Protein AF-A0A969H555-F1 (afdb_monomer_lite)

Radius of gyration: 26.99 Å; chains: 1; bounding box: 97×77×54 Å

Secondary structure (DSSP, 8-state):
-HHHHHHHHHTT-HHHHHHHH-EEEEEEETTTEEEEEEEEEEEEEEEEETTEEEEEETTT--BS--PPPTT-EEE-SS-GGGSS-EEHHHHHHHHHHHHHHH-HHHHHHHS-EEEEE--TTS--EEEEEEEEEEEEEEEGGG-------------------------------------------TT-EEEE--HHHHHHHHHHHHHHHHHHHHTT-HHHHHHHSS-----HHHHHHHHHHHHHHHHHHHHT-GGG-HHHHTS-EEHHHHHHHHHHHHHTT-HHHHHHHH-EEEEEE-TTS-EEEEEEEEEEEEEEE-SS-EEEEETTTSSPPP--B-SPPTT-EEE-SS-GGGSS-EEHHHHHHHHHHHHHHH-HHHHHHHT-EEEEEE-TT--EEEEEEEEEEEEEEEE-S----TT----

Structure (mmCIF, N/CA/C/O backbone):
data_AF-A0A969H555-F1
#
_entry.id   AF-A0A969H555-F1
#
loop_
_atom_site.group_PDB
_atom_site.id
_atom_site.type_symbol
_atom_site.label_atom_id
_atom_site.label_alt_id
_atom_site.label_comp_id
_atom_site.label_asym_id
_atom_site.label_entity_id
_atom_site.label_seq_id
_atom_site.pdbx_PDB_ins_code
_atom_site.Cartn_x
_atom_site.Cartn_y
_atom_site.Cartn_z
_atom_site.occupancy
_atom_site.B_iso_or_equiv
_atom_site.auth_seq_id
_atom_site.auth_comp_id
_atom_site.auth_asym_id
_atom_site.auth_atom_id
_atom_site.pdbx_PDB_model_num
ATOM 1 N N . MET A 1 1 ? -8.426 -12.022 8.286 1.00 85.62 1 MET A N 1
ATOM 2 C CA . MET A 1 1 ? -9.138 -10.787 8.695 1.00 85.62 1 MET A CA 1
ATOM 3 C C . MET A 1 1 ? -8.170 -9.653 8.999 1.00 85.62 1 MET A C 1
ATOM 5 O O . MET A 1 1 ? -8.268 -8.643 8.324 1.00 85.62 1 MET A O 1
ATOM 9 N N . ALA A 1 2 ? -7.239 -9.813 9.949 1.00 91.12 2 ALA A N 1
ATOM 10 C CA . ALA A 1 2 ? -6.278 -8.765 10.318 1.00 91.12 2 ALA A CA 1
ATOM 11 C C . ALA A 1 2 ? -5.525 -8.138 9.118 1.00 91.12 2 ALA A C 1
ATOM 13 O O . ALA A 1 2 ? -5.621 -6.923 8.965 1.00 91.12 2 ALA A O 1
ATOM 14 N N . PRO A 1 3 ? -4.920 -8.917 8.191 1.00 89.69 3 PRO A N 1
ATOM 15 C CA . PRO A 1 3 ? -4.263 -8.336 7.014 1.00 89.69 3 PRO A CA 1
ATOM 16 C C . PRO A 1 3 ? -5.206 -7.535 6.105 1.00 89.69 3 PRO A C 1
ATOM 18 O O . PRO A 1 3 ? -4.836 -6.488 5.591 1.00 89.69 3 PRO A O 1
ATOM 21 N N . TRP A 1 4 ? -6.447 -8.001 5.939 1.00 92.81 4 TRP A N 1
ATOM 22 C CA . TRP A 1 4 ? -7.458 -7.307 5.137 1.00 92.81 4 TRP A CA 1
ATOM 23 C C . TRP A 1 4 ? -7.914 -5.996 5.790 1.00 92.81 4 TRP A C 1
ATOM 25 O O . TRP A 1 4 ? -8.131 -5.014 5.088 1.00 92.81 4 TRP A O 1
ATOM 35 N N . LEU A 1 5 ? -8.035 -5.955 7.123 1.00 95.12 5 LEU A N 1
ATOM 36 C CA . LEU A 1 5 ? -8.352 -4.723 7.852 1.00 95.12 5 LEU A CA 1
ATOM 37 C C . LEU A 1 5 ? -7.223 -3.704 7.729 1.00 95.12 5 LEU A C 1
ATOM 39 O O . LEU A 1 5 ? -7.489 -2.557 7.386 1.00 95.12 5 LEU A O 1
ATOM 43 N N . LEU A 1 6 ? -5.979 -4.133 7.958 1.00 95.06 6 LEU A N 1
ATOM 44 C CA . LEU A 1 6 ? -4.809 -3.270 7.824 1.00 95.06 6 LEU A CA 1
ATOM 45 C C . LEU A 1 6 ? -4.691 -2.717 6.399 1.00 95.06 6 LEU A C 1
ATOM 47 O O . LEU A 1 6 ? -4.522 -1.516 6.227 1.00 95.06 6 LEU A O 1
ATOM 51 N N . TRP A 1 7 ? -4.878 -3.566 5.384 1.00 94.12 7 TRP A N 1
ATOM 52 C CA . TRP A 1 7 ? -4.947 -3.133 3.988 1.00 94.12 7 TRP A CA 1
ATOM 53 C C . TRP A 1 7 ? -6.091 -2.144 3.736 1.00 94.12 7 TRP A C 1
ATOM 55 O O . TRP A 1 7 ? -5.894 -1.132 3.071 1.00 94.12 7 TRP A O 1
ATOM 65 N N . GLY A 1 8 ? -7.281 -2.411 4.280 1.00 92.62 8 GLY A N 1
ATOM 66 C CA . GLY A 1 8 ? -8.441 -1.532 4.150 1.00 92.62 8 GLY A CA 1
ATOM 67 C C . GLY A 1 8 ? -8.207 -0.134 4.731 1.00 92.62 8 GLY A C 1
ATOM 68 O O . GLY A 1 8 ? -8.726 0.843 4.192 1.00 92.62 8 GLY A O 1
ATOM 69 N N . ILE A 1 9 ? -7.400 -0.037 5.790 1.00 95.19 9 ILE A N 1
ATOM 70 C CA . ILE A 1 9 ? -6.935 1.231 6.360 1.00 95.19 9 ILE A CA 1
ATOM 71 C C . ILE A 1 9 ? -5.857 1.839 5.457 1.00 95.19 9 ILE A C 1
ATOM 73 O O . ILE A 1 9 ? -6.023 2.957 4.997 1.00 95.19 9 ILE A O 1
ATOM 77 N N . ALA A 1 10 ? -4.795 1.100 5.129 1.00 93.00 10 ALA A N 1
ATOM 78 C CA . ALA A 1 10 ? -3.672 1.602 4.332 1.00 93.00 10 ALA A CA 1
ATOM 79 C C . ALA A 1 10 ? -4.091 2.134 2.952 1.00 93.00 10 ALA A C 1
ATOM 81 O O . ALA A 1 10 ? -3.546 3.121 2.466 1.00 93.00 10 ALA A O 1
ATOM 82 N N . ARG A 1 11 ? -5.090 1.512 2.314 1.00 90.62 11 ARG A N 1
ATOM 83 C CA . ARG A 1 11 ? -5.568 1.929 0.990 1.00 90.62 11 ARG A CA 1
ATOM 84 C C . ARG A 1 11 ? -6.367 3.235 0.991 1.00 90.62 11 ARG A C 1
ATOM 86 O O . ARG A 1 11 ? -6.692 3.710 -0.095 1.00 90.62 11 ARG A O 1
ATOM 93 N N . SER A 1 12 ? -6.739 3.778 2.156 1.00 89.31 12 SER A N 1
ATOM 94 C CA . SER A 1 12 ? -7.581 4.980 2.231 1.00 89.31 12 SER A CA 1
ATOM 95 C C . SER A 1 12 ? -6.885 6.204 1.645 1.00 89.31 12 SER A C 1
ATOM 97 O O . SER A 1 12 ? -7.524 7.028 0.993 1.00 89.31 12 SER A O 1
ATOM 99 N N . SER A 1 13 ? -5.575 6.330 1.873 1.00 87.94 13 SER A N 1
ATOM 100 C CA . SER A 1 13 ? -4.710 7.291 1.192 1.00 87.94 13 SER A CA 1
ATOM 101 C C . SER A 1 13 ? -3.236 6.956 1.387 1.00 87.94 13 SER A C 1
ATOM 103 O O . SER A 1 13 ? -2.880 6.138 2.235 1.00 87.94 13 SER A O 1
ATOM 105 N N . HIS A 1 14 ? -2.380 7.602 0.598 1.00 85.94 14 HIS A N 1
ATOM 106 C CA . HIS A 1 14 ? -0.931 7.457 0.711 1.00 85.94 14 HIS A CA 1
ATOM 107 C C . HIS A 1 14 ? -0.436 7.906 2.089 1.00 85.94 14 HIS A C 1
ATOM 109 O O . HIS A 1 14 ? 0.385 7.246 2.714 1.00 85.94 14 HIS A O 1
ATOM 115 N N . GLU A 1 15 ? -1.010 8.986 2.602 1.00 89.44 15 GLU A N 1
ATOM 116 C CA . GLU A 1 15 ? -0.658 9.566 3.887 1.00 89.44 15 GLU A CA 1
ATOM 117 C C . GLU A 1 15 ? -0.969 8.609 5.054 1.00 89.44 15 GLU A C 1
ATOM 119 O O . GLU A 1 15 ? -0.149 8.424 5.951 1.00 89.44 15 GLU A O 1
ATOM 124 N N . VAL A 1 16 ? -2.113 7.915 5.012 1.00 93.44 16 VAL A N 1
ATOM 125 C CA . VAL A 1 16 ? -2.446 6.887 6.013 1.00 93.44 16 VAL A CA 1
ATOM 126 C C . VAL A 1 16 ? -1.475 5.709 5.947 1.00 93.44 16 VAL A C 1
ATOM 128 O O . VAL A 1 16 ? -1.046 5.228 6.994 1.00 93.44 16 VAL A O 1
ATOM 131 N N . MET A 1 17 ? -1.090 5.264 4.747 1.00 92.94 17 MET A N 1
ATOM 132 C CA . MET A 1 17 ? -0.077 4.217 4.579 1.00 92.94 17 MET A CA 1
ATOM 133 C C . MET A 1 17 ? 1.270 4.635 5.188 1.00 92.94 17 MET A C 1
ATOM 135 O O . MET A 1 17 ? 1.820 3.888 5.992 1.00 92.94 17 MET A O 1
ATOM 139 N N . GLN A 1 18 ? 1.756 5.844 4.886 1.00 90.44 18 GLN A N 1
ATOM 140 C CA . GLN A 1 18 ? 2.997 6.371 5.466 1.00 90.44 18 GLN A CA 1
ATOM 141 C C . GLN A 1 18 ? 2.930 6.435 6.994 1.00 90.44 18 GLN A C 1
ATOM 143 O O . GLN A 1 18 ? 3.881 6.063 7.677 1.00 90.44 18 GLN A O 1
ATOM 148 N N . LEU A 1 19 ? 1.794 6.855 7.558 1.00 95.81 19 LEU A N 1
ATOM 149 C CA . LEU A 1 19 ? 1.614 6.836 9.005 1.00 95.81 19 LEU A CA 1
ATOM 150 C C . LEU A 1 19 ? 1.637 5.415 9.579 1.00 95.81 19 LEU A C 1
ATOM 152 O O . LEU A 1 19 ? 2.173 5.240 10.666 1.00 95.81 19 LEU A O 1
ATOM 156 N N . LEU A 1 20 ? 1.070 4.411 8.902 1.00 95.12 20 LEU A N 1
ATOM 157 C CA . LEU A 1 20 ? 1.130 3.013 9.355 1.00 95.12 20 LEU A CA 1
ATOM 158 C C . LEU A 1 20 ? 2.561 2.451 9.330 1.00 95.12 20 LEU A C 1
ATOM 160 O O . LEU A 1 20 ? 2.890 1.621 10.176 1.00 95.12 20 LEU A O 1
ATOM 164 N N . GLU A 1 21 ? 3.398 2.889 8.386 1.00 92.00 21 GLU A N 1
ATOM 165 C CA . GLU A 1 21 ? 4.828 2.537 8.318 1.00 92.00 21 GLU A CA 1
ATOM 166 C C . GLU A 1 21 ? 5.653 3.287 9.375 1.00 92.00 21 GLU A C 1
ATOM 168 O O . GLU A 1 21 ? 6.595 2.739 9.949 1.00 92.00 21 GLU A O 1
ATOM 173 N N . GLY A 1 22 ? 5.239 4.513 9.689 1.00 95.44 22 GLY A N 1
ATOM 174 C CA . GLY A 1 22 ? 5.900 5.411 10.619 1.00 95.44 22 GLY A CA 1
ATOM 175 C C . GLY A 1 22 ? 6.665 6.513 9.890 1.00 95.44 22 GLY A C 1
ATOM 176 O O . GLY A 1 22 ? 7.397 6.261 8.938 1.00 95.44 22 GLY A O 1
ATOM 177 N N . ILE A 1 23 ? 6.518 7.750 10.362 1.00 94.75 23 ILE A N 1
ATOM 178 C CA . ILE A 1 23 ? 7.165 8.931 9.780 1.00 94.75 23 ILE A CA 1
ATOM 179 C C . ILE A 1 23 ? 8.071 9.634 10.798 1.00 94.75 23 ILE A C 1
ATOM 181 O O . ILE A 1 23 ? 7.738 9.680 11.990 1.00 94.75 23 ILE A O 1
ATOM 185 N N . PRO A 1 24 ? 9.179 10.253 10.357 1.00 95.81 24 PRO A N 1
ATOM 186 C CA . PRO A 1 24 ? 9.931 11.187 11.182 1.00 95.81 24 PRO A CA 1
ATOM 187 C C . PRO A 1 24 ? 9.061 12.379 11.583 1.00 95.81 24 PRO A C 1
ATOM 189 O O . PRO A 1 24 ? 8.464 13.062 10.745 1.00 95.81 24 PRO A O 1
ATOM 192 N N . ALA A 1 25 ? 8.979 12.638 12.884 1.00 97.50 25 ALA A N 1
ATOM 193 C CA . ALA A 1 25 ? 8.160 13.709 13.426 1.00 97.50 25 ALA A CA 1
ATOM 194 C C . ALA A 1 25 ? 8.658 14.169 14.801 1.00 97.50 25 ALA A C 1
ATOM 196 O O . ALA A 1 25 ? 9.507 13.556 15.453 1.00 97.50 25 ALA A O 1
ATOM 197 N N . LYS A 1 26 ? 8.094 15.283 15.254 1.00 97.75 26 LYS A N 1
ATOM 198 C CA . LYS A 1 26 ? 8.236 15.822 16.596 1.00 97.75 26 LYS A CA 1
ATOM 199 C C . LYS A 1 26 ? 6.917 15.638 17.335 1.00 97.75 26 LYS A C 1
ATOM 201 O O . LYS A 1 26 ? 5.850 15.888 16.775 1.00 97.75 26 LYS A O 1
ATOM 206 N N . ALA A 1 27 ? 6.994 15.237 18.597 1.00 97.81 27 ALA A N 1
ATOM 207 C CA . ALA A 1 27 ? 5.851 15.133 19.493 1.00 97.81 27 ALA A CA 1
ATOM 208 C C . ALA A 1 27 ? 6.029 16.088 20.680 1.00 97.81 27 ALA A C 1
ATOM 210 O O . ALA A 1 27 ? 7.057 16.047 21.359 1.00 97.81 27 ALA A O 1
ATOM 211 N N . PHE A 1 28 ? 5.037 16.942 20.936 1.00 97.88 28 PHE A N 1
ATOM 212 C CA . PHE A 1 28 ? 4.984 17.808 22.113 1.00 97.88 28 PHE A CA 1
ATOM 213 C C . PHE A 1 28 ? 4.050 17.220 23.158 1.00 97.88 28 PHE A C 1
ATOM 215 O O . PHE A 1 28 ? 2.861 17.040 22.891 1.00 97.88 28 PHE A O 1
ATOM 222 N N . LYS A 1 29 ? 4.571 16.996 24.364 1.00 96.19 29 LYS A N 1
ATOM 223 C CA . LYS A 1 29 ? 3.766 16.649 25.541 1.00 96.19 29 LYS A CA 1
ATOM 224 C C . LYS A 1 29 ? 3.912 17.719 26.610 1.00 96.19 29 LYS A C 1
ATOM 226 O O . LYS A 1 29 ? 5.020 18.203 26.873 1.00 96.19 29 LYS A O 1
ATOM 231 N N . LEU A 1 30 ? 2.803 18.060 27.264 1.00 93.50 30 LEU A N 1
ATOM 232 C CA . LEU A 1 30 ? 2.809 19.030 28.352 1.00 93.50 30 LEU A CA 1
ATOM 233 C C . LEU A 1 30 ? 3.759 18.559 29.468 1.00 93.50 30 LEU A C 1
ATOM 235 O O . LEU A 1 30 ? 3.672 17.432 29.946 1.00 93.50 30 LEU A O 1
ATOM 239 N N . GLY A 1 31 ? 4.709 19.414 29.849 1.00 94.81 31 GLY A N 1
ATOM 240 C CA . GLY A 1 31 ? 5.734 19.106 30.852 1.00 94.81 31 GLY A CA 1
ATOM 241 C C . GLY A 1 31 ? 6.972 18.357 30.338 1.00 94.81 31 GLY A C 1
ATOM 242 O O . GLY A 1 31 ? 7.974 18.337 31.045 1.00 94.81 31 GLY A O 1
ATOM 243 N N . GLN A 1 32 ? 6.951 17.794 29.123 1.00 94.56 32 GLN A N 1
ATOM 244 C CA . GLN A 1 32 ? 8.119 17.131 28.509 1.00 94.56 32 GLN A CA 1
ATOM 245 C C . GLN A 1 32 ? 8.721 17.926 27.341 1.00 94.56 32 GLN A C 1
ATOM 247 O O . GLN A 1 32 ? 9.878 17.708 26.992 1.00 94.56 32 GLN A O 1
ATOM 252 N N . GLY A 1 33 ? 7.966 18.862 26.759 1.00 96.56 33 GLY A N 1
ATOM 253 C CA . GLY A 1 33 ? 8.414 19.645 25.608 1.00 96.56 33 GLY A CA 1
ATOM 254 C C . GLY A 1 33 ? 8.340 18.862 24.295 1.00 96.56 33 GLY A C 1
ATOM 255 O O . GLY A 1 33 ? 7.682 17.823 24.216 1.00 96.56 33 GLY A O 1
ATOM 256 N N . TRP A 1 34 ? 8.984 19.397 23.254 1.00 97.69 34 TRP A N 1
ATOM 257 C CA . TRP A 1 34 ? 9.106 18.743 21.950 1.00 97.69 34 TRP A CA 1
ATOM 258 C C . TRP A 1 34 ? 10.207 17.684 21.982 1.00 97.69 34 TRP A C 1
ATOM 260 O O . TRP A 1 34 ? 11.318 17.959 22.434 1.00 97.69 34 TRP A O 1
ATOM 270 N N . ARG A 1 35 ? 9.919 16.500 21.444 1.00 97.44 35 ARG A N 1
ATOM 271 C CA . ARG A 1 35 ? 10.902 15.434 21.213 1.00 97.44 35 ARG A CA 1
ATOM 272 C C . ARG A 1 35 ? 10.843 14.974 19.768 1.00 97.44 35 ARG A C 1
ATOM 274 O O . ARG A 1 35 ? 9.749 14.856 19.227 1.00 97.44 35 ARG A O 1
ATOM 281 N N . THR A 1 36 ? 11.995 14.681 19.177 1.00 96.56 36 THR A N 1
ATOM 282 C CA . THR A 1 36 ? 12.103 14.107 17.828 1.00 96.56 36 THR A CA 1
ATOM 283 C C . THR A 1 36 ? 12.075 12.579 17.899 1.00 96.56 36 THR A C 1
ATOM 285 O O . THR A 1 36 ? 12.589 11.986 18.851 1.00 96.56 36 THR A O 1
ATOM 288 N N . GLY A 1 37 ? 11.435 11.940 16.926 1.00 96.50 37 GLY A N 1
ATOM 289 C CA . GLY A 1 37 ? 11.289 10.490 16.867 1.00 96.50 37 GLY A CA 1
ATOM 290 C C . GLY A 1 37 ? 10.503 10.028 15.648 1.00 96.50 37 GLY A C 1
ATOM 291 O O . GLY A 1 37 ? 10.311 10.785 14.697 1.00 96.50 37 GLY A O 1
ATOM 292 N N . ILE A 1 38 ? 10.032 8.786 15.701 1.00 96.69 38 ILE A N 1
ATOM 293 C CA . ILE A 1 38 ? 9.127 8.205 14.709 1.00 96.69 38 ILE A CA 1
ATOM 294 C C . ILE A 1 38 ? 7.715 8.180 15.286 1.00 96.69 38 ILE A C 1
ATOM 296 O O . ILE A 1 38 ? 7.506 7.693 16.399 1.00 96.69 38 ILE A O 1
ATOM 300 N N . VAL A 1 39 ? 6.753 8.712 14.535 1.00 97.44 39 VAL A N 1
ATOM 301 C CA . VAL A 1 39 ? 5.319 8.615 14.834 1.00 97.44 39 VAL A CA 1
ATOM 302 C C . VAL A 1 39 ? 4.701 7.587 13.907 1.00 97.44 39 VAL A C 1
ATOM 304 O O . VAL A 1 39 ? 4.858 7.701 12.695 1.00 97.44 39 VAL A O 1
ATOM 307 N N . ARG A 1 40 ? 3.951 6.636 14.467 1.00 97.06 40 ARG A N 1
ATOM 308 C CA . ARG A 1 40 ? 3.222 5.619 13.702 1.00 97.06 40 ARG A CA 1
ATOM 309 C C . ARG A 1 40 ? 1.743 5.616 14.080 1.00 97.06 40 ARG A C 1
ATOM 311 O O . ARG A 1 40 ? 1.402 5.726 15.257 1.00 97.06 40 ARG A O 1
ATOM 318 N N . LEU A 1 41 ? 0.862 5.502 13.091 1.00 97.94 41 LEU A N 1
ATOM 319 C CA . LEU A 1 41 ? -0.551 5.194 13.287 1.00 97.94 41 LEU A CA 1
ATOM 320 C C . LEU A 1 41 ? -0.670 3.711 13.639 1.00 97.94 41 LEU A C 1
ATOM 322 O O . LEU A 1 41 ? -0.272 2.835 12.878 1.00 97.94 41 LEU A O 1
ATOM 326 N N . VAL A 1 42 ? -1.235 3.431 14.802 1.00 98.00 42 VAL A N 1
ATOM 327 C CA . VAL A 1 42 ? -1.484 2.083 15.298 1.00 98.00 42 VAL A CA 1
ATOM 328 C C . VAL A 1 42 ? -2.941 1.743 15.037 1.00 98.00 42 VAL A C 1
ATOM 330 O O . VAL A 1 42 ? -3.845 2.416 15.535 1.00 98.00 42 VAL A O 1
ATOM 333 N N . ALA A 1 43 ? -3.167 0.684 14.263 1.00 97.75 43 ALA A N 1
ATOM 334 C CA . ALA A 1 43 ? -4.485 0.104 14.057 1.00 97.75 43 ALA A CA 1
ATOM 335 C C . ALA A 1 43 ? -4.666 -1.074 15.016 1.00 97.75 43 ALA A C 1
ATOM 337 O O . ALA A 1 43 ? -4.088 -2.141 14.826 1.00 97.75 43 ALA A O 1
ATOM 338 N N . THR A 1 44 ? -5.466 -0.884 16.056 1.00 97.69 44 THR A N 1
ATOM 339 C CA . THR A 1 44 ? -5.663 -1.855 17.128 1.00 97.69 44 THR A CA 1
ATOM 340 C C . THR A 1 44 ? -7.002 -2.563 16.980 1.00 97.69 44 THR A C 1
ATOM 342 O O . THR A 1 44 ? -8.049 -1.922 16.958 1.00 97.69 44 THR A O 1
ATOM 345 N N . LEU A 1 45 ? -6.996 -3.894 16.938 1.00 97.44 45 LEU A N 1
ATOM 346 C CA . LEU A 1 45 ? -8.214 -4.691 17.039 1.00 97.44 45 LEU A CA 1
ATOM 347 C C . LEU A 1 45 ? -8.448 -5.087 18.498 1.00 97.44 45 LEU A C 1
ATOM 349 O O . LEU A 1 45 ? -7.783 -5.974 19.036 1.00 97.44 45 LEU A O 1
ATOM 353 N N . GLU A 1 46 ? -9.409 -4.432 19.137 1.00 97.19 46 GLU A N 1
ATOM 354 C CA . GLU A 1 46 ? -9.898 -4.815 20.453 1.00 97.19 46 GLU A CA 1
ATOM 355 C C . GLU A 1 46 ? -10.896 -5.960 20.333 1.00 97.19 46 GLU A C 1
ATOM 357 O O . GLU A 1 46 ? -11.816 -5.911 19.524 1.00 97.19 46 GLU A O 1
ATOM 362 N N . THR A 1 47 ? -10.746 -6.979 21.170 1.00 96.19 47 THR A N 1
ATOM 363 C CA . THR A 1 47 ? -11.698 -8.084 21.306 1.00 96.19 47 THR A CA 1
ATOM 364 C C . THR A 1 47 ? -12.192 -8.138 22.743 1.00 96.19 47 THR A C 1
ATOM 366 O O . THR A 1 47 ? -11.389 -8.217 23.674 1.00 96.19 47 THR A O 1
ATOM 369 N N . LYS A 1 48 ? -13.514 -8.121 22.926 1.00 96.88 48 LYS A N 1
ATOM 370 C CA . LYS A 1 48 ? -14.184 -8.185 24.228 1.00 96.88 48 LYS A CA 1
ATOM 371 C C . LYS A 1 48 ? -15.130 -9.380 24.245 1.00 96.88 48 LYS A C 1
ATOM 373 O O . LYS A 1 48 ? -16.153 -9.375 23.569 1.00 96.88 48 LYS A O 1
ATOM 378 N N . ILE A 1 49 ? -14.797 -10.391 25.042 1.00 96.12 49 ILE A N 1
ATOM 379 C CA . ILE A 1 49 ? -15.664 -11.540 25.346 1.00 96.12 49 ILE A CA 1
ATOM 380 C C . ILE A 1 49 ? -15.801 -11.688 26.872 1.00 96.12 49 ILE A C 1
ATOM 382 O O . ILE A 1 49 ? -14.990 -11.132 27.619 1.00 96.12 49 ILE A O 1
ATOM 386 N N . PRO A 1 50 ? -16.798 -12.426 27.391 1.00 96.38 50 PRO A N 1
ATOM 387 C CA . PRO A 1 50 ? -16.962 -12.607 28.832 1.00 96.38 50 PRO A CA 1
ATOM 388 C C . PRO A 1 50 ? -15.680 -13.099 29.536 1.00 96.38 50 PRO A C 1
ATOM 390 O O . PRO A 1 50 ? -15.205 -14.221 29.341 1.00 96.38 50 PRO A O 1
ATOM 393 N N . GLY A 1 51 ? -15.107 -12.242 30.386 1.00 93.81 51 GLY A N 1
ATOM 394 C CA . GLY A 1 51 ? -13.900 -12.541 31.161 1.00 93.81 51 GLY A CA 1
ATOM 395 C C . GLY A 1 51 ? -12.585 -12.523 30.370 1.00 93.81 51 GLY A C 1
ATOM 396 O O . GLY A 1 51 ? -11.605 -13.085 30.857 1.00 93.81 51 GLY A O 1
ATOM 397 N N . LEU A 1 52 ? -12.552 -11.934 29.168 1.00 93.75 52 LEU A N 1
ATOM 398 C CA . LEU A 1 52 ? -11.321 -11.661 28.421 1.00 93.75 52 LEU A CA 1
ATOM 399 C C . LEU A 1 52 ? -11.475 -10.372 27.598 1.00 93.75 52 LEU A C 1
ATOM 401 O O . LEU A 1 52 ? -12.386 -10.245 26.783 1.00 93.75 52 LEU A O 1
ATOM 405 N N . SER A 1 53 ? -10.538 -9.443 27.783 1.00 94.75 53 SER A N 1
ATOM 406 C CA . SER A 1 53 ? -10.354 -8.287 26.907 1.00 94.75 53 SER A CA 1
ATOM 407 C C . SER A 1 53 ? -8.935 -8.340 26.367 1.00 94.75 53 SER A C 1
ATOM 409 O O . SER A 1 53 ? -7.988 -8.417 27.148 1.00 94.75 53 SER A O 1
ATOM 411 N N . ALA A 1 54 ? -8.794 -8.331 25.049 1.00 94.56 54 ALA A N 1
ATOM 412 C CA . ALA A 1 54 ? -7.505 -8.347 24.373 1.00 94.56 54 ALA A CA 1
ATOM 413 C C . ALA A 1 54 ? -7.448 -7.221 23.343 1.00 94.56 54 ALA A C 1
ATOM 415 O O . ALA A 1 54 ? -8.470 -6.808 22.800 1.00 94.56 54 ALA A O 1
ATOM 416 N N . SER A 1 55 ? -6.245 -6.731 23.090 1.00 95.75 55 SER A N 1
ATOM 417 C CA . SER A 1 55 ? -5.960 -5.672 22.134 1.00 95.75 55 SER A CA 1
ATOM 418 C C . SER A 1 55 ? -4.730 -6.092 21.341 1.00 95.75 55 SER A C 1
ATOM 420 O O . SER A 1 55 ? -3.744 -6.533 21.936 1.00 95.75 55 SER A O 1
ATOM 422 N N . LEU A 1 56 ? -4.826 -6.026 20.015 1.00 96.50 56 LEU A N 1
ATOM 423 C CA . LEU A 1 56 ? -3.791 -6.467 19.085 1.00 96.50 56 LEU A CA 1
ATOM 424 C C . LEU A 1 56 ? -3.498 -5.350 18.084 1.00 96.50 56 LEU A C 1
ATOM 426 O O . LEU A 1 56 ? -4.398 -4.953 17.344 1.00 96.50 56 LEU A O 1
ATOM 430 N N . ASP A 1 57 ? -2.256 -4.876 18.025 1.00 97.25 57 ASP A N 1
ATOM 431 C CA . ASP A 1 57 ? -1.788 -4.059 16.904 1.00 97.25 57 ASP A CA 1
ATOM 432 C C . ASP A 1 57 ? -1.766 -4.920 15.634 1.00 97.25 57 ASP A C 1
ATOM 434 O O . ASP A 1 57 ? -1.081 -5.941 15.567 1.00 97.25 57 ASP A O 1
ATOM 438 N N . LEU A 1 58 ? -2.530 -4.515 14.623 1.00 96.00 58 LEU A N 1
ATOM 439 C CA . LEU A 1 58 ? -2.667 -5.244 13.368 1.00 96.00 58 LEU A CA 1
ATOM 440 C C . LEU A 1 58 ? -1.374 -5.291 12.547 1.00 96.00 58 LEU A C 1
ATOM 442 O O . LEU A 1 58 ? -1.219 -6.223 11.760 1.00 96.00 58 LEU A O 1
ATOM 446 N N . ALA A 1 59 ? -0.473 -4.318 12.708 1.00 92.88 59 ALA A N 1
ATOM 447 C CA . ALA A 1 59 ? 0.771 -4.248 11.944 1.00 92.88 59 ALA A CA 1
ATOM 448 C C . ALA A 1 59 ? 1.903 -5.054 12.597 1.00 92.88 59 ALA A C 1
ATOM 450 O O . ALA A 1 59 ? 2.597 -5.802 11.915 1.00 92.88 59 ALA A O 1
ATOM 451 N N . THR A 1 60 ? 2.075 -4.942 13.917 1.00 93.38 60 THR A N 1
ATOM 452 C CA . THR A 1 60 ? 3.177 -5.617 14.636 1.00 93.38 60 THR A CA 1
ATOM 453 C C . THR A 1 60 ? 2.768 -6.926 15.306 1.00 93.38 60 THR A C 1
ATOM 455 O O . THR A 1 60 ? 3.627 -7.662 15.790 1.00 93.38 60 THR A O 1
ATOM 458 N N . LEU A 1 61 ? 1.464 -7.215 15.375 1.00 93.12 61 LEU A N 1
ATOM 459 C CA . LEU A 1 61 ? 0.881 -8.321 16.143 1.00 93.12 61 LEU A CA 1
ATOM 460 C C . LEU A 1 61 ? 1.231 -8.280 17.641 1.00 93.12 61 LEU A C 1
ATOM 462 O O . LEU A 1 61 ? 1.108 -9.285 18.344 1.00 93.12 61 LEU A O 1
ATOM 466 N N . GLN A 1 62 ? 1.650 -7.118 18.147 1.00 92.94 62 GLN A N 1
ATOM 467 C CA . GLN A 1 62 ? 1.931 -6.914 19.561 1.00 92.94 62 GLN A CA 1
ATOM 468 C C . GLN A 1 62 ? 0.654 -6.599 20.338 1.00 92.94 62 GLN A C 1
ATOM 470 O O . GLN A 1 62 ? -0.294 -5.999 19.828 1.00 92.94 62 GLN A O 1
ATOM 475 N N . VAL A 1 63 ? 0.650 -6.992 21.609 1.00 92.25 63 VAL A N 1
ATOM 476 C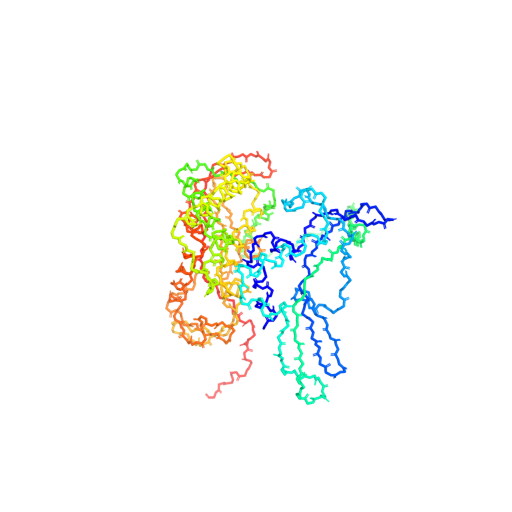 CA . VAL A 1 63 ? -0.428 -6.697 22.555 1.00 92.25 63 VAL A CA 1
ATOM 477 C C . VAL A 1 63 ? -0.052 -5.514 23.447 1.00 92.25 63 VAL A C 1
ATOM 479 O O . VAL A 1 63 ? 1.117 -5.343 23.785 1.00 92.25 63 VAL A O 1
ATOM 482 N N . ASN A 1 64 ? -1.050 -4.745 23.890 1.00 81.12 64 ASN A N 1
ATOM 483 C CA . ASN A 1 64 ? -0.911 -3.662 24.879 1.00 81.12 64 ASN A CA 1
ATOM 484 C C . ASN A 1 64 ? 0.066 -2.535 24.488 1.00 81.12 64 ASN A C 1
ATOM 486 O O . ASN A 1 64 ? 1.001 -2.225 25.228 1.00 81.12 64 ASN A O 1
ATOM 490 N N . GLN A 1 65 ? -0.166 -1.883 23.349 1.00 86.44 65 GLN A N 1
ATOM 491 C CA . GLN A 1 65 ? 0.637 -0.722 22.963 1.00 86.44 65 GLN A CA 1
ATOM 492 C C . GLN A 1 65 ? 0.250 0.546 23.734 1.00 86.44 65 GLN A C 1
ATOM 494 O O . GLN A 1 65 ? -0.922 0.811 24.008 1.00 86.44 65 GLN A O 1
ATOM 499 N N . SER A 1 66 ? 1.262 1.336 24.099 1.00 91.88 66 SER A N 1
ATOM 500 C CA . SER A 1 66 ? 1.077 2.626 24.766 1.00 91.88 66 SER A CA 1
ATOM 501 C C . SER A 1 66 ? 0.845 3.717 23.727 1.00 91.88 66 SER A C 1
ATOM 503 O O . SER A 1 66 ? 1.792 4.236 23.138 1.00 91.88 66 SER A O 1
ATOM 505 N N . LEU A 1 67 ? -0.420 4.065 23.512 1.00 97.06 67 LEU A N 1
ATOM 506 C CA . LEU A 1 67 ? -0.802 5.126 22.588 1.00 97.06 67 LEU A CA 1
ATOM 507 C C . LEU A 1 67 ? -0.537 6.512 23.193 1.00 97.06 67 LEU A C 1
ATOM 509 O O . LEU A 1 67 ? -0.603 6.725 24.407 1.00 97.06 67 LEU A O 1
ATOM 513 N N . LEU A 1 68 ? -0.236 7.473 22.327 1.00 96.88 68 LEU A N 1
ATOM 514 C CA . LEU A 1 68 ? -0.166 8.887 22.649 1.00 96.88 68 LEU A CA 1
ATOM 515 C C . LEU A 1 68 ? -1.529 9.387 23.127 1.00 96.88 68 LEU A C 1
ATOM 517 O O . LEU A 1 68 ? -2.578 9.018 22.601 1.00 96.88 68 LEU A O 1
ATOM 521 N N . SER A 1 69 ? -1.496 10.270 24.118 1.00 96.94 69 SER A N 1
ATOM 522 C CA . SER A 1 69 ? -2.683 10.939 24.627 1.00 96.94 69 SER A CA 1
ATOM 523 C C . SER A 1 69 ? -3.182 12.004 23.645 1.00 96.94 69 SER A C 1
ATOM 525 O O . SER A 1 69 ? -2.415 12.571 22.863 1.00 96.94 69 SER A O 1
ATOM 527 N N . SER A 1 70 ? -4.479 12.310 23.698 1.00 96.81 70 SER A N 1
ATOM 528 C CA . SER A 1 70 ? -5.131 13.269 22.794 1.00 96.81 70 SER A CA 1
ATOM 529 C C . SER A 1 70 ? -4.601 14.706 22.918 1.00 96.81 70 SER A C 1
ATOM 531 O O . SER A 1 70 ? -4.761 15.501 21.994 1.00 96.81 70 SER A O 1
ATOM 533 N N . ASP A 1 71 ? -3.961 15.034 24.042 1.00 97.25 71 ASP A N 1
ATOM 534 C CA . ASP A 1 71 ? -3.258 16.289 24.332 1.00 97.25 71 ASP A CA 1
ATOM 535 C C . ASP A 1 71 ? -1.771 16.258 23.921 1.00 97.25 71 ASP A C 1
ATOM 537 O O . ASP A 1 71 ? -0.955 17.029 24.421 1.00 97.25 71 ASP A O 1
ATOM 541 N N . THR A 1 72 ? -1.384 15.366 23.012 1.00 97.94 72 THR A N 1
ATOM 542 C CA . THR A 1 72 ? -0.083 15.441 22.340 1.00 97.94 72 THR A CA 1
ATOM 543 C C . THR A 1 72 ? -0.239 16.221 21.031 1.00 97.94 72 THR A C 1
ATOM 545 O O . THR A 1 72 ? -1.202 16.003 20.289 1.00 97.94 72 THR A O 1
ATOM 548 N N . MET A 1 73 ? 0.702 17.124 20.729 1.00 98.19 73 MET A N 1
ATOM 549 C CA . MET A 1 73 ? 0.808 17.729 19.392 1.00 98.19 73 MET A CA 1
ATOM 550 C C . MET A 1 73 ? 1.852 17.001 18.560 1.00 98.19 73 MET A C 1
ATOM 552 O O . MET A 1 73 ? 2.898 16.615 19.079 1.00 98.19 73 MET A O 1
ATOM 556 N N . LEU A 1 74 ? 1.585 16.871 17.267 1.00 97.94 74 LEU A N 1
ATOM 557 C CA . LEU A 1 74 ? 2.492 16.299 16.282 1.00 97.94 74 LEU A CA 1
ATOM 558 C C . LEU A 1 74 ? 2.924 17.378 15.289 1.00 97.94 74 LEU A C 1
ATOM 560 O O . LEU A 1 74 ? 2.123 18.238 14.924 1.00 97.94 74 LEU A O 1
ATOM 564 N N . GLN A 1 75 ? 4.177 17.318 14.848 1.00 97.56 75 GLN A N 1
ATOM 565 C CA . GLN A 1 75 ? 4.687 18.125 13.744 1.00 97.56 75 GLN A CA 1
ATOM 566 C C . GLN A 1 75 ? 5.680 17.306 12.916 1.00 97.56 75 GLN A C 1
ATOM 568 O O . GLN A 1 75 ? 6.598 16.721 13.484 1.00 97.56 75 GLN A O 1
ATOM 573 N N . SER A 1 76 ? 5.553 17.286 11.594 1.00 96.19 76 SER A N 1
ATOM 574 C CA . SER A 1 76 ? 6.514 16.640 10.695 1.00 96.19 76 SER A CA 1
ATOM 575 C C . SER A 1 76 ? 6.845 17.547 9.521 1.00 96.19 76 SER A C 1
ATOM 577 O O . SER A 1 76 ? 5.955 18.031 8.832 1.00 96.19 76 SER A O 1
ATOM 579 N N . ASP A 1 77 ? 8.135 17.729 9.252 1.00 90.12 77 ASP A N 1
ATOM 580 C CA . ASP A 1 77 ? 8.595 18.518 8.106 1.00 90.12 77 ASP A CA 1
ATOM 581 C C . ASP A 1 77 ? 8.391 17.762 6.773 1.00 90.12 77 ASP A C 1
ATOM 583 O O . ASP A 1 77 ? 8.367 18.372 5.707 1.00 90.12 77 ASP A O 1
ATOM 587 N N . GLN A 1 78 ? 8.202 16.438 6.833 1.00 85.69 78 GLN A N 1
ATOM 588 C CA . GLN A 1 78 ? 8.092 15.548 5.670 1.00 85.69 78 GLN A CA 1
ATOM 589 C C . GLN A 1 78 ? 6.650 15.142 5.340 1.00 85.69 78 GLN A C 1
ATOM 591 O O . GLN A 1 78 ? 6.396 14.604 4.266 1.00 85.69 78 GLN A O 1
ATOM 596 N N . TYR A 1 79 ? 5.694 15.400 6.236 1.00 86.94 79 TYR A N 1
ATOM 597 C CA . TYR A 1 79 ? 4.321 14.924 6.093 1.00 86.94 79 TYR A CA 1
ATOM 598 C C . TYR A 1 79 ? 3.319 16.079 6.094 1.00 86.94 79 TYR A C 1
ATOM 600 O O . TYR A 1 79 ? 3.122 16.769 7.095 1.00 86.94 79 TYR A O 1
ATOM 608 N N . SER A 1 80 ? 2.662 16.274 4.949 1.00 84.38 80 SER A N 1
ATOM 609 C CA . SER A 1 80 ? 1.820 17.440 4.650 1.00 84.38 80 SER A CA 1
ATOM 610 C C . SER A 1 80 ? 0.706 17.676 5.674 1.00 84.38 80 SER A C 1
ATOM 612 O O . SER A 1 80 ? 0.486 18.818 6.077 1.00 84.38 80 SER A O 1
ATOM 614 N N . ALA A 1 81 ? 0.045 16.618 6.158 1.00 83.50 81 ALA A N 1
ATOM 615 C CA . ALA A 1 81 ? -1.102 16.767 7.057 1.00 83.50 81 ALA A CA 1
ATOM 616 C C . ALA A 1 81 ? -0.723 17.231 8.481 1.00 83.50 81 ALA A C 1
ATOM 618 O O . ALA A 1 81 ? -1.598 17.628 9.250 1.00 83.50 81 ALA A O 1
ATOM 619 N N . CYS A 1 82 ? 0.567 17.224 8.842 1.00 89.88 82 CYS A N 1
ATOM 620 C CA . CYS A 1 82 ? 1.054 17.774 10.111 1.00 89.88 82 CYS A CA 1
ATOM 621 C C . CYS A 1 82 ? 2.342 18.605 9.968 1.00 89.88 82 CYS A C 1
ATOM 623 O O . CYS A 1 82 ? 3.161 18.645 10.883 1.00 89.88 82 CYS A O 1
ATOM 625 N N . GLN A 1 83 ? 2.507 19.333 8.855 1.00 91.62 83 GLN A N 1
ATOM 626 C CA . GLN A 1 83 ? 3.594 20.321 8.710 1.00 91.62 83 GLN A CA 1
ATOM 627 C C . GLN A 1 83 ? 3.535 21.421 9.772 1.00 91.62 83 GLN A C 1
ATOM 629 O O . GLN A 1 83 ? 4.559 21.909 10.258 1.00 91.62 83 GLN A O 1
ATOM 634 N N . GLN A 1 84 ? 2.316 21.800 10.150 1.00 94.19 84 GLN A N 1
ATOM 635 C CA . GLN A 1 84 ? 2.069 22.661 11.295 1.00 94.19 84 GLN A CA 1
ATOM 636 C C . GLN A 1 84 ? 1.774 21.814 12.536 1.00 94.19 84 GLN A C 1
ATOM 638 O O . GLN A 1 84 ? 1.245 20.710 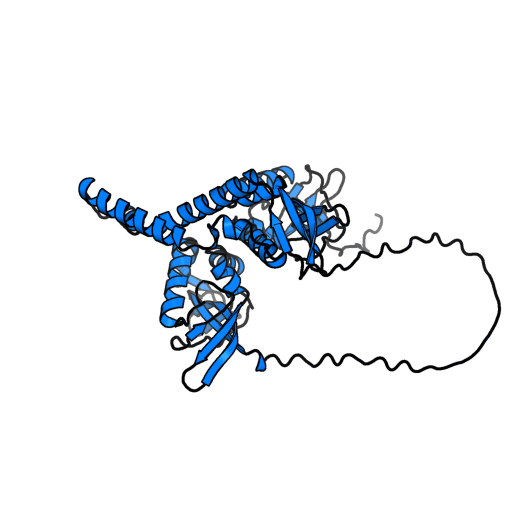12.401 1.00 94.19 84 GLN A O 1
ATOM 643 N N . PRO A 1 85 ? 2.082 22.320 13.744 1.00 97.12 85 PRO A N 1
ATOM 644 C CA . PRO A 1 85 ? 1.729 21.646 14.985 1.00 97.12 85 PRO A CA 1
ATOM 645 C C . PRO A 1 85 ? 0.222 21.340 15.067 1.00 97.12 85 PRO A C 1
ATOM 647 O O . PRO A 1 85 ? -0.596 22.252 15.200 1.00 97.12 85 PRO A O 1
ATOM 650 N N . THR A 1 86 ? -0.135 20.055 15.049 1.00 96.50 86 THR A N 1
ATOM 651 C CA . THR A 1 86 ? -1.527 19.576 15.045 1.00 96.50 86 THR A CA 1
ATOM 652 C C . THR A 1 86 ? -1.790 18.700 16.267 1.00 96.50 86 THR A C 1
ATOM 654 O O . THR A 1 86 ? -1.012 17.800 16.581 1.00 96.50 86 THR A O 1
ATOM 657 N N . TRP A 1 87 ? -2.901 18.938 16.967 1.00 97.56 87 TRP A N 1
ATOM 658 C CA . TRP A 1 87 ? -3.325 18.117 18.106 1.00 97.56 87 TRP A CA 1
ATOM 659 C C . TRP A 1 87 ? -3.899 16.773 17.660 1.00 97.56 87 TRP A C 1
ATOM 661 O O . TRP A 1 87 ? -4.764 16.731 16.782 1.00 97.56 87 TRP A O 1
ATOM 671 N N . ILE A 1 88 ? -3.520 15.690 18.346 1.00 97.69 88 ILE A N 1
ATOM 672 C CA . ILE A 1 88 ? -4.077 14.350 18.088 1.00 97.69 88 ILE A CA 1
ATOM 673 C C . ILE A 1 88 ? -5.603 14.336 18.237 1.00 97.69 88 ILE A C 1
ATOM 675 O O . ILE A 1 88 ? -6.282 13.691 17.441 1.00 97.69 88 ILE A O 1
ATOM 679 N N . ALA A 1 89 ? -6.149 15.082 19.205 1.00 96.50 89 ALA A N 1
ATOM 680 C CA . ALA A 1 89 ? -7.592 15.183 19.436 1.00 96.50 89 ALA A CA 1
ATOM 681 C C . ALA A 1 89 ? -8.402 15.615 18.198 1.00 96.50 89 ALA A C 1
ATOM 683 O O . ALA A 1 89 ? -9.546 15.193 18.060 1.00 96.50 89 ALA A O 1
ATOM 684 N N . GLY A 1 90 ? -7.831 16.458 17.329 1.00 93.44 90 GLY A N 1
ATOM 685 C CA . GLY A 1 90 ? -8.464 16.869 16.072 1.00 93.44 90 GLY A CA 1
ATOM 686 C C . GLY A 1 90 ? -8.052 15.987 14.896 1.00 93.44 90 GLY A C 1
ATOM 687 O O . GLY A 1 90 ? -8.885 15.612 14.084 1.00 93.44 90 GLY A O 1
ATOM 688 N N . PHE A 1 91 ? -6.781 15.591 14.852 1.00 95.31 91 PHE A N 1
ATOM 689 C CA . PHE A 1 91 ? -6.228 14.860 13.716 1.00 95.31 91 PHE A CA 1
ATOM 690 C C . PHE A 1 91 ? -6.787 13.441 13.563 1.00 95.31 91 PHE A C 1
ATOM 692 O O . PHE A 1 91 ? -7.082 12.995 12.457 1.00 95.31 91 PHE A O 1
ATOM 699 N N . LEU A 1 92 ? -6.940 12.713 14.671 1.00 96.75 92 LEU A N 1
ATOM 700 C CA . LEU A 1 92 ? -7.359 11.314 14.634 1.00 96.75 92 LEU A CA 1
ATOM 701 C C . LEU A 1 92 ? -8.812 11.127 14.144 1.00 96.75 92 LEU A C 1
ATOM 703 O O . LEU A 1 92 ? -9.025 10.255 13.300 1.00 96.75 92 LEU A O 1
ATOM 707 N N . PRO A 1 93 ? -9.808 11.919 14.599 1.00 95.75 93 PRO A N 1
ATOM 708 C CA . PRO A 1 93 ? -11.156 11.874 14.030 1.00 95.75 93 PRO A CA 1
ATOM 709 C C . PRO A 1 93 ? -11.203 12.130 12.521 1.00 95.75 93 PRO A C 1
ATOM 711 O O . PRO A 1 93 ? -11.920 11.416 11.820 1.00 95.75 93 PRO A O 1
ATOM 714 N N . ASP A 1 94 ? -10.419 13.088 12.017 1.00 91.38 94 ASP A N 1
ATOM 715 C CA . ASP A 1 94 ? -10.367 13.404 10.585 1.00 91.38 94 ASP A CA 1
ATOM 716 C C . ASP A 1 94 ? -9.837 12.209 9.773 1.00 91.38 94 ASP A C 1
ATOM 718 O O . ASP A 1 94 ? -10.415 11.842 8.747 1.00 91.38 94 ASP A O 1
ATOM 722 N N . LEU A 1 95 ? -8.801 11.525 10.277 1.00 94.62 95 LEU A N 1
ATOM 723 C CA . LEU A 1 95 ? -8.286 10.296 9.664 1.00 94.62 95 LEU A CA 1
ATOM 724 C C . LEU A 1 95 ? -9.314 9.160 9.674 1.00 94.62 95 LEU A C 1
ATOM 726 O O . LEU A 1 95 ? -9.492 8.490 8.657 1.00 94.62 95 LEU A O 1
ATOM 730 N N . ILE A 1 96 ? -10.009 8.941 10.796 1.00 96.12 96 ILE A N 1
ATOM 731 C CA . ILE A 1 96 ? -11.070 7.923 10.884 1.00 96.12 96 ILE A CA 1
ATOM 732 C C . ILE A 1 96 ? -12.156 8.223 9.849 1.00 96.12 96 ILE A C 1
ATOM 734 O O . ILE A 1 96 ? -12.526 7.339 9.075 1.00 96.12 96 ILE A O 1
ATOM 738 N N . GLN A 1 97 ? -12.611 9.476 9.773 1.00 91.06 97 GLN A N 1
ATOM 739 C CA . GLN A 1 97 ? -13.623 9.893 8.809 1.00 91.06 97 GLN A CA 1
ATOM 740 C C . GLN A 1 97 ? -13.163 9.665 7.361 1.00 91.06 97 GLN A C 1
ATOM 742 O O . GLN A 1 97 ? -13.946 9.218 6.519 1.00 91.06 97 GLN A O 1
ATOM 747 N N . GLN A 1 98 ? -11.897 9.955 7.060 1.00 89.88 98 GLN A N 1
ATOM 748 C CA . GLN A 1 98 ? -11.311 9.713 5.746 1.00 89.88 98 GLN A CA 1
ATOM 749 C C . GLN A 1 98 ? -11.280 8.216 5.399 1.00 89.88 98 GLN A C 1
ATOM 751 O O . GLN A 1 98 ? -11.655 7.837 4.284 1.00 89.88 98 GLN A O 1
ATOM 756 N N . ILE A 1 99 ? -10.875 7.356 6.338 1.00 93.00 99 ILE A N 1
ATOM 757 C CA . ILE A 1 99 ? -10.854 5.897 6.152 1.00 93.00 99 ILE A CA 1
ATOM 758 C C . ILE A 1 99 ? -12.271 5.362 5.930 1.00 93.00 99 ILE A C 1
ATOM 760 O O . ILE A 1 99 ? -12.489 4.565 5.022 1.00 93.00 99 ILE A O 1
ATOM 764 N N . GLU A 1 100 ? -13.256 5.817 6.703 1.00 91.88 100 GLU A N 1
ATOM 765 C CA . GLU A 1 100 ? -14.653 5.400 6.530 1.00 91.88 100 GLU A CA 1
ATOM 766 C C . GLU A 1 100 ? -15.229 5.826 5.177 1.00 91.88 100 GLU A C 1
ATOM 768 O O . GLU A 1 100 ? -15.960 5.058 4.548 1.00 91.88 100 GLU A O 1
ATOM 773 N N . ALA A 1 101 ? -14.880 7.027 4.708 1.00 83.75 101 ALA A N 1
ATOM 774 C CA . ALA A 1 101 ? -15.344 7.546 3.425 1.00 83.75 101 ALA A CA 1
ATOM 775 C C . ALA A 1 101 ? -14.747 6.793 2.225 1.00 83.75 101 ALA A C 1
ATOM 777 O O . ALA A 1 101 ? -15.410 6.649 1.201 1.00 83.75 101 ALA A O 1
ATOM 778 N N . THR A 1 102 ? -13.503 6.327 2.337 1.00 82.50 102 THR A N 1
ATOM 779 C CA . THR A 1 102 ? -12.757 5.692 1.233 1.00 82.50 102 THR A CA 1
ATOM 780 C C . THR A 1 102 ? -12.827 4.167 1.263 1.00 82.50 102 THR A C 1
ATOM 782 O O . THR A 1 102 ? -12.859 3.533 0.208 1.00 82.50 102 THR A O 1
ATOM 785 N N . THR A 1 103 ? -12.955 3.572 2.451 1.00 89.62 103 THR A N 1
ATOM 786 C CA . THR A 1 103 ? -13.097 2.126 2.650 1.00 89.62 103 THR A CA 1
ATOM 787 C C . THR A 1 103 ? -14.310 1.802 3.540 1.00 89.62 103 THR A C 1
ATOM 789 O O . THR A 1 103 ? -14.155 1.318 4.668 1.00 89.62 103 THR A O 1
ATOM 792 N N . PRO A 1 104 ? -15.555 1.969 3.041 1.00 88.31 104 PRO A N 1
ATOM 793 C CA . PRO A 1 104 ? -16.767 1.779 3.846 1.00 88.31 104 PRO A CA 1
ATOM 794 C C . PRO A 1 104 ? -16.897 0.392 4.484 1.00 88.31 104 PRO A C 1
ATOM 796 O O . PRO A 1 104 ? -17.534 0.244 5.524 1.00 88.31 104 PRO A O 1
ATOM 799 N N . SER A 1 105 ? -16.270 -0.640 3.913 1.00 88.94 105 SER A N 1
ATOM 800 C CA . SER A 1 105 ? -16.271 -1.997 4.472 1.00 88.94 105 SER A CA 1
ATOM 801 C C . SER A 1 105 ? -15.552 -2.115 5.825 1.00 88.94 105 SER A C 1
ATOM 803 O O . SER A 1 105 ? -15.787 -3.087 6.548 1.00 88.94 105 SER A O 1
ATOM 805 N N . VAL A 1 106 ? -14.693 -1.150 6.178 1.00 94.38 106 VAL A N 1
ATOM 806 C CA . VAL A 1 106 ? -13.991 -1.087 7.473 1.00 94.38 106 VAL A CA 1
ATOM 807 C C . VAL A 1 106 ? -14.849 -0.412 8.555 1.00 94.38 106 VAL A C 1
ATOM 809 O O . VAL A 1 106 ? -14.719 -0.766 9.724 1.00 94.38 106 VAL A O 1
ATOM 812 N N . SER A 1 107 ? -15.794 0.465 8.187 1.00 93.19 107 SER A N 1
ATOM 813 C CA 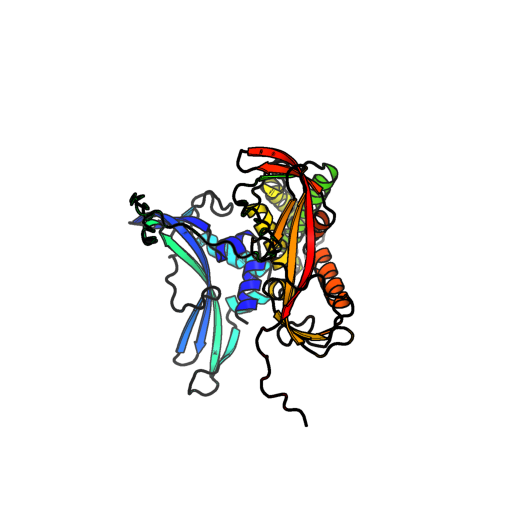. SER A 1 107 ? -16.623 1.254 9.127 1.00 93.19 107 SER A CA 1
ATOM 814 C C . SER A 1 107 ? -17.311 0.422 10.217 1.00 93.19 107 SER A C 1
ATOM 816 O O . SER A 1 107 ? -17.298 0.777 11.395 1.00 93.19 107 SER A O 1
ATOM 818 N N . ARG A 1 108 ? -17.836 -0.758 9.857 1.00 94.31 108 ARG A N 1
ATOM 819 C CA . ARG A 1 108 ? -18.492 -1.672 10.808 1.00 94.31 108 ARG A CA 1
ATOM 820 C C . ARG A 1 108 ? -17.591 -2.094 11.971 1.00 94.31 108 ARG A C 1
ATOM 822 O O . ARG A 1 108 ? -18.095 -2.454 13.025 1.00 94.31 108 ARG A O 1
ATOM 829 N N . PHE A 1 109 ? -16.271 -2.080 11.784 1.00 97.19 109 PHE A N 1
ATOM 830 C CA . PHE A 1 109 ? -15.328 -2.430 12.838 1.00 97.19 109 PHE A CA 1
ATOM 831 C C . PHE A 1 109 ? -15.056 -1.246 13.768 1.00 97.19 109 PHE A C 1
ATOM 833 O O . PHE A 1 109 ? -14.863 -1.483 14.953 1.00 97.19 109 PHE A O 1
ATOM 840 N N . PHE A 1 110 ? -15.118 0.006 13.300 1.00 96.62 110 PHE A N 1
ATOM 841 C CA . PHE A 1 110 ? -15.046 1.178 14.188 1.00 96.62 110 PHE A CA 1
ATOM 842 C C . PHE A 1 110 ? -16.252 1.253 15.130 1.00 96.62 110 PHE A C 1
ATOM 844 O O . PHE A 1 110 ? -16.099 1.537 16.320 1.00 96.62 110 PHE A O 1
ATOM 851 N N . ALA A 1 111 ? -17.440 0.910 14.624 1.00 94.19 111 ALA A N 1
ATOM 852 C CA . ALA A 1 111 ? -18.668 0.828 15.418 1.00 94.19 111 ALA A CA 1
ATOM 853 C C . ALA A 1 111 ? -18.699 -0.364 16.398 1.00 94.19 111 ALA A C 1
ATOM 855 O O . ALA A 1 111 ? -19.485 -0.365 17.345 1.00 94.19 111 ALA A O 1
ATOM 856 N N . GLY A 1 112 ? -17.843 -1.364 16.182 1.00 95.75 112 GLY A N 1
ATOM 857 C CA . GLY A 1 112 ? -17.897 -2.653 16.858 1.00 95.75 112 GLY A CA 1
ATOM 858 C C . GLY A 1 112 ? -18.763 -3.658 16.094 1.00 95.75 112 GLY A C 1
ATOM 859 O O . GLY A 1 112 ? -19.901 -3.376 15.723 1.00 95.75 112 GLY A O 1
ATOM 860 N N . ALA A 1 113 ? -18.223 -4.853 15.871 1.00 95.19 113 ALA A N 1
ATOM 861 C CA . ALA A 1 113 ? -18.916 -5.964 15.235 1.00 95.19 113 ALA A CA 1
ATOM 862 C C . ALA A 1 113 ? -19.100 -7.113 16.230 1.00 95.19 113 ALA A C 1
ATOM 864 O O . ALA A 1 113 ? -18.161 -7.482 16.937 1.00 95.19 113 ALA A O 1
ATOM 865 N N . GLU A 1 114 ? -20.302 -7.687 16.266 1.00 96.62 114 GLU A N 1
ATOM 866 C CA . GLU A 1 114 ? -20.566 -8.906 17.029 1.00 96.62 114 GLU A CA 1
ATOM 867 C C . GLU A 1 114 ? -19.845 -10.095 16.394 1.00 96.62 114 GLU A C 1
ATOM 869 O O . GLU A 1 114 ? -19.841 -10.264 15.170 1.00 96.62 114 GLU A O 1
ATOM 874 N N . VAL A 1 115 ? -19.227 -10.917 17.238 1.00 95.25 115 VAL A N 1
ATOM 875 C CA . VAL A 1 115 ? -18.543 -12.141 16.821 1.00 95.25 115 VAL A CA 1
ATOM 876 C C . VAL A 1 115 ? -18.760 -13.245 17.838 1.00 95.25 115 VAL A C 1
ATOM 878 O O . VAL A 1 115 ? -18.862 -12.988 19.037 1.00 95.25 115 VAL A O 1
ATOM 881 N N . ASP A 1 116 ? -18.726 -14.483 17.362 1.00 93.69 116 ASP A N 1
ATOM 882 C CA . ASP A 1 116 ? -18.444 -15.627 18.214 1.00 93.69 116 ASP A CA 1
ATOM 883 C C . ASP A 1 116 ? -16.942 -15.899 18.161 1.00 93.69 116 ASP A C 1
ATOM 885 O O . ASP A 1 116 ? -16.355 -16.021 17.083 1.00 93.69 116 ASP A O 1
ATOM 889 N N . ALA A 1 117 ? -16.305 -15.975 19.327 1.00 90.19 117 ALA A N 1
ATOM 890 C CA . ALA A 1 117 ? -14.881 -16.249 19.442 1.00 90.19 117 ALA A CA 1
ATOM 891 C C . ALA A 1 117 ? -14.631 -17.505 20.277 1.00 90.19 117 ALA A C 1
ATOM 893 O O . ALA A 1 117 ? -15.369 -17.827 21.213 1.00 90.19 117 ALA A O 1
ATOM 894 N N . LEU A 1 118 ? -13.547 -18.199 19.938 1.00 90.75 118 LEU A N 1
ATOM 895 C CA . LEU A 1 118 ? -13.069 -19.375 20.644 1.00 90.75 118 LEU A CA 1
ATOM 896 C C . LEU A 1 118 ? -11.721 -19.047 21.289 1.00 90.75 118 LEU A C 1
ATOM 898 O O . LEU A 1 118 ? -10.728 -18.838 20.595 1.00 90.75 118 LEU A O 1
ATOM 902 N N . ALA A 1 119 ? -11.688 -18.996 22.619 1.00 86.44 119 ALA A N 1
ATOM 903 C CA . ALA A 1 119 ? -10.443 -18.877 23.373 1.00 86.44 119 ALA A CA 1
ATOM 904 C C . ALA A 1 119 ? -9.905 -20.274 23.741 1.00 86.44 119 ALA A C 1
ATOM 906 O O . ALA A 1 119 ? -10.704 -21.201 23.916 1.00 86.44 119 ALA A O 1
ATOM 907 N N . PRO A 1 120 ? -8.579 -20.447 23.914 1.00 87.12 120 PRO A N 1
ATOM 908 C CA . PRO A 1 120 ? -8.008 -21.718 24.350 1.00 87.12 120 PRO A CA 1
ATOM 909 C C . PRO A 1 120 ? -8.704 -22.247 25.611 1.00 87.12 120 PRO A C 1
ATOM 911 O O . PRO A 1 120 ? -8.862 -21.519 26.592 1.00 87.12 120 PRO A O 1
ATOM 914 N N . ASN A 1 121 ? -9.111 -23.518 25.585 1.00 92.69 121 ASN A N 1
ATOM 915 C CA . ASN A 1 121 ? -9.806 -24.203 26.684 1.00 92.69 121 ASN A CA 1
ATOM 916 C C . ASN A 1 121 ? -11.176 -23.611 27.078 1.00 92.69 121 ASN A C 1
ATOM 918 O O . ASN A 1 121 ? -11.653 -23.854 28.187 1.00 92.69 121 ASN A O 1
ATOM 922 N N . ARG A 1 122 ? -11.827 -22.840 26.200 1.00 92.81 122 ARG A N 1
ATOM 923 C CA . ARG A 1 122 ? -13.202 -22.351 26.394 1.00 92.81 122 ARG A CA 1
ATOM 924 C C . ARG A 1 122 ? -14.107 -22.814 25.253 1.00 92.81 122 ARG A C 1
ATOM 926 O O . ARG A 1 122 ? -13.631 -23.182 24.187 1.00 92.81 122 ARG A O 1
ATOM 933 N N . ASN A 1 123 ? -15.418 -22.790 25.488 1.00 95.69 123 ASN A N 1
ATOM 934 C CA . ASN A 1 123 ? -16.415 -22.954 24.426 1.00 95.69 123 ASN A CA 1
ATOM 935 C C . ASN A 1 123 ? -16.529 -21.664 23.598 1.00 95.69 123 ASN A C 1
ATOM 937 O O . ASN A 1 123 ? -16.020 -20.621 24.010 1.00 95.69 123 ASN A O 1
ATOM 941 N N . TRP A 1 124 ? -17.230 -21.729 22.463 1.00 96.38 124 TRP A N 1
ATOM 942 C CA . TRP A 1 124 ? -17.628 -20.538 21.709 1.00 96.38 124 TRP A CA 1
ATOM 943 C C . TRP A 1 124 ? -18.393 -19.566 22.609 1.00 96.38 124 TRP A C 1
ATOM 945 O O . TRP A 1 124 ? -19.313 -19.963 23.329 1.00 96.38 124 TRP A O 1
ATOM 955 N N . GLN A 1 125 ? -17.981 -18.303 22.588 1.00 97.19 125 GLN A N 1
ATOM 956 C CA . GLN A 1 125 ? -18.599 -17.225 23.348 1.00 97.19 125 GLN A CA 1
ATOM 957 C C . GLN A 1 125 ? -18.868 -16.050 22.420 1.00 97.19 125 GLN A C 1
ATOM 959 O O . GLN A 1 125 ? -17.977 -15.631 21.679 1.00 97.19 125 GLN A O 1
ATOM 964 N N . SER A 1 126 ? -20.071 -15.495 22.509 1.00 97.12 126 SER A N 1
ATOM 965 C CA . SER A 1 126 ? -20.404 -14.253 21.824 1.00 97.12 126 SER A CA 1
ATOM 966 C C . SER A 1 126 ? -19.719 -13.069 22.511 1.00 97.12 126 SER A C 1
ATOM 968 O O . SER A 1 126 ? -19.598 -13.017 23.740 1.00 97.12 126 SER A O 1
ATOM 970 N N . GLY A 1 127 ? -19.273 -12.110 21.713 1.00 96.81 127 GLY A N 1
ATOM 971 C CA . GLY A 1 127 ? -18.684 -10.859 22.168 1.00 96.81 127 GLY A CA 1
ATOM 972 C C . GLY A 1 127 ? -18.572 -9.861 21.027 1.00 96.81 127 GLY A C 1
ATOM 973 O O . GLY A 1 127 ? -19.335 -9.924 20.064 1.00 96.81 127 GLY A O 1
ATOM 974 N N . SER A 1 128 ? -17.628 -8.932 21.131 1.00 97.44 128 SER A N 1
ATOM 975 C CA . SER A 1 128 ? -17.412 -7.914 20.109 1.00 97.44 128 SER A CA 1
ATOM 976 C C . SER A 1 128 ? -15.948 -7.764 19.732 1.00 97.44 128 SER A C 1
ATOM 978 O O . SER A 1 128 ? -15.043 -7.958 20.548 1.00 97.44 128 SER A O 1
ATOM 980 N N . ILE A 1 129 ? -15.728 -7.391 18.475 1.00 97.56 129 ILE A N 1
ATOM 981 C CA . ILE A 1 129 ? -14.459 -6.857 17.993 1.00 97.56 129 ILE A CA 1
ATOM 982 C C . ILE A 1 129 ? -14.648 -5.404 17.592 1.00 97.56 129 ILE A C 1
ATOM 984 O O . ILE A 1 129 ? -15.647 -5.061 16.966 1.00 97.56 129 ILE A O 1
ATOM 988 N N . GLN A 1 130 ? -13.692 -4.553 17.929 1.00 98.00 130 GLN A N 1
ATOM 989 C CA . GLN A 1 130 ? -13.713 -3.144 17.573 1.00 98.00 130 GLN A CA 1
ATOM 990 C C . GLN A 1 130 ? -12.336 -2.726 17.075 1.00 98.00 130 GLN A C 1
ATOM 992 O O . GLN A 1 130 ? -11.324 -3.008 17.707 1.00 98.00 130 GLN A O 1
ATOM 997 N N . LEU A 1 131 ? -12.301 -2.059 15.930 1.00 98.06 131 LEU A N 1
ATOM 998 C CA . LEU A 1 131 ? -11.106 -1.405 15.433 1.00 98.06 131 LEU A CA 1
ATOM 999 C C . LEU A 1 131 ? -10.981 -0.044 16.118 1.00 98.06 131 LEU A C 1
ATOM 1001 O O . LEU A 1 131 ? -11.923 0.746 16.117 1.00 98.06 131 LEU A O 1
ATOM 1005 N N . GLN A 1 132 ? -9.813 0.228 16.676 1.00 97.62 132 GLN A N 1
ATOM 1006 C CA . GLN A 1 132 ? -9.423 1.529 17.193 1.00 97.62 132 GLN A CA 1
ATOM 1007 C C . GLN A 1 132 ? -8.165 1.999 16.479 1.00 97.62 132 GLN A C 1
ATOM 1009 O O . GLN A 1 132 ? -7.321 1.191 16.096 1.00 97.62 132 GLN A O 1
ATOM 1014 N N . LEU A 1 133 ? -8.046 3.310 16.310 1.00 98.00 133 LEU A N 1
ATOM 1015 C CA . LEU A 1 133 ? -6.825 3.938 15.830 1.00 98.00 133 LEU A CA 1
ATOM 1016 C C . LEU A 1 133 ? -6.226 4.780 16.948 1.00 98.00 133 LEU A C 1
ATOM 1018 O O . LEU A 1 133 ? -6.950 5.366 17.750 1.00 98.00 133 LEU A O 1
ATOM 1022 N N . GLY A 1 134 ? -4.908 4.879 16.963 1.00 97.88 134 GLY A N 1
ATOM 1023 C CA . GLY A 1 134 ? -4.176 5.812 17.805 1.00 97.88 134 GLY A CA 1
ATOM 1024 C C . GLY A 1 134 ? -2.790 6.052 17.241 1.00 97.88 134 GLY A C 1
ATOM 1025 O O . GLY A 1 134 ? -2.416 5.455 16.239 1.00 97.88 134 GLY A O 1
ATOM 1026 N N . PHE A 1 135 ? -2.016 6.917 17.877 1.00 98.19 135 PHE A N 1
ATOM 1027 C CA . PHE A 1 135 ? -0.626 7.129 17.488 1.00 98.19 135 PHE A CA 1
ATOM 1028 C C . PHE A 1 135 ? 0.300 6.557 18.539 1.00 98.19 135 PHE A C 1
ATOM 1030 O O . PHE A 1 135 ? 0.038 6.706 19.727 1.00 98.19 135 PHE A O 1
ATOM 1037 N N . GLU A 1 136 ? 1.405 5.971 18.117 1.00 97.31 136 GLU A N 1
ATOM 1038 C CA . GLU A 1 136 ? 2.554 5.730 18.981 1.00 97.31 136 GLU A CA 1
ATOM 1039 C C . GLU A 1 136 ? 3.705 6.662 18.599 1.00 97.31 136 GLU A C 1
ATOM 1041 O O . GLU A 1 136 ? 3.739 7.231 17.505 1.00 97.31 136 GLU A O 1
ATOM 1046 N N . PHE A 1 137 ? 4.647 6.828 19.524 1.00 96.88 137 PHE A N 1
ATOM 1047 C CA . PHE A 1 137 ? 5.854 7.612 19.302 1.00 96.88 137 PHE A CA 1
ATOM 1048 C C . PHE A 1 137 ? 7.062 6.919 19.914 1.00 96.88 137 PHE A C 1
ATOM 1050 O O . PHE A 1 137 ? 7.086 6.659 21.121 1.00 96.88 137 PHE A O 1
ATOM 1057 N N . VAL A 1 138 ? 8.085 6.708 19.094 1.00 95.62 138 VAL A N 1
ATOM 1058 C CA . VAL A 1 138 ? 9.386 6.189 19.514 1.00 95.62 138 VAL A CA 1
ATOM 1059 C C . VAL A 1 138 ? 10.401 7.318 19.378 1.00 95.62 138 VAL A C 1
ATOM 1061 O O . VAL A 1 138 ? 10.749 7.720 18.271 1.00 95.62 138 VAL A O 1
ATOM 1064 N N . ALA A 1 139 ? 10.854 7.869 20.506 1.00 95.00 139 ALA A N 1
ATOM 1065 C CA . ALA A 1 139 ? 11.843 8.947 20.506 1.00 95.00 139 ALA A CA 1
ATOM 1066 C C . ALA A 1 139 ? 13.194 8.454 19.960 1.00 95.00 139 ALA A C 1
ATOM 1068 O O . ALA A 1 139 ? 13.632 7.366 20.329 1.00 95.00 139 ALA A O 1
ATOM 1069 N N . THR A 1 140 ? 13.885 9.268 19.156 1.00 91.25 140 THR A N 1
ATOM 1070 C CA . THR A 1 140 ? 15.183 8.891 18.565 1.00 91.25 140 THR A CA 1
ATOM 1071 C C . THR A 1 140 ? 16.233 8.593 19.637 1.00 91.25 140 THR A C 1
ATOM 1073 O O . THR A 1 140 ? 16.958 7.615 19.518 1.00 91.25 140 THR A O 1
ATOM 1076 N N . ASP A 1 141 ? 16.244 9.346 20.742 1.00 84.56 141 ASP A N 1
ATOM 1077 C CA . ASP A 1 141 ? 17.176 9.114 21.861 1.00 84.56 141 ASP A CA 1
ATOM 1078 C C . ASP A 1 141 ? 16.954 7.760 22.566 1.00 84.56 141 ASP A C 1
ATOM 1080 O O . ASP A 1 141 ? 17.798 7.322 23.343 1.00 84.56 141 ASP A O 1
ATOM 1084 N N . ALA A 1 142 ? 15.800 7.116 22.352 1.00 66.38 142 ALA A N 1
ATOM 1085 C CA . ALA A 1 142 ? 15.502 5.789 22.889 1.00 66.38 142 ALA A CA 1
ATOM 1086 C C . ALA A 1 142 ? 15.983 4.657 21.966 1.00 66.38 142 ALA A C 1
ATOM 1088 O O . ALA A 1 142 ? 16.047 3.506 22.399 1.00 66.38 142 ALA A O 1
ATOM 1089 N N . ILE A 1 143 ? 16.344 4.972 20.719 1.00 63.59 143 ILE A N 1
ATOM 1090 C CA . ILE A 1 143 ? 16.968 4.035 19.790 1.00 63.59 143 ILE A CA 1
ATOM 1091 C C . ILE A 1 143 ? 18.470 4.081 20.069 1.00 63.59 143 ILE A C 1
ATOM 1093 O O . ILE A 1 143 ? 19.245 4.713 19.356 1.00 63.59 143 ILE A O 1
ATOM 1097 N N . ALA A 1 144 ? 18.887 3.440 21.162 1.00 44.88 144 ALA A N 1
ATOM 1098 C CA . ALA A 1 144 ? 20.285 3.084 21.335 1.00 44.88 144 ALA A CA 1
ATOM 1099 C C . ALA A 1 144 ? 20.614 2.067 20.238 1.00 44.88 144 ALA A C 1
ATOM 1101 O O . ALA A 1 144 ? 20.404 0.866 20.412 1.00 44.88 144 ALA A O 1
ATOM 1102 N N . PHE A 1 145 ? 21.060 2.547 19.079 1.00 44.88 145 PHE A N 1
ATOM 1103 C CA . PHE A 1 145 ? 21.736 1.680 18.132 1.00 44.88 145 PHE A CA 1
ATOM 1104 C C . PHE A 1 145 ? 22.912 1.074 18.904 1.00 44.88 145 PHE A C 1
ATOM 1106 O O . PHE A 1 145 ? 23.698 1.841 19.469 1.00 44.88 145 PHE A O 1
ATOM 1113 N N . PRO A 1 146 ? 23.008 -0.264 19.037 1.00 42.31 146 PRO A N 1
ATOM 1114 C CA . PRO A 1 146 ? 24.241 -0.854 19.519 1.00 42.31 146 PRO A CA 1
ATOM 1115 C C . PRO A 1 146 ? 25.320 -0.316 18.595 1.00 42.31 146 PRO A C 1
ATOM 1117 O O . PRO A 1 146 ? 25.207 -0.470 17.380 1.00 42.31 146 PRO A O 1
ATOM 1120 N N . ASP A 1 147 ? 26.262 0.411 19.186 1.00 34.84 147 ASP A N 1
ATOM 1121 C CA . ASP A 1 147 ? 27.404 1.001 18.513 1.00 34.84 147 ASP A CA 1
ATOM 1122 C C . ASP A 1 147 ? 28.014 -0.125 17.673 1.00 34.84 147 ASP A C 1
ATOM 1124 O O . ASP A 1 147 ? 28.644 -1.046 18.204 1.00 34.84 147 ASP A O 1
ATOM 1128 N N . PHE A 1 148 ? 27.739 -0.129 16.366 1.00 39.06 148 PHE A N 1
ATOM 1129 C CA . PHE A 1 148 ? 28.539 -0.882 15.421 1.00 39.06 148 PHE A CA 1
ATOM 1130 C C . PHE A 1 148 ? 29.841 -0.109 15.406 1.00 39.06 148 PHE A C 1
ATOM 1132 O O . PHE A 1 148 ? 30.059 0.733 14.541 1.00 39.06 148 PHE A O 1
ATOM 1139 N N . ALA A 1 149 ? 30.648 -0.335 16.445 1.00 38.53 149 ALA A N 1
ATOM 1140 C CA . ALA A 1 149 ? 32.028 0.057 16.467 1.00 38.53 149 ALA A CA 1
ATOM 1141 C C . ALA A 1 149 ? 32.578 -0.491 15.159 1.00 38.53 149 ALA A C 1
ATOM 1143 O O . ALA A 1 149 ? 32.687 -1.709 14.990 1.00 38.53 149 ALA A O 1
ATOM 1144 N N . GLU A 1 150 ? 32.806 0.416 14.210 1.00 40.34 150 GLU A N 1
ATOM 1145 C CA . GLU A 1 150 ? 33.676 0.181 13.082 1.00 40.34 150 GLU A CA 1
ATOM 1146 C C . GLU A 1 150 ? 34.914 -0.438 13.707 1.00 40.34 150 GLU A C 1
ATOM 1148 O O . GLU A 1 150 ? 35.657 0.215 14.444 1.00 40.34 150 GLU A O 1
ATOM 1153 N N . ALA A 1 151 ? 35.043 -1.754 13.552 1.00 40.38 151 ALA A N 1
ATOM 1154 C CA . ALA A 1 151 ? 36.238 -2.452 13.936 1.00 40.38 151 ALA A CA 1
ATOM 1155 C C . ALA A 1 151 ? 37.297 -1.867 13.016 1.00 40.38 151 ALA A C 1
ATOM 1157 O O . ALA A 1 151 ? 37.412 -2.267 11.860 1.00 40.38 151 ALA A O 1
ATOM 1158 N N . SER A 1 152 ? 37.994 -0.850 13.516 1.00 36.84 152 SER A N 1
ATOM 1159 C CA . SER A 1 152 ? 39.244 -0.367 12.977 1.00 36.84 152 SER A CA 1
ATOM 1160 C C . SER A 1 152 ? 40.116 -1.601 12.844 1.00 36.84 152 SER A C 1
ATOM 1162 O O . SER A 1 152 ? 40.645 -2.113 13.831 1.00 36.84 152 SER A O 1
ATOM 1164 N N . VAL A 1 153 ? 40.168 -2.150 11.633 1.00 45.69 153 VAL A N 1
ATOM 1165 C CA . VAL A 1 153 ? 41.114 -3.191 11.277 1.00 45.69 153 VAL A CA 1
ATOM 1166 C C . VAL A 1 153 ? 42.463 -2.501 11.370 1.00 45.69 153 VAL A C 1
ATOM 1168 O O . VAL A 1 153 ? 42.875 -1.781 10.465 1.00 45.69 153 VAL A O 1
ATOM 1171 N N . GLU A 1 154 ? 43.107 -2.641 12.524 1.00 42.12 154 GLU A N 1
ATOM 1172 C CA . GLU A 1 154 ? 44.526 -2.373 12.649 1.00 42.12 154 GLU A CA 1
ATOM 1173 C C . GLU A 1 154 ? 45.219 -3.312 11.659 1.00 42.12 154 GLU A C 1
ATOM 1175 O O . GLU A 1 154 ? 45.246 -4.531 11.845 1.00 42.12 154 GLU A O 1
ATOM 1180 N N . GLU A 1 155 ? 45.724 -2.743 10.564 1.00 45.75 155 GLU A N 1
ATOM 1181 C CA . GLU A 1 155 ? 46.654 -3.404 9.656 1.00 45.75 155 GLU A CA 1
ATOM 1182 C C . GLU A 1 155 ? 47.931 -3.747 10.437 1.00 45.75 155 GLU A C 1
ATOM 1184 O O . GLU A 1 155 ? 48.911 -3.002 10.474 1.00 45.75 155 GLU A O 1
ATOM 1189 N N . GLY A 1 156 ? 47.900 -4.894 11.111 1.00 47.56 156 GLY A N 1
ATOM 1190 C CA . GLY A 1 156 ? 49.067 -5.547 11.674 1.00 47.56 156 GLY A CA 1
ATOM 1191 C C . GLY A 1 156 ? 49.891 -6.153 10.547 1.00 47.56 156 GLY A C 1
ATOM 1192 O O . GLY A 1 156 ? 49.590 -7.239 10.056 1.00 47.56 156 GLY A O 1
ATOM 1193 N N . GLY A 1 157 ? 50.935 -5.439 10.133 1.00 52.44 157 GLY A N 1
ATOM 1194 C CA . GLY A 1 157 ? 51.982 -5.990 9.287 1.00 52.44 157 GLY A CA 1
ATOM 1195 C C . GLY A 1 157 ? 52.736 -7.101 10.017 1.00 52.44 157 GLY A C 1
ATOM 1196 O O . GLY A 1 157 ? 53.462 -6.835 10.972 1.00 52.44 157 GLY A O 1
ATOM 1197 N N . GLU A 1 158 ? 52.617 -8.331 9.524 1.00 49.62 158 GLU A N 1
ATOM 1198 C CA . GLU A 1 158 ? 53.574 -9.400 9.799 1.00 49.62 158 GLU A CA 1
ATOM 1199 C C . GLU A 1 158 ? 54.187 -9.902 8.487 1.00 49.62 158 GLU A C 1
ATOM 1201 O O . GLU A 1 158 ? 53.571 -10.596 7.678 1.00 49.62 158 GLU A O 1
ATOM 1206 N N . GLU A 1 159 ? 55.457 -9.541 8.300 1.00 53.00 159 GLU A N 1
ATOM 1207 C CA . GLU A 1 159 ? 56.399 -10.250 7.446 1.00 53.00 159 GLU A CA 1
ATOM 1208 C C . GLU A 1 159 ? 56.542 -11.699 7.926 1.00 53.00 159 GLU A C 1
ATOM 1210 O O . GLU A 1 159 ? 56.916 -11.926 9.079 1.00 53.00 159 GLU A O 1
ATOM 1215 N N . ARG A 1 160 ? 56.387 -12.678 7.025 1.00 45.81 160 ARG A N 1
ATOM 1216 C CA . ARG A 1 160 ? 57.238 -13.882 7.006 1.00 45.81 160 ARG A CA 1
ATOM 1217 C C . ARG A 1 160 ? 57.015 -14.763 5.779 1.00 45.81 160 ARG A C 1
ATOM 1219 O O . ARG A 1 160 ? 55.921 -15.244 5.526 1.00 45.81 160 ARG A O 1
ATOM 1226 N N . GLY A 1 161 ? 58.140 -15.119 5.160 1.00 39.97 161 GLY A N 1
ATOM 1227 C CA . GLY A 1 161 ? 58.416 -16.520 4.845 1.00 39.97 161 GLY A CA 1
ATOM 1228 C C . GLY A 1 161 ? 58.151 -16.961 3.413 1.00 39.97 161 GLY A C 1
ATOM 1229 O O . GLY A 1 161 ? 57.118 -17.539 3.108 1.00 39.97 161 GLY A O 1
ATOM 1230 N N . ALA A 1 162 ? 59.164 -16.796 2.566 1.00 47.44 162 ALA A N 1
ATOM 1231 C CA . ALA A 1 162 ? 59.289 -17.499 1.300 1.00 47.44 162 ALA A CA 1
ATOM 1232 C C . ALA A 1 162 ? 59.353 -19.026 1.500 1.00 47.44 162 ALA A C 1
ATOM 1234 O O . ALA A 1 162 ? 60.235 -19.509 2.209 1.00 47.44 162 ALA A O 1
ATOM 1235 N N . ILE A 1 163 ? 58.497 -19.776 0.798 1.00 46.56 163 ILE A N 1
ATOM 1236 C CA . ILE A 1 163 ? 58.760 -21.161 0.382 1.00 46.56 163 ILE A CA 1
ATOM 1237 C C . ILE A 1 163 ? 58.270 -21.319 -1.060 1.00 46.56 163 ILE A C 1
ATOM 1239 O O . ILE A 1 163 ? 57.164 -20.917 -1.413 1.00 46.56 163 ILE A O 1
ATOM 1243 N N . ALA A 1 164 ? 59.153 -21.861 -1.890 1.00 47.84 164 ALA A N 1
ATOM 1244 C CA . ALA A 1 164 ? 58.986 -22.064 -3.315 1.00 47.84 164 ALA A CA 1
ATOM 1245 C C . ALA A 1 164 ? 58.350 -23.427 -3.654 1.00 47.84 164 ALA A C 1
ATOM 1247 O O . ALA A 1 164 ? 58.533 -24.397 -2.920 1.00 47.84 164 ALA A O 1
ATOM 1248 N N . SER A 1 165 ? 57.751 -23.460 -4.853 1.00 42.72 165 SER A N 1
ATOM 1249 C CA . SER A 1 165 ? 57.605 -24.604 -5.776 1.00 42.72 165 SER A CA 1
ATOM 1250 C C . SER A 1 165 ? 56.462 -25.605 -5.542 1.00 42.72 165 SER A C 1
ATOM 1252 O O . SER A 1 165 ? 56.570 -26.463 -4.676 1.00 42.72 165 SER A O 1
ATOM 1254 N N . ASP A 1 166 ? 55.432 -25.578 -6.405 1.00 37.56 166 ASP A N 1
ATOM 1255 C CA . ASP A 1 166 ? 55.254 -26.569 -7.496 1.00 37.56 166 ASP A CA 1
ATOM 1256 C C . ASP A 1 166 ? 54.102 -26.159 -8.457 1.00 37.56 166 ASP A C 1
ATOM 1258 O O . ASP A 1 166 ? 53.060 -25.708 -7.974 1.00 37.56 166 ASP A O 1
ATOM 1262 N N . PRO A 1 167 ? 54.218 -26.298 -9.798 1.00 45.53 167 PRO A N 1
ATOM 1263 C CA . PRO A 1 167 ? 53.131 -26.007 -10.730 1.00 45.53 167 PRO A CA 1
ATOM 1264 C C . PRO A 1 167 ? 52.430 -27.295 -11.196 1.00 45.53 167 PRO A C 1
ATOM 1266 O O . PRO A 1 167 ? 53.012 -28.122 -11.895 1.00 45.53 167 PRO A O 1
ATOM 1269 N N . SER A 1 168 ? 51.143 -27.439 -10.876 1.00 38.34 168 SER A N 1
ATOM 1270 C CA . SER A 1 168 ? 50.238 -28.383 -11.550 1.00 38.34 168 SER A CA 1
ATOM 1271 C C . SER A 1 168 ? 49.246 -27.609 -12.429 1.00 38.34 168 SER A C 1
ATOM 1273 O O . SER A 1 168 ? 48.653 -26.644 -11.947 1.00 38.34 168 SER A O 1
ATOM 1275 N N . PRO A 1 169 ? 49.034 -27.995 -13.703 1.00 42.16 169 PRO A N 1
ATOM 1276 C CA . PRO A 1 169 ? 48.123 -27.291 -14.593 1.00 42.16 169 PRO A CA 1
ATOM 1277 C C . PRO A 1 169 ? 46.696 -27.816 -14.397 1.00 42.16 169 PRO A C 1
ATOM 1279 O O . PRO A 1 169 ? 46.344 -28.894 -14.873 1.00 42.16 169 PRO A O 1
ATOM 1282 N N . GLN A 1 170 ? 45.860 -27.045 -13.706 1.00 37.53 170 GLN A N 1
ATOM 1283 C CA . GLN A 1 170 ? 44.409 -27.206 -13.749 1.00 37.53 170 GLN A CA 1
ATOM 1284 C C . GLN A 1 170 ? 43.823 -26.082 -14.601 1.00 37.53 170 GLN A C 1
ATOM 1286 O O . GLN A 1 170 ? 43.903 -24.908 -14.255 1.00 37.53 170 GLN A O 1
ATOM 1291 N N . ASN A 1 171 ? 43.250 -26.477 -15.739 1.00 43.16 171 ASN A N 1
ATOM 1292 C CA . ASN A 1 171 ? 42.379 -25.651 -16.565 1.00 43.16 171 ASN A CA 1
ATOM 1293 C C . ASN A 1 171 ? 41.141 -25.265 -15.743 1.00 43.16 171 ASN A C 1
ATOM 1295 O O . ASN A 1 171 ? 40.155 -26.000 -15.721 1.00 43.16 171 ASN A O 1
ATOM 1299 N N . ALA A 1 172 ? 41.208 -24.125 -15.063 1.00 35.53 172 ALA A N 1
ATOM 1300 C CA . ALA A 1 172 ? 40.044 -23.426 -14.553 1.00 35.53 172 ALA A CA 1
ATOM 1301 C C . ALA A 1 172 ? 39.569 -22.468 -15.650 1.00 35.53 172 ALA A C 1
ATOM 1303 O O . ALA A 1 172 ? 40.294 -21.575 -16.081 1.00 35.53 172 ALA A O 1
ATOM 1304 N N . ILE A 1 173 ? 38.356 -22.703 -16.141 1.00 42.59 173 ILE A N 1
ATOM 1305 C CA . ILE A 1 173 ? 37.605 -21.709 -16.897 1.00 42.59 173 ILE A CA 1
ATOM 1306 C C . ILE A 1 173 ? 37.285 -20.601 -15.891 1.00 42.59 173 ILE A C 1
ATOM 1308 O O . ILE A 1 173 ? 36.433 -20.784 -15.023 1.00 42.59 173 ILE A O 1
ATOM 1312 N N . ASP A 1 174 ? 38.018 -19.493 -15.988 1.00 30.19 174 ASP A N 1
ATOM 1313 C CA . ASP A 1 174 ? 37.754 -18.235 -15.292 1.00 30.19 174 ASP A CA 1
ATOM 1314 C C . ASP A 1 174 ? 36.389 -17.692 -15.753 1.00 30.19 174 ASP A C 1
ATOM 1316 O O . ASP A 1 174 ? 36.279 -16.874 -16.667 1.00 30.19 174 ASP A O 1
ATOM 1320 N N . MET A 1 175 ? 35.308 -18.171 -15.135 1.00 39.47 175 MET A N 1
ATOM 1321 C CA . MET A 1 175 ? 34.097 -17.369 -15.007 1.00 39.47 175 MET A CA 1
ATOM 1322 C C . MET A 1 175 ? 34.355 -16.385 -13.877 1.00 39.47 175 MET A C 1
ATOM 1324 O O . MET A 1 175 ? 34.074 -16.665 -12.712 1.00 39.47 175 MET A O 1
ATOM 1328 N N . ALA A 1 176 ? 34.925 -15.237 -14.241 1.00 30.66 176 ALA A N 1
ATOM 1329 C CA . ALA A 1 176 ? 34.944 -14.079 -13.369 1.00 30.66 176 ALA A CA 1
ATOM 1330 C C . ALA A 1 176 ? 33.510 -13.856 -12.850 1.00 30.66 176 ALA A C 1
ATOM 1332 O O . ALA A 1 176 ? 32.584 -13.774 -13.667 1.00 30.66 176 ALA A O 1
ATOM 1333 N N . PRO A 1 177 ? 33.289 -13.788 -11.525 1.00 35.84 177 PRO A N 1
ATOM 1334 C CA . PRO A 1 177 ? 31.999 -13.385 -11.004 1.00 35.84 177 PRO A CA 1
ATOM 1335 C C . PRO A 1 177 ? 31.727 -11.994 -11.566 1.00 35.84 177 PRO A C 1
ATOM 1337 O O . PRO A 1 177 ? 32.512 -11.067 -11.373 1.00 35.84 177 PRO A O 1
ATOM 1340 N N . CYS A 1 178 ? 30.651 -11.876 -12.340 1.00 29.75 178 CYS A N 1
ATOM 1341 C CA . CYS A 1 178 ? 30.150 -10.595 -12.794 1.00 29.75 178 CYS A CA 1
ATOM 1342 C C . CYS A 1 178 ? 29.822 -9.805 -11.525 1.00 29.75 178 CYS A C 1
ATOM 1344 O O . CYS A 1 178 ? 28.826 -10.090 -10.862 1.00 29.75 178 CYS A O 1
ATOM 1346 N N . SER A 1 179 ? 30.726 -8.909 -11.124 1.00 33.62 179 SER A N 1
ATOM 1347 C CA . SER A 1 179 ? 30.546 -8.015 -9.991 1.00 33.62 179 SER A CA 1
ATOM 1348 C C . SER A 1 179 ? 29.324 -7.166 -10.294 1.00 33.62 179 SER A C 1
ATOM 1350 O O . SER A 1 179 ? 29.422 -6.173 -11.010 1.00 33.62 179 SER A O 1
ATOM 1352 N N . THR A 1 180 ? 28.155 -7.585 -9.815 1.00 48.28 180 THR A N 1
ATOM 1353 C CA . THR A 1 180 ? 26.962 -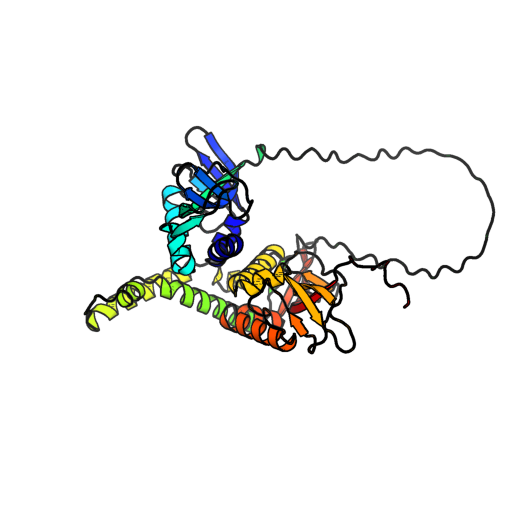6.751 -9.853 1.00 48.28 180 THR A CA 1
ATOM 1354 C C . THR A 1 180 ? 27.305 -5.512 -9.040 1.00 48.28 180 THR A C 1
ATOM 1356 O O . THR A 1 180 ? 27.583 -5.658 -7.844 1.00 48.28 180 THR A O 1
ATOM 1359 N N . PRO A 1 181 ? 27.372 -4.318 -9.649 1.00 48.00 181 PRO A N 1
ATOM 1360 C CA . PRO A 1 181 ? 27.601 -3.116 -8.880 1.00 48.00 181 PRO A CA 1
ATOM 1361 C C . PRO A 1 181 ? 26.432 -3.012 -7.903 1.00 48.00 181 PRO A C 1
ATOM 1363 O O . PRO A 1 181 ? 25.284 -2.846 -8.313 1.00 48.00 181 PRO A O 1
ATOM 1366 N N . SER A 1 182 ? 26.709 -3.161 -6.608 1.00 53.31 182 SER A N 1
ATOM 1367 C CA . SER A 1 182 ? 25.789 -2.755 -5.551 1.00 53.31 182 SER A CA 1
ATOM 1368 C C . SER A 1 182 ? 25.774 -1.227 -5.551 1.00 53.31 182 SER A C 1
ATOM 1370 O O . SER A 1 182 ? 26.358 -0.578 -4.685 1.00 53.31 182 SER A O 1
ATOM 1372 N N . SER A 1 183 ? 25.235 -0.646 -6.620 1.00 63.06 183 SER A N 1
ATOM 1373 C CA . SER A 1 183 ? 25.036 0.786 -6.734 1.00 63.06 183 SER A CA 1
ATOM 1374 C C . SER A 1 183 ? 23.998 1.148 -5.690 1.00 63.06 183 SER A C 1
ATOM 1376 O O . SER A 1 183 ? 22.860 0.697 -5.765 1.00 63.06 183 SER A O 1
ATOM 1378 N N . ASP A 1 184 ? 24.416 1.911 -4.691 1.00 82.62 184 ASP A N 1
ATOM 1379 C CA . ASP A 1 184 ? 23.510 2.529 -3.741 1.00 82.62 184 ASP A CA 1
ATOM 1380 C C . ASP A 1 184 ? 22.536 3.435 -4.512 1.00 82.62 184 ASP A C 1
ATOM 1382 O O . ASP A 1 184 ? 22.923 4.470 -5.058 1.00 82.62 184 ASP A O 1
ATOM 1386 N N . LEU A 1 185 ? 21.285 2.988 -4.637 1.00 84.69 185 LEU A N 1
ATOM 1387 C CA . LEU A 1 185 ? 20.237 3.686 -5.383 1.00 84.69 185 LEU A CA 1
ATOM 1388 C C . LEU A 1 185 ? 19.524 4.748 -4.526 1.00 84.69 185 LEU A C 1
ATOM 1390 O O . LEU A 1 185 ? 18.658 5.455 -5.041 1.00 84.69 185 LEU A O 1
ATOM 1394 N N . SER A 1 186 ? 19.866 4.876 -3.237 1.00 81.88 186 SER A N 1
ATOM 1395 C CA . SER A 1 186 ? 19.145 5.728 -2.276 1.00 81.88 186 SER A CA 1
ATOM 1396 C C . SER A 1 186 ? 19.224 7.228 -2.586 1.00 81.88 186 SER A C 1
ATOM 1398 O O . SER A 1 186 ? 18.341 7.986 -2.198 1.00 81.88 186 SER A O 1
ATOM 1400 N N . HIS A 1 187 ? 20.242 7.663 -3.333 1.00 87.19 187 HIS A N 1
ATOM 1401 C CA . HIS A 1 187 ? 20.466 9.073 -3.672 1.00 87.19 187 HIS A CA 1
ATOM 1402 C C . HIS A 1 187 ? 20.006 9.475 -5.079 1.00 87.19 187 HIS A C 1
ATOM 1404 O O . HIS A 1 187 ? 20.160 10.639 -5.459 1.00 87.19 187 HIS A O 1
ATOM 1410 N N . LEU A 1 188 ? 19.473 8.534 -5.865 1.00 91.44 188 LEU A N 1
ATOM 1411 C CA . LEU A 1 188 ? 19.058 8.818 -7.235 1.00 91.44 188 LEU A CA 1
ATOM 1412 C C . LEU A 1 188 ? 17.830 9.730 -7.245 1.00 91.44 188 LEU A C 1
ATOM 1414 O O . LEU A 1 188 ? 16.837 9.473 -6.559 1.00 91.44 188 LEU A O 1
ATOM 1418 N N . GLN A 1 189 ? 17.879 10.767 -8.075 1.00 94.31 189 GLN A N 1
ATOM 1419 C CA . GLN A 1 189 ? 16.735 11.617 -8.370 1.00 94.31 189 GLN A CA 1
ATOM 1420 C C . GLN A 1 189 ? 16.336 11.470 -9.835 1.00 94.31 189 GLN A C 1
ATOM 1422 O O . GLN A 1 189 ? 17.169 11.289 -10.720 1.00 94.31 189 GLN A O 1
ATOM 1427 N N . ILE A 1 190 ? 15.037 11.555 -10.089 1.00 94.25 190 ILE A N 1
ATOM 1428 C CA . ILE A 1 190 ? 14.428 11.391 -11.403 1.00 94.25 190 ILE A CA 1
ATOM 1429 C C . ILE A 1 190 ? 13.667 12.663 -11.733 1.00 94.25 190 ILE A C 1
ATOM 1431 O O . ILE A 1 190 ? 12.869 13.153 -10.935 1.00 94.25 190 ILE A O 1
ATOM 1435 N N . LYS A 1 191 ? 13.878 13.180 -12.937 1.00 94.88 191 LYS A N 1
ATOM 1436 C CA . LYS A 1 191 ? 13.155 14.328 -13.467 1.00 94.88 191 LYS A CA 1
ATOM 1437 C C . LYS A 1 191 ? 12.558 13.965 -14.818 1.00 94.88 191 LYS A C 1
ATOM 1439 O O . LYS A 1 191 ? 13.274 13.781 -15.796 1.00 94.88 191 LYS A O 1
ATOM 1444 N N . PHE A 1 192 ? 11.237 13.863 -14.883 1.00 94.56 192 PHE A N 1
ATOM 1445 C CA . PHE A 1 192 ? 10.536 13.540 -16.124 1.00 94.56 192 PHE A CA 1
ATOM 1446 C C . PHE A 1 192 ? 10.592 14.722 -17.096 1.00 94.56 192 PHE A C 1
ATOM 1448 O O . PHE A 1 192 ? 10.321 15.863 -16.716 1.00 94.56 192 PHE A O 1
ATOM 1455 N N . THR A 1 193 ? 10.941 14.455 -18.354 1.00 94.94 193 THR A N 1
ATOM 1456 C CA . THR A 1 193 ? 11.174 15.504 -19.363 1.00 94.94 193 THR A CA 1
ATOM 1457 C C . THR A 1 193 ? 10.166 15.491 -20.505 1.00 94.94 193 THR A C 1
ATOM 1459 O O . THR A 1 193 ? 10.018 16.508 -21.183 1.00 94.94 193 THR A O 1
ATOM 1462 N N . HIS A 1 194 ? 9.432 14.392 -20.706 1.00 95.06 194 HIS A N 1
ATOM 1463 C CA . HIS A 1 194 ? 8.477 14.281 -21.807 1.00 95.06 194 HIS A CA 1
ATOM 1464 C C . HIS A 1 194 ? 7.191 15.096 -21.530 1.00 95.06 194 HIS A C 1
ATOM 1466 O O . HIS A 1 194 ? 6.397 14.717 -20.662 1.00 95.06 194 HIS A O 1
ATOM 1472 N N . PRO A 1 195 ? 6.895 16.168 -22.297 1.00 93.31 195 PRO A N 1
ATOM 1473 C CA . PRO A 1 195 ? 5.790 17.086 -21.998 1.00 93.31 195 PRO A CA 1
ATOM 1474 C C . PRO A 1 195 ? 4.408 16.424 -22.082 1.00 93.31 195 PRO A C 1
ATOM 1476 O O . PRO A 1 195 ? 3.618 16.552 -21.149 1.00 93.31 195 PRO A O 1
ATOM 1479 N N . ASP A 1 196 ? 4.127 15.651 -23.138 1.00 94.62 196 ASP A N 1
ATOM 1480 C CA . ASP A 1 196 ? 2.813 15.000 -23.280 1.00 94.62 196 ASP A CA 1
ATOM 1481 C C . ASP A 1 196 ? 2.562 13.937 -22.201 1.00 94.62 196 ASP A C 1
ATOM 1483 O O . ASP A 1 196 ? 1.420 13.704 -21.802 1.00 94.62 196 ASP A O 1
ATOM 1487 N N . TRP A 1 197 ? 3.621 13.269 -21.729 1.00 94.62 197 TRP A N 1
ATOM 1488 C CA . TRP A 1 197 ? 3.523 12.310 -20.635 1.00 94.62 197 TRP A CA 1
ATOM 1489 C C . TRP A 1 197 ? 3.184 13.030 -19.330 1.00 94.62 197 TRP A C 1
ATOM 1491 O O . TRP A 1 197 ? 2.237 12.634 -18.655 1.00 94.62 197 TRP A O 1
ATOM 1501 N N . LEU A 1 198 ? 3.879 14.134 -19.027 1.00 92.50 198 LEU A N 1
ATOM 1502 C CA . LEU A 1 198 ? 3.615 14.974 -17.855 1.00 92.50 198 LEU A CA 1
ATOM 1503 C C . LEU A 1 198 ? 2.174 15.502 -17.834 1.00 92.50 198 LEU A C 1
ATOM 1505 O O . LEU A 1 198 ? 1.523 15.452 -16.793 1.00 92.50 198 LEU A O 1
ATOM 1509 N N . GLU A 1 199 ? 1.652 15.964 -18.976 1.00 91.31 199 GLU A N 1
ATOM 1510 C CA . GLU A 1 199 ? 0.260 16.417 -19.090 1.00 91.31 199 GLU A CA 1
ATOM 1511 C C . GLU A 1 199 ? -0.738 15.271 -18.859 1.00 91.31 199 GLU A C 1
ATOM 1513 O O . GLU A 1 199 ? -1.716 15.420 -18.122 1.00 91.31 199 GLU A O 1
ATOM 1518 N N . LYS A 1 200 ? -0.502 14.098 -19.461 1.00 93.69 200 LYS A N 1
ATOM 1519 C CA . LYS A 1 200 ? -1.360 12.920 -19.249 1.00 93.69 200 LYS A CA 1
ATOM 1520 C C . LYS A 1 200 ? -1.330 12.461 -17.795 1.00 93.69 200 LYS A C 1
ATOM 1522 O O . LYS A 1 200 ? -2.380 12.132 -17.241 1.00 93.69 200 LYS A O 1
ATOM 1527 N N . TYR A 1 201 ? -0.152 12.454 -17.182 1.00 91.75 201 TYR A N 1
ATOM 1528 C CA . TYR A 1 201 ? 0.042 12.060 -15.796 1.00 91.75 201 TYR A CA 1
ATOM 1529 C C . TYR A 1 201 ? -0.669 13.023 -14.841 1.00 91.75 201 TYR A C 1
ATOM 1531 O O . TYR A 1 201 ? -1.493 12.584 -14.039 1.00 91.75 201 TYR A O 1
ATOM 1539 N N . SER A 1 202 ? -0.466 14.335 -15.000 1.00 88.62 202 SER A N 1
ATOM 1540 C CA . SER A 1 202 ? -1.122 15.355 -14.170 1.00 88.62 202 SER A CA 1
ATOM 1541 C C . SER A 1 202 ? -2.644 15.293 -14.277 1.00 88.62 202 SER A C 1
ATOM 1543 O O . SER A 1 202 ? -3.349 15.301 -13.266 1.00 88.62 202 SER A O 1
ATOM 1545 N N . LYS A 1 203 ? -3.168 15.136 -15.498 1.00 90.06 203 LYS A N 1
ATOM 1546 C CA . LYS A 1 203 ? -4.602 14.969 -15.744 1.00 90.06 203 LYS A CA 1
ATOM 1547 C C . LYS A 1 203 ? -5.155 13.710 -15.079 1.00 90.06 203 LYS A C 1
ATOM 1549 O O . LYS A 1 203 ? -6.253 13.758 -14.529 1.00 90.06 203 LYS A O 1
ATOM 1554 N N . THR A 1 204 ? -4.412 12.607 -15.121 1.00 90.94 204 THR A N 1
ATOM 1555 C CA . THR A 1 204 ? -4.819 11.335 -14.506 1.00 90.94 204 THR A CA 1
ATOM 1556 C C . THR A 1 204 ? -4.897 11.466 -12.985 1.00 90.94 204 THR A C 1
ATOM 1558 O O . THR A 1 204 ? -5.926 11.128 -12.398 1.00 90.94 204 THR A O 1
ATOM 1561 N N . LEU A 1 205 ? -3.872 12.045 -12.351 1.00 86.44 205 LEU A N 1
ATOM 1562 C CA . LEU A 1 205 ? -3.873 12.304 -10.906 1.00 86.44 205 LEU A CA 1
ATOM 1563 C C . LEU A 1 205 ? -5.018 13.241 -10.496 1.00 86.44 205 LEU A C 1
ATOM 1565 O O . LEU A 1 205 ? -5.749 12.955 -9.547 1.00 86.44 205 LEU A O 1
ATOM 1569 N N . LEU A 1 206 ? -5.238 14.316 -11.258 1.00 86.12 206 LEU A N 1
ATOM 1570 C CA . LEU A 1 206 ? -6.333 15.255 -11.023 1.00 86.12 206 LEU A CA 1
ATOM 1571 C C . LEU A 1 206 ? -7.702 14.566 -11.082 1.00 86.12 206 LEU A C 1
ATOM 1573 O O . LEU A 1 206 ? -8.546 14.778 -10.212 1.00 86.12 206 LEU A O 1
ATOM 1577 N N . GLN A 1 207 ? -7.933 13.731 -12.096 1.00 88.12 207 GLN A N 1
ATOM 1578 C CA . GLN A 1 207 ? -9.189 12.994 -12.248 1.00 88.12 207 GLN A CA 1
ATOM 1579 C C . GLN A 1 207 ? -9.448 12.058 -11.066 1.00 88.12 207 GLN A C 1
ATOM 1581 O O . GLN A 1 207 ? -10.577 11.991 -10.580 1.00 88.12 207 GLN A O 1
ATOM 1586 N N . GLN A 1 208 ? -8.414 11.380 -10.569 1.00 84.19 208 GLN A N 1
ATOM 1587 C CA . GLN A 1 208 ? -8.531 10.508 -9.402 1.00 84.19 208 GLN A CA 1
ATOM 1588 C C . GLN A 1 208 ? -8.836 11.278 -8.125 1.00 84.19 208 GLN A C 1
ATOM 1590 O O . GLN A 1 208 ? -9.722 10.880 -7.371 1.00 84.19 208 GLN A O 1
ATOM 1595 N N . GLN A 1 209 ? -8.140 12.391 -7.898 1.00 82.25 209 GLN A N 1
ATOM 1596 C CA . GLN A 1 209 ? -8.364 13.235 -6.728 1.00 82.25 209 GLN A CA 1
ATOM 1597 C C . GLN A 1 209 ? -9.762 13.863 -6.744 1.00 82.25 209 GLN A C 1
ATOM 1599 O O . GLN A 1 209 ? -10.423 13.962 -5.713 1.00 82.25 209 GLN A O 1
ATOM 1604 N N . ILE A 1 210 ? -10.260 14.249 -7.920 1.00 85.50 210 ILE A N 1
ATOM 1605 C CA . ILE A 1 210 ? -11.649 14.686 -8.082 1.00 85.50 210 ILE A CA 1
ATOM 1606 C C . ILE A 1 210 ? -12.609 13.539 -7.752 1.00 85.50 210 ILE A C 1
ATOM 1608 O O . ILE A 1 210 ? -13.547 13.738 -6.982 1.00 85.50 210 ILE A O 1
ATOM 1612 N N . ALA A 1 211 ? -12.382 12.343 -8.301 1.00 84.06 211 ALA A N 1
ATOM 1613 C CA . ALA A 1 211 ? -13.255 11.194 -8.079 1.00 84.06 211 ALA A CA 1
ATOM 1614 C C . ALA A 1 211 ? -13.337 10.797 -6.593 1.00 84.06 211 ALA A C 1
ATOM 1616 O O . ALA A 1 211 ? -14.432 10.514 -6.101 1.00 84.06 211 ALA A O 1
ATOM 1617 N N . SER A 1 212 ? -12.213 10.828 -5.867 1.00 78.31 212 SER A N 1
ATOM 1618 C CA . SER A 1 212 ? -12.182 10.537 -4.429 1.00 78.31 212 SER A CA 1
ATOM 1619 C C . SER A 1 212 ? -12.861 11.632 -3.601 1.00 78.31 212 SER A C 1
ATOM 1621 O O . SER A 1 212 ? -13.648 11.326 -2.705 1.00 78.31 212 SER A O 1
ATOM 1623 N N . ASN A 1 213 ? -12.635 12.907 -3.928 1.00 81.06 213 ASN A N 1
ATOM 1624 C CA . ASN A 1 213 ? -13.195 14.027 -3.171 1.00 81.06 213 ASN A CA 1
ATOM 1625 C C . ASN A 1 213 ? -14.687 14.250 -3.437 1.00 81.06 213 ASN A C 1
ATOM 1627 O O . ASN A 1 213 ? -15.406 14.656 -2.525 1.00 81.06 213 ASN A O 1
ATOM 1631 N N . ILE A 1 214 ? -15.192 13.937 -4.638 1.00 83.75 214 ILE A N 1
ATOM 1632 C CA . ILE A 1 214 ? -16.627 14.047 -4.953 1.00 83.75 214 ILE A CA 1
ATOM 1633 C C . ILE A 1 214 ? -17.476 13.218 -3.981 1.00 83.75 214 ILE A C 1
ATOM 1635 O O . ILE A 1 214 ? -18.544 13.662 -3.562 1.00 83.75 214 ILE A O 1
ATOM 1639 N N . GLN A 1 215 ? -16.984 12.049 -3.561 1.00 75.69 215 GLN A N 1
ATOM 1640 C CA . GLN A 1 215 ? -17.659 11.183 -2.583 1.00 75.69 215 GLN A CA 1
ATOM 1641 C C . GLN A 1 215 ? -17.765 11.830 -1.189 1.00 75.69 215 GLN A C 1
ATOM 1643 O O . GLN A 1 215 ? -18.620 11.465 -0.379 1.00 75.69 215 GLN A O 1
ATOM 1648 N N . GLN A 1 216 ? -16.901 12.801 -0.888 1.00 74.06 216 GLN A N 1
ATOM 1649 C CA . GLN A 1 216 ? -16.870 13.493 0.398 1.00 74.06 216 GLN A CA 1
ATOM 1650 C C . GLN A 1 216 ? -17.732 14.758 0.434 1.00 74.06 216 GLN A C 1
ATOM 1652 O O . GLN A 1 216 ? -18.013 15.270 1.519 1.00 74.06 216 GLN A O 1
ATOM 1657 N N . LEU A 1 217 ? -18.187 15.242 -0.723 1.00 80.62 217 LEU A N 1
ATOM 1658 C CA . LEU A 1 217 ? -18.941 16.484 -0.820 1.00 80.62 217 LEU A CA 1
ATOM 1659 C C . LEU A 1 217 ? -20.293 16.379 -0.079 1.00 80.62 217 LEU A C 1
ATOM 1661 O O . LEU A 1 217 ? -21.064 15.440 -0.326 1.00 80.62 217 LEU A O 1
ATOM 1665 N N . PRO A 1 218 ? -20.619 17.337 0.815 1.00 77.25 218 PRO A N 1
ATOM 1666 C CA . PRO A 1 218 ? -21.838 17.313 1.621 1.00 77.25 218 PRO A CA 1
ATOM 1667 C C . PRO A 1 218 ? -23.119 17.134 0.808 1.00 77.25 218 PRO A C 1
ATOM 1669 O O . PRO A 1 218 ? -24.031 16.447 1.263 1.00 77.25 218 PRO A O 1
ATOM 1672 N N . THR A 1 219 ? -23.200 17.713 -0.394 1.00 77.56 219 THR A N 1
ATOM 1673 C CA . THR A 1 219 ? -24.387 17.599 -1.255 1.00 77.56 219 THR A CA 1
ATOM 1674 C C . THR A 1 219 ? -24.580 16.177 -1.763 1.00 77.56 219 THR A C 1
ATOM 1676 O O . THR A 1 219 ? -25.709 15.692 -1.789 1.00 77.56 219 THR A O 1
ATOM 1679 N N . PHE A 1 220 ? -23.497 15.482 -2.115 1.00 71.81 220 PHE A N 1
ATOM 1680 C CA . PHE A 1 220 ? -23.557 14.090 -2.564 1.00 71.81 220 PHE A CA 1
ATOM 1681 C C . PHE A 1 220 ? -23.900 13.142 -1.415 1.00 71.81 220 PHE A C 1
ATOM 1683 O O . PHE A 1 220 ? -24.736 12.254 -1.589 1.00 71.81 220 PHE A O 1
ATOM 1690 N N . ARG A 1 221 ? -23.355 13.384 -0.215 1.00 70.19 221 ARG A N 1
ATOM 1691 C CA . ARG A 1 221 ? -23.755 12.646 0.995 1.00 70.19 221 ARG A CA 1
ATOM 1692 C C . ARG A 1 221 ? -25.235 12.866 1.323 1.00 70.19 221 ARG A C 1
ATOM 1694 O O . ARG A 1 221 ? -25.985 11.905 1.469 1.00 70.19 221 ARG A O 1
ATOM 1701 N N . ALA A 1 222 ? -25.680 14.123 1.341 1.00 69.94 222 ALA A N 1
ATOM 1702 C CA . ALA A 1 222 ? -27.063 14.488 1.643 1.00 69.94 222 ALA A CA 1
ATOM 1703 C C . ALA A 1 222 ? -28.074 14.009 0.585 1.00 69.94 222 ALA A C 1
ATOM 1705 O O . ALA A 1 222 ? -29.243 13.819 0.912 1.00 69.94 222 ALA A O 1
ATOM 1706 N N . ALA A 1 223 ? -27.649 13.832 -0.670 1.00 66.31 223 ALA A N 1
ATOM 1707 C CA . ALA A 1 223 ? -28.476 13.271 -1.738 1.00 66.31 223 ALA A CA 1
ATOM 1708 C C . ALA A 1 223 ? -28.579 11.735 -1.670 1.00 66.31 223 ALA A C 1
ATOM 1710 O O . ALA A 1 223 ? -29.599 11.178 -2.074 1.00 66.31 223 ALA A O 1
ATOM 1711 N N . GLY A 1 224 ? -27.544 11.050 -1.168 1.00 63.53 224 GLY A N 1
ATOM 1712 C CA . GLY A 1 224 ? -27.543 9.596 -0.964 1.00 63.53 224 GLY A CA 1
ATOM 1713 C C . GLY A 1 224 ? -28.343 9.148 0.264 1.00 63.53 224 GLY A C 1
ATOM 1714 O O . GLY A 1 224 ? -28.941 8.068 0.268 1.00 63.53 224 GLY A O 1
ATOM 1715 N N . GLU A 1 225 ? -28.412 9.986 1.298 1.00 66.94 225 GLU A N 1
ATOM 1716 C CA . GLU A 1 225 ? -29.299 9.776 2.439 1.00 66.94 225 GLU A CA 1
ATOM 1717 C C . GLU A 1 225 ? -30.761 9.958 1.992 1.00 66.94 225 GLU A C 1
ATOM 1719 O O . GLU A 1 225 ? -31.166 11.038 1.574 1.00 66.94 225 GLU A O 1
ATOM 1724 N N . LYS A 1 226 ? -31.555 8.878 2.070 1.00 54.66 226 LYS A N 1
ATOM 1725 C CA . LYS A 1 226 ? -32.924 8.668 1.532 1.00 54.66 226 LYS A CA 1
ATOM 1726 C C . LYS A 1 226 ? -34.023 9.689 1.914 1.00 54.66 226 LYS A C 1
ATOM 1728 O O . LYS A 1 226 ? -35.201 9.352 1.830 1.00 54.66 226 LYS A O 1
ATOM 1733 N N . ASN A 1 227 ? -33.711 10.903 2.362 1.00 53.84 227 ASN A N 1
ATOM 1734 C CA . ASN A 1 227 ? -34.645 11.699 3.150 1.00 53.84 227 ASN A CA 1
ATOM 1735 C C . ASN A 1 227 ? -34.777 13.187 2.809 1.00 53.84 227 ASN A C 1
ATOM 1737 O O . ASN A 1 227 ? -35.169 13.958 3.686 1.00 53.84 227 ASN A O 1
ATOM 1741 N N . ARG A 1 228 ? -34.528 13.639 1.569 1.00 56.72 228 ARG A N 1
ATOM 1742 C CA . ARG A 1 228 ? -34.870 15.030 1.218 1.00 56.72 228 ARG A CA 1
ATOM 1743 C C . ARG A 1 228 ? -35.521 15.210 -0.155 1.00 56.72 228 ARG A C 1
ATOM 1745 O O . ARG A 1 228 ? -34.883 15.058 -1.189 1.00 56.72 228 ARG A O 1
ATOM 1752 N N . ASN A 1 229 ? -36.768 15.690 -0.128 1.00 68.00 229 ASN A N 1
ATOM 1753 C CA . ASN A 1 229 ? -37.429 16.412 -1.221 1.00 68.00 229 ASN A CA 1
ATOM 1754 C C . ASN A 1 229 ? -36.744 17.781 -1.433 1.00 68.00 229 ASN A C 1
ATOM 1756 O O . ASN A 1 229 ? -37.348 18.827 -1.199 1.00 68.00 229 ASN A O 1
ATOM 1760 N N . LEU A 1 230 ? -35.459 17.799 -1.795 1.00 69.38 230 LEU A N 1
ATOM 1761 C CA . LEU A 1 230 ? -34.797 19.035 -2.215 1.00 69.38 230 LEU A CA 1
ATOM 1762 C C . LEU A 1 230 ? -35.281 19.372 -3.625 1.00 69.38 230 LEU A C 1
ATOM 1764 O O . LEU A 1 230 ? -35.240 18.530 -4.522 1.00 69.38 230 LEU A O 1
ATOM 1768 N N . SER A 1 231 ? -35.756 20.600 -3.826 1.00 79.88 231 SER A N 1
ATOM 1769 C CA . SER A 1 231 ? -36.086 21.063 -5.170 1.00 79.88 231 SER A CA 1
ATOM 1770 C C . SER A 1 231 ? -34.795 21.249 -5.971 1.00 79.88 231 SER A C 1
ATOM 1772 O O . SER A 1 231 ? -33.733 21.546 -5.420 1.00 79.88 231 SER A O 1
ATOM 1774 N N . SER A 1 232 ? -34.872 21.123 -7.296 1.00 75.94 232 SER A N 1
ATOM 1775 C CA . SER A 1 232 ? -33.737 21.409 -8.185 1.00 75.94 232 SER A CA 1
ATOM 1776 C C . SER A 1 232 ? -33.151 22.809 -7.947 1.00 75.94 232 SER A C 1
ATOM 1778 O O . SER A 1 232 ? -31.940 22.996 -8.032 1.00 75.94 232 SER A O 1
ATOM 1780 N N . GLN A 1 233 ? -33.988 23.776 -7.558 1.00 82.12 233 GLN A N 1
ATOM 1781 C CA . GLN A 1 233 ? -33.569 25.141 -7.234 1.00 82.12 233 GLN A CA 1
ATOM 1782 C C . GLN A 1 233 ? -32.741 25.237 -5.944 1.00 82.12 233 GLN A C 1
ATOM 1784 O O . GLN A 1 233 ? -31.854 26.084 -5.870 1.00 82.12 233 GLN A O 1
ATOM 1789 N N . SER A 1 234 ? -32.973 24.376 -4.945 1.00 81.81 234 SER A N 1
ATOM 1790 C CA . SER A 1 234 ? -32.166 24.363 -3.717 1.00 81.81 234 SER A CA 1
ATOM 1791 C C . SER A 1 234 ? -30.878 23.542 -3.845 1.00 81.81 234 SER A C 1
ATOM 1793 O O . SER A 1 234 ? -29.974 23.722 -3.035 1.00 81.81 234 SER A O 1
ATOM 1795 N N . LEU A 1 235 ? -30.768 22.667 -4.853 1.00 81.44 235 LEU A N 1
ATOM 1796 C CA . LEU A 1 235 ? -29.563 21.867 -5.116 1.00 81.44 235 LEU A CA 1
ATOM 1797 C C . LEU A 1 235 ? -28.456 22.654 -5.823 1.00 81.44 235 LEU A C 1
ATOM 1799 O O . LEU A 1 235 ? -27.290 22.491 -5.480 1.00 81.44 235 LEU A O 1
ATOM 1803 N N . ILE A 1 236 ? -28.804 23.529 -6.770 1.00 83.44 236 ILE A N 1
ATOM 1804 C CA . ILE A 1 236 ? -27.826 24.327 -7.529 1.00 83.44 236 ILE A CA 1
ATOM 1805 C C . ILE A 1 236 ? -26.832 25.078 -6.621 1.00 83.44 236 ILE A C 1
ATOM 1807 O O . ILE A 1 236 ? -25.632 24.893 -6.814 1.00 83.44 236 ILE A O 1
ATOM 1811 N N . PRO A 1 237 ? -27.254 25.880 -5.618 1.00 85.81 237 PRO A N 1
ATOM 1812 C CA . PRO A 1 237 ? -26.299 26.609 -4.780 1.00 85.81 237 PRO A CA 1
ATOM 1813 C C . PRO A 1 237 ? -25.414 25.684 -3.933 1.00 85.81 237 PRO A C 1
ATOM 1815 O O . PRO A 1 237 ? -24.279 26.044 -3.633 1.00 85.81 237 PRO A O 1
ATOM 1818 N N . LEU A 1 238 ? -25.903 24.493 -3.571 1.00 83.50 238 LEU A N 1
ATOM 1819 C CA . LEU A 1 238 ? -25.128 23.501 -2.826 1.00 83.50 238 LEU A CA 1
ATOM 1820 C C . LEU A 1 238 ? -24.061 22.844 -3.712 1.00 83.50 238 LEU A C 1
ATOM 1822 O O . LEU A 1 238 ? -22.902 22.791 -3.320 1.00 83.50 238 LEU A O 1
AT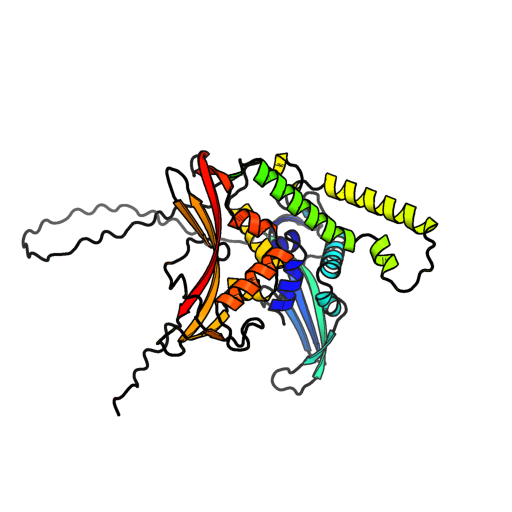OM 1826 N N . ILE A 1 239 ? -24.421 22.456 -4.941 1.00 85.19 239 ILE A N 1
ATOM 1827 C CA . ILE A 1 239 ? -23.475 21.921 -5.932 1.00 85.19 239 ILE A CA 1
ATOM 1828 C C . ILE A 1 239 ? -22.408 22.962 -6.277 1.00 85.19 239 ILE A C 1
ATOM 1830 O O . ILE A 1 239 ? -21.232 22.627 -6.343 1.00 85.19 239 ILE A O 1
ATOM 1834 N N . VAL A 1 240 ? -22.797 24.226 -6.478 1.00 87.00 240 VAL A N 1
ATOM 1835 C CA . VAL A 1 240 ? -21.843 25.311 -6.757 1.00 87.00 240 VAL A CA 1
ATOM 1836 C C . VAL A 1 240 ? -20.893 25.510 -5.579 1.00 87.00 240 VAL A C 1
ATOM 1838 O O . VAL A 1 240 ? -19.688 25.595 -5.791 1.00 87.00 240 VAL A O 1
ATOM 1841 N N . LYS A 1 241 ? -21.405 25.532 -4.341 1.00 86.44 241 LYS A N 1
ATOM 1842 C CA . LYS A 1 241 ? -20.568 25.633 -3.138 1.00 86.44 241 LYS A CA 1
ATOM 1843 C C . LYS A 1 241 ? -19.577 24.472 -3.048 1.00 86.44 241 LYS A C 1
ATOM 1845 O O . LYS A 1 241 ? -18.401 24.698 -2.795 1.00 86.44 241 LYS A O 1
ATOM 1850 N N . ASP A 1 242 ? -20.042 23.252 -3.284 1.00 85.88 242 ASP A N 1
ATOM 1851 C CA . ASP A 1 242 ? -19.203 22.058 -3.254 1.00 85.88 242 ASP A CA 1
ATOM 1852 C C . ASP A 1 242 ? -18.155 22.056 -4.376 1.00 85.88 242 ASP A C 1
ATOM 1854 O O . ASP A 1 242 ? -17.009 21.688 -4.138 1.00 85.88 242 ASP A O 1
ATOM 1858 N N . ALA A 1 243 ? -18.506 22.538 -5.572 1.00 85.50 243 ALA A N 1
ATOM 1859 C CA . ALA A 1 243 ? -17.562 22.721 -6.670 1.00 85.50 243 ALA A CA 1
ATOM 1860 C C . ALA A 1 243 ? -16.495 23.778 -6.341 1.00 85.50 243 ALA A C 1
ATOM 1862 O O . ALA A 1 243 ? -15.322 23.547 -6.613 1.00 85.50 243 ALA A O 1
ATOM 1863 N N . CYS A 1 244 ? -16.871 24.905 -5.724 1.00 85.12 244 CYS A N 1
ATOM 1864 C CA . CYS A 1 244 ? -15.913 25.909 -5.254 1.00 85.12 244 CYS A CA 1
ATOM 1865 C C . CYS A 1 244 ? -14.971 25.329 -4.194 1.00 85.12 244 CYS A C 1
ATOM 1867 O O . CYS A 1 244 ? -13.760 25.430 -4.353 1.00 85.12 244 CYS A O 1
ATOM 1869 N N . ASN A 1 245 ? -15.511 24.639 -3.185 1.00 83.88 245 ASN A N 1
ATOM 1870 C CA . ASN A 1 245 ? -14.699 23.981 -2.160 1.00 83.88 245 ASN A CA 1
ATOM 1871 C C . ASN A 1 245 ? -13.730 22.965 -2.780 1.00 83.88 245 ASN A C 1
ATOM 1873 O O . ASN A 1 245 ? -12.579 22.883 -2.368 1.00 83.88 245 ASN A O 1
ATOM 1877 N N . LEU A 1 246 ? -14.187 22.194 -3.773 1.00 84.94 246 LEU A N 1
ATOM 1878 C CA . LEU A 1 246 ? -13.344 21.242 -4.487 1.00 84.94 246 LEU A CA 1
ATOM 1879 C C . LEU A 1 246 ? -12.221 21.959 -5.245 1.00 84.94 246 LEU A C 1
ATOM 1881 O O . LEU A 1 246 ? -11.082 21.514 -5.182 1.00 84.94 246 LEU A O 1
ATOM 1885 N N . VAL A 1 247 ? -12.517 23.064 -5.934 1.00 84.81 247 VAL A N 1
ATOM 1886 C CA . VAL A 1 247 ? -11.497 23.872 -6.622 1.00 84.81 247 VAL A CA 1
ATOM 1887 C C . VAL A 1 247 ? -10.468 24.408 -5.631 1.00 84.81 247 VAL A C 1
ATOM 1889 O O . VAL A 1 247 ? -9.277 24.262 -5.892 1.00 84.81 247 VAL A O 1
ATOM 1892 N N . ASP A 1 248 ? -10.897 24.954 -4.494 1.00 82.56 248 ASP A N 1
ATOM 1893 C CA . ASP A 1 248 ? -9.988 25.460 -3.460 1.00 82.56 248 ASP A CA 1
ATOM 1894 C C . ASP A 1 248 ? -9.082 24.333 -2.933 1.00 82.56 248 ASP A C 1
ATOM 1896 O O . ASP A 1 248 ? -7.861 24.478 -2.864 1.00 82.56 248 ASP A O 1
ATOM 1900 N N . LEU A 1 249 ? -9.660 23.159 -2.659 1.00 79.56 249 LEU A N 1
ATOM 1901 C CA . LEU A 1 249 ? -8.931 21.982 -2.180 1.00 79.56 249 LEU A CA 1
ATOM 1902 C C . LEU A 1 249 ? -7.894 21.506 -3.212 1.00 79.56 249 LEU A C 1
ATOM 1904 O O . LEU A 1 249 ? -6.743 21.244 -2.865 1.00 79.56 249 LEU A O 1
ATOM 1908 N N . LEU A 1 250 ? -8.262 21.473 -4.495 1.00 80.25 250 LEU A N 1
ATOM 1909 C CA . LEU A 1 250 ? -7.355 21.115 -5.589 1.00 80.25 250 LEU A CA 1
ATOM 1910 C C . LEU A 1 250 ? -6.242 22.155 -5.791 1.00 80.25 250 LEU A C 1
ATOM 1912 O O . LEU A 1 250 ? -5.099 21.773 -6.018 1.00 80.25 250 LEU A O 1
ATOM 1916 N N . GLN A 1 251 ? -6.541 23.452 -5.675 1.00 77.12 251 GLN A N 1
ATOM 1917 C CA . GLN A 1 251 ? -5.547 24.525 -5.808 1.00 77.12 251 GLN A CA 1
ATOM 1918 C C . GLN A 1 251 ? -4.521 24.522 -4.674 1.00 77.12 251 GLN A C 1
ATOM 1920 O O . GLN A 1 251 ? -3.365 24.881 -4.886 1.00 77.12 251 GLN A O 1
ATOM 1925 N N . THR A 1 252 ? -4.930 24.100 -3.477 1.00 71.31 252 THR A N 1
ATOM 1926 C CA . THR A 1 252 ? -4.013 23.940 -2.340 1.00 71.31 252 THR A CA 1
ATOM 1927 C C . THR A 1 252 ? -3.178 22.664 -2.405 1.00 71.31 252 THR A C 1
ATOM 1929 O O . THR A 1 252 ? -2.260 22.510 -1.605 1.00 71.31 252 THR A O 1
ATOM 1932 N N . SER A 1 253 ? -3.459 21.753 -3.344 1.00 69.69 253 SER A N 1
ATOM 1933 C CA . SER A 1 253 ? -2.743 20.487 -3.455 1.00 69.69 253 SER A CA 1
ATOM 1934 C C . SER A 1 253 ? -1.414 20.674 -4.200 1.00 69.69 253 SER A C 1
ATOM 1936 O O . SER A 1 253 ? -1.414 20.880 -5.418 1.00 69.69 253 SER A O 1
ATOM 1938 N N . PRO A 1 254 ? -0.256 20.567 -3.518 1.00 64.31 254 PRO A N 1
ATOM 1939 C CA . PRO A 1 254 ? 1.046 20.735 -4.163 1.00 64.31 254 PRO A CA 1
ATOM 1940 C C . PRO A 1 254 ? 1.306 19.676 -5.246 1.00 64.31 254 PRO A C 1
ATOM 1942 O O . PRO A 1 254 ? 2.009 19.958 -6.213 1.00 64.31 254 PRO A O 1
ATOM 1945 N N . ALA A 1 255 ? 0.679 18.498 -5.133 1.00 62.94 255 ALA A N 1
ATOM 1946 C CA . ALA A 1 255 ? 0.803 17.381 -6.072 1.00 62.94 255 ALA A CA 1
ATOM 1947 C C . ALA A 1 255 ? 0.289 17.690 -7.492 1.00 62.94 255 ALA A C 1
ATOM 1949 O O . ALA A 1 255 ? 0.662 17.007 -8.443 1.00 62.94 255 ALA A O 1
ATOM 1950 N N . LEU A 1 256 ? -0.558 18.713 -7.646 1.00 65.06 256 LEU A N 1
ATOM 1951 C CA . LEU A 1 256 ? -1.182 19.074 -8.922 1.00 65.06 256 LEU A CA 1
ATOM 1952 C C . LEU A 1 256 ? -0.499 20.248 -9.628 1.00 65.06 256 LEU A C 1
ATOM 1954 O O . LEU A 1 256 ? -0.875 20.602 -10.747 1.00 65.06 256 LEU A O 1
ATOM 1958 N N . SER A 1 257 ? 0.506 20.865 -9.005 1.00 66.12 257 SER A N 1
ATOM 1959 C CA . SER A 1 257 ? 1.281 21.894 -9.687 1.00 66.12 257 SER A CA 1
ATOM 1960 C C . SER A 1 257 ? 2.131 21.242 -10.776 1.00 66.12 257 SER A C 1
ATOM 1962 O O . SER A 1 257 ? 2.994 20.417 -10.485 1.00 66.12 257 SER A O 1
ATOM 1964 N N . ASN A 1 258 ? 1.956 21.651 -12.037 1.00 62.91 258 ASN A N 1
ATOM 1965 C CA . ASN A 1 258 ? 2.838 21.222 -13.134 1.00 62.91 258 ASN A CA 1
ATOM 1966 C C . ASN A 1 258 ? 4.322 21.493 -12.820 1.00 62.91 258 ASN A C 1
ATOM 1968 O O . ASN A 1 258 ? 5.190 20.768 -13.295 1.00 62.91 258 ASN A O 1
ATOM 1972 N N . GLN A 1 259 ? 4.617 22.504 -11.993 1.00 61.81 259 GLN A N 1
ATOM 1973 C CA . GLN A 1 259 ? 5.977 22.759 -11.520 1.00 61.81 259 GLN A CA 1
ATOM 1974 C C . GLN A 1 259 ? 6.475 21.680 -10.556 1.00 61.81 259 GLN A C 1
ATOM 1976 O O . GLN A 1 259 ? 7.656 21.363 -10.599 1.00 61.81 259 GLN A O 1
ATOM 1981 N N . ALA A 1 260 ? 5.610 21.098 -9.721 1.00 67.00 260 ALA A N 1
ATOM 1982 C CA . ALA A 1 260 ? 5.984 19.999 -8.832 1.00 67.00 260 ALA A CA 1
ATOM 1983 C C . ALA A 1 260 ? 6.298 18.717 -9.620 1.00 67.00 260 ALA A C 1
ATOM 1985 O O . ALA A 1 260 ? 7.228 18.001 -9.278 1.00 67.00 260 ALA A O 1
ATOM 1986 N N . LEU A 1 261 ? 5.592 18.466 -10.728 1.00 67.19 261 LEU A N 1
ATOM 1987 C CA . LEU A 1 261 ? 5.853 17.307 -11.594 1.00 67.19 261 LEU A CA 1
ATOM 1988 C C . LEU A 1 261 ? 7.139 17.431 -12.428 1.00 67.19 261 LEU A C 1
ATOM 1990 O O . LEU A 1 261 ? 7.674 16.427 -12.886 1.00 67.19 261 LEU A O 1
ATOM 1994 N N . GLN A 1 262 ? 7.629 18.657 -12.631 1.00 75.00 262 GLN A N 1
ATOM 1995 C CA . GLN A 1 262 ? 8.907 18.941 -13.295 1.00 75.00 262 GLN A CA 1
ATOM 1996 C C . GLN A 1 262 ? 10.089 19.017 -12.317 1.00 75.00 262 GLN A C 1
ATOM 1998 O O . GLN A 1 262 ? 11.232 19.194 -12.748 1.00 75.00 262 GLN A O 1
ATOM 2003 N N . GLN A 1 263 ? 9.829 18.929 -11.010 1.00 85.31 263 GLN A N 1
ATOM 2004 C CA . GLN A 1 263 ? 10.883 18.856 -10.006 1.00 85.31 263 GLN A CA 1
ATOM 2005 C C . GLN A 1 263 ? 11.501 17.460 -9.988 1.00 85.31 263 GLN A C 1
ATOM 2007 O O . GLN A 1 263 ? 10.871 16.465 -10.339 1.00 85.31 263 GLN A O 1
ATOM 2012 N N . ALA A 1 264 ? 12.766 17.416 -9.583 1.00 90.31 264 ALA A N 1
ATOM 2013 C CA . ALA A 1 264 ? 13.454 16.173 -9.297 1.00 90.31 264 ALA A CA 1
ATOM 2014 C C . ALA A 1 264 ? 12.741 15.449 -8.143 1.00 90.31 264 ALA A C 1
ATOM 2016 O O . ALA A 1 264 ? 12.527 16.034 -7.082 1.00 90.31 264 ALA A O 1
ATOM 2017 N N . VAL A 1 265 ? 12.378 14.189 -8.361 1.00 90.44 265 VAL A N 1
ATOM 2018 C CA . VAL A 1 265 ? 11.767 13.303 -7.368 1.00 90.44 265 VAL A CA 1
ATOM 2019 C C . VAL A 1 265 ? 12.796 12.260 -6.962 1.00 90.44 265 VAL A C 1
ATOM 2021 O O . VAL A 1 265 ? 13.440 11.661 -7.819 1.00 90.44 265 VAL A O 1
ATOM 2024 N N . GLU A 1 266 ? 12.959 12.026 -5.665 1.00 91.25 266 GLU A N 1
ATOM 2025 C CA . GLU A 1 266 ? 13.814 10.943 -5.177 1.00 91.25 266 GLU A CA 1
ATOM 2026 C C . GLU A 1 266 ? 13.260 9.583 -5.621 1.00 91.25 266 GLU A C 1
ATOM 2028 O O . GLU A 1 266 ? 12.052 9.335 -5.551 1.00 91.25 266 GLU A O 1
ATOM 2033 N N . LEU A 1 267 ? 14.136 8.680 -6.067 1.00 92.81 267 LEU A N 1
ATOM 2034 C CA . LEU A 1 267 ? 13.749 7.342 -6.516 1.00 92.81 267 LEU A CA 1
ATOM 2035 C C . LEU A 1 267 ? 12.975 6.584 -5.431 1.00 92.81 267 LEU A C 1
ATOM 2037 O O . LEU A 1 267 ? 12.019 5.870 -5.741 1.00 92.81 267 LEU A O 1
ATOM 2041 N N . GLU A 1 268 ? 13.346 6.762 -4.164 1.00 90.50 268 GLU A N 1
ATOM 2042 C CA . GLU A 1 268 ? 12.623 6.169 -3.042 1.00 90.50 268 GLU A CA 1
ATOM 2043 C C . GLU A 1 268 ? 11.177 6.681 -2.962 1.00 90.50 268 GLU A C 1
ATOM 2045 O O . GLU A 1 268 ? 10.246 5.874 -2.913 1.00 90.50 268 GLU A O 1
ATOM 2050 N N . ALA A 1 269 ? 10.973 7.998 -3.048 1.00 87.62 269 ALA A N 1
ATOM 2051 C CA . ALA A 1 269 ? 9.643 8.602 -3.030 1.00 87.62 269 ALA A CA 1
ATOM 2052 C C . ALA A 1 269 ? 8.782 8.130 -4.216 1.00 87.62 269 ALA A C 1
ATOM 2054 O O . ALA A 1 269 ? 7.615 7.775 -4.035 1.00 87.62 269 ALA A O 1
ATOM 2055 N N . LEU A 1 270 ? 9.364 8.048 -5.420 1.00 92.12 270 LEU A N 1
ATOM 2056 C CA . LEU A 1 270 ? 8.680 7.490 -6.590 1.00 92.12 270 LEU A CA 1
ATOM 2057 C C . LEU A 1 270 ? 8.307 6.017 -6.369 1.00 92.12 270 LEU A C 1
ATOM 2059 O O . LEU A 1 270 ? 7.192 5.602 -6.680 1.00 92.12 270 LEU A O 1
ATOM 2063 N N . THR A 1 271 ? 9.221 5.225 -5.810 1.00 93.12 271 THR A N 1
ATOM 2064 C CA . THR A 1 271 ? 8.997 3.800 -5.534 1.00 93.12 271 THR A CA 1
ATOM 2065 C C . THR A 1 271 ? 7.860 3.603 -4.534 1.00 93.12 271 THR A C 1
ATOM 2067 O O . THR A 1 271 ? 6.996 2.756 -4.757 1.00 93.12 271 THR A O 1
ATOM 2070 N N . HIS A 1 272 ? 7.800 4.412 -3.471 1.00 89.25 272 HIS A N 1
ATOM 2071 C CA . HIS A 1 272 ? 6.692 4.389 -2.506 1.00 89.25 272 HIS A CA 1
ATOM 2072 C C . HIS A 1 272 ? 5.367 4.767 -3.161 1.00 89.25 272 HIS A C 1
ATOM 2074 O O . HIS A 1 272 ? 4.361 4.092 -2.943 1.00 89.25 272 HIS A O 1
ATOM 2080 N N . GLN A 1 273 ? 5.364 5.796 -4.012 1.00 90.25 273 GLN A N 1
ATOM 2081 C CA . GLN A 1 273 ? 4.163 6.206 -4.733 1.00 90.25 273 GLN A CA 1
ATOM 2082 C C . GLN A 1 273 ? 3.648 5.090 -5.654 1.00 90.25 273 GLN A C 1
ATOM 2084 O O . GLN A 1 273 ? 2.444 4.817 -5.693 1.00 90.25 273 GLN A O 1
ATOM 2089 N N . LEU A 1 274 ? 4.544 4.421 -6.383 1.00 94.50 274 LEU A N 1
ATOM 2090 C CA . LEU A 1 274 ? 4.190 3.285 -7.233 1.00 94.50 274 LEU A CA 1
ATOM 2091 C C . LEU A 1 274 ? 3.672 2.114 -6.392 1.00 94.50 274 LEU A C 1
ATOM 2093 O O . LEU A 1 274 ? 2.612 1.573 -6.702 1.00 94.50 274 LEU A O 1
ATOM 2097 N N . LEU A 1 275 ? 4.353 1.768 -5.296 1.00 94.06 275 LEU A N 1
ATOM 2098 C CA . LEU A 1 275 ? 3.921 0.717 -4.372 1.00 94.06 275 LEU A CA 1
ATOM 2099 C C . LEU A 1 275 ? 2.519 0.992 -3.817 1.00 94.06 275 LEU A C 1
ATOM 2101 O O . LEU A 1 275 ? 1.676 0.096 -3.799 1.00 94.06 275 LEU A O 1
ATOM 2105 N N . TRP A 1 276 ? 2.237 2.234 -3.426 1.00 91.19 276 TRP A N 1
ATOM 2106 C CA . TRP A 1 276 ? 0.906 2.644 -2.987 1.00 91.19 276 TRP A CA 1
ATOM 2107 C C . TRP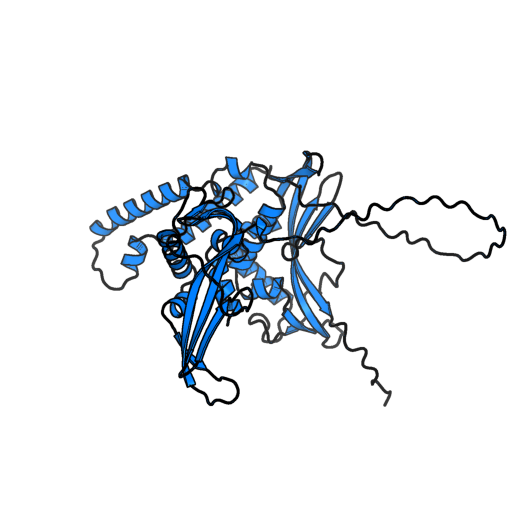 A 1 276 ? -0.142 2.521 -4.096 1.00 91.19 276 TRP A C 1
ATOM 2109 O O . TRP A 1 276 ? -1.261 2.059 -3.866 1.00 91.19 276 TRP A O 1
ATOM 2119 N N . SER A 1 277 ? 0.224 2.894 -5.321 1.00 92.81 277 SER A N 1
ATOM 2120 C CA . SER A 1 277 ? -0.657 2.796 -6.487 1.00 92.81 277 SER A CA 1
ATOM 2121 C C . SER A 1 277 ? -1.051 1.343 -6.775 1.00 92.81 277 SER A C 1
ATOM 2123 O O . SER A 1 277 ? -2.215 1.057 -7.063 1.00 92.81 277 SER A O 1
ATOM 2125 N N . PHE A 1 278 ? -0.122 0.401 -6.596 1.00 94.94 278 PHE A N 1
ATOM 2126 C CA . PHE A 1 278 ? -0.439 -1.024 -6.607 1.00 94.94 278 PHE A CA 1
ATOM 2127 C C . PHE A 1 278 ? -1.291 -1.435 -5.408 1.00 94.94 278 PHE A C 1
ATOM 2129 O O . PHE A 1 278 ? -2.309 -2.110 -5.580 1.00 94.94 278 PHE A O 1
ATOM 2136 N N . SER A 1 279 ? -0.912 -1.033 -4.195 1.00 91.06 279 SER A N 1
ATOM 2137 C CA . SER A 1 279 ? -1.540 -1.536 -2.974 1.00 91.06 279 SER A CA 1
ATOM 2138 C C . SER A 1 279 ? -2.993 -1.094 -2.826 1.00 91.06 279 SER A C 1
ATOM 2140 O O . SER A 1 279 ? -3.841 -1.862 -2.364 1.00 91.06 279 SER A O 1
ATOM 2142 N N . ARG A 1 280 ? -3.330 0.107 -3.304 1.00 90.56 280 ARG A N 1
ATOM 2143 C CA . ARG A 1 280 ? -4.707 0.612 -3.298 1.00 90.56 280 ARG A CA 1
ATOM 2144 C C . ARG A 1 280 ? -5.616 -0.065 -4.322 1.00 90.56 280 ARG A C 1
ATOM 2146 O O . ARG A 1 280 ? -6.839 0.060 -4.196 1.00 90.56 280 ARG A O 1
ATOM 2153 N N . SER A 1 281 ? -5.054 -0.767 -5.312 1.00 92.88 281 SER A N 1
ATOM 2154 C CA . SER A 1 281 ? -5.820 -1.360 -6.412 1.00 92.88 281 SER A CA 1
ATOM 2155 C C . SER A 1 281 ? -6.766 -2.459 -5.918 1.00 92.88 281 SER A C 1
ATOM 2157 O O . SER A 1 281 ? -7.976 -2.369 -6.125 1.00 92.88 281 SER A O 1
ATOM 2159 N N . SER A 1 282 ? -6.252 -3.471 -5.220 1.00 94.38 282 SER A N 1
ATOM 2160 C CA . SER A 1 282 ? -7.022 -4.564 -4.618 1.00 94.38 282 SER A CA 1
ATOM 2161 C C . SER A 1 282 ? -6.186 -5.300 -3.571 1.00 94.38 282 SER A C 1
ATOM 2163 O O . SER A 1 282 ? -4.959 -5.191 -3.548 1.00 94.38 282 SER A O 1
ATOM 2165 N N . TYR A 1 283 ? -6.853 -6.067 -2.710 1.00 93.25 283 TYR A N 1
ATOM 2166 C CA . TYR A 1 283 ? -6.165 -6.873 -1.706 1.00 93.25 283 TYR A CA 1
ATOM 2167 C C . TYR A 1 283 ? -5.369 -8.002 -2.368 1.00 93.25 283 TYR A C 1
ATOM 2169 O O . TYR A 1 283 ? -4.254 -8.301 -1.954 1.00 93.25 283 TYR A O 1
ATOM 2177 N N . GLU A 1 284 ? -5.906 -8.581 -3.439 1.00 96.00 284 GLU A N 1
ATOM 2178 C CA . GLU A 1 284 ? -5.267 -9.654 -4.191 1.00 96.00 284 GLU A CA 1
ATOM 2179 C C . GLU A 1 284 ? -3.962 -9.201 -4.851 1.00 96.00 284 GLU A C 1
ATOM 2181 O O . GLU A 1 284 ? -2.998 -9.961 -4.848 1.00 96.00 284 GLU A O 1
ATOM 2186 N N . VAL A 1 285 ? -3.881 -7.955 -5.331 1.00 96.25 285 VAL A N 1
ATOM 2187 C CA . VAL A 1 285 ? -2.621 -7.378 -5.832 1.00 96.25 285 VAL A CA 1
ATOM 2188 C C . VAL A 1 285 ? -1.577 -7.288 -4.723 1.00 96.25 285 VAL A C 1
ATOM 2190 O O . VAL A 1 285 ? -0.442 -7.698 -4.937 1.00 96.25 285 VAL A O 1
ATOM 2193 N N . VAL A 1 286 ? -1.954 -6.834 -3.523 1.00 94.94 286 VAL A N 1
ATOM 2194 C CA . VAL A 1 286 ? -1.033 -6.782 -2.372 1.00 94.94 286 VAL A CA 1
ATOM 2195 C C . VAL A 1 286 ? -0.558 -8.174 -1.973 1.00 94.94 286 VAL A C 1
ATOM 2197 O O . VAL A 1 286 ? 0.635 -8.370 -1.756 1.00 94.94 286 VAL A O 1
ATOM 2200 N N . GLN A 1 287 ? -1.468 -9.150 -1.907 1.00 95.12 287 GLN A N 1
ATOM 2201 C CA . GLN A 1 287 ? -1.100 -10.538 -1.626 1.00 95.12 287 GLN A CA 1
ATOM 2202 C C . GLN A 1 287 ? -0.118 -11.070 -2.673 1.00 95.12 287 GLN A C 1
ATOM 2204 O O . GLN A 1 287 ? 0.896 -11.657 -2.313 1.00 95.12 287 GLN A O 1
ATOM 2209 N N . LEU A 1 288 ? -0.384 -10.832 -3.961 1.00 96.62 288 LEU A N 1
ATOM 2210 C CA . LEU A 1 288 ? 0.504 -11.264 -5.035 1.00 96.62 288 LEU A CA 1
ATOM 2211 C C . LEU A 1 288 ? 1.863 -10.556 -4.964 1.00 96.62 288 LEU A C 1
ATOM 2213 O O . LEU A 1 288 ? 2.873 -11.225 -5.135 1.00 96.62 288 LEU A O 1
ATOM 2217 N N . MET A 1 289 ? 1.933 -9.257 -4.661 1.00 95.62 289 MET A N 1
ATOM 2218 C CA . MET A 1 289 ? 3.215 -8.555 -4.474 1.00 95.62 289 MET A CA 1
ATOM 2219 C C . MET A 1 289 ? 4.016 -9.098 -3.285 1.00 95.62 289 MET A C 1
ATOM 2221 O O . MET A 1 289 ? 5.236 -9.206 -3.364 1.00 95.62 289 MET A O 1
ATOM 2225 N N . GLY A 1 290 ? 3.336 -9.474 -2.198 1.00 93.56 290 GLY A N 1
ATOM 2226 C CA . GLY A 1 290 ? 3.957 -10.147 -1.052 1.00 93.56 290 GLY A CA 1
ATOM 2227 C C . GLY A 1 290 ? 4.335 -11.610 -1.317 1.00 93.56 290 GLY A C 1
ATOM 2228 O O . GLY A 1 290 ? 5.130 -12.180 -0.573 1.00 93.56 290 GLY A O 1
ATOM 2229 N N . GLY A 1 291 ? 3.796 -12.199 -2.384 1.00 95.75 291 GLY A N 1
ATOM 2230 C CA . GLY A 1 291 ? 3.892 -13.617 -2.693 1.00 95.75 291 GLY A CA 1
ATOM 2231 C C . GLY A 1 291 ? 2.786 -14.429 -2.015 1.00 95.75 291 GLY A C 1
ATOM 2232 O O . GLY A 1 291 ? 2.532 -14.291 -0.820 1.00 95.75 291 GLY A O 1
ATOM 2233 N N . ILE A 1 292 ? 2.145 -15.314 -2.779 1.00 96.44 292 ILE A N 1
ATOM 2234 C CA . ILE A 1 292 ? 1.153 -16.273 -2.270 1.00 96.44 292 ILE A CA 1
ATOM 2235 C C . ILE A 1 292 ? 1.614 -17.701 -2.513 1.00 96.44 292 ILE A C 1
ATOM 2237 O O . ILE A 1 292 ? 2.269 -17.989 -3.518 1.00 96.44 292 ILE A O 1
ATOM 2241 N N . ARG A 1 293 ? 1.219 -18.624 -1.635 1.00 97.31 293 ARG A N 1
ATOM 2242 C CA . ARG A 1 293 ? 1.443 -20.051 -1.870 1.00 97.31 293 ARG A CA 1
ATOM 2243 C C . ARG A 1 293 ? 0.542 -20.559 -2.983 1.00 97.31 293 ARG A C 1
ATOM 2245 O O . ARG A 1 293 ? -0.675 -20.345 -2.960 1.00 97.31 293 ARG A O 1
ATOM 2252 N N . VAL A 1 294 ? 1.134 -21.252 -3.950 1.00 97.44 294 VAL A N 1
ATOM 2253 C CA . VAL A 1 294 ? 0.418 -21.832 -5.088 1.00 97.44 294 VAL A CA 1
ATOM 2254 C C . VAL A 1 294 ? 0.881 -23.252 -5.377 1.00 97.44 294 VAL A C 1
ATOM 2256 O O . VAL A 1 294 ? 2.013 -23.627 -5.080 1.00 97.44 294 VAL A O 1
ATOM 2259 N N . ASN A 1 295 ? 0.002 -24.003 -6.031 1.00 96.88 295 ASN A N 1
ATOM 2260 C CA . ASN A 1 295 ? 0.385 -25.113 -6.886 1.00 96.88 295 ASN A CA 1
ATOM 2261 C C . ASN A 1 295 ? 0.394 -24.602 -8.328 1.00 96.88 295 ASN A C 1
ATOM 2263 O O . ASN A 1 295 ? -0.553 -23.936 -8.760 1.00 96.88 295 ASN A O 1
ATOM 2267 N N . LEU A 1 296 ? 1.464 -24.903 -9.050 1.00 95.75 296 LEU A N 1
ATOM 2268 C CA . LEU A 1 296 ? 1.722 -24.454 -10.407 1.00 95.75 296 LEU A CA 1
ATOM 2269 C C . LEU A 1 296 ? 1.900 -25.678 -11.310 1.00 95.75 296 LEU A C 1
ATOM 2271 O O . LEU A 1 296 ? 2.654 -26.586 -10.977 1.00 95.75 296 LEU A O 1
ATOM 2275 N N . LEU A 1 297 ? 1.205 -25.716 -12.444 1.00 95.75 297 LEU A N 1
ATOM 2276 C CA . LEU A 1 297 ? 1.353 -26.754 -13.463 1.00 95.75 297 LEU A CA 1
ATOM 2277 C C . LEU A 1 297 ? 1.914 -26.119 -14.736 1.00 95.75 297 LEU A C 1
ATOM 2279 O O . LEU A 1 297 ? 1.224 -25.331 -15.384 1.00 95.75 297 LEU A O 1
ATOM 2283 N N . GLN A 1 298 ? 3.161 -26.451 -15.075 1.00 89.25 298 GLN A N 1
ATOM 2284 C CA . GLN A 1 298 ? 3.772 -26.067 -16.352 1.00 89.25 298 GLN A CA 1
ATOM 2285 C C . GLN A 1 298 ? 3.462 -27.112 -17.432 1.00 89.25 298 GLN A C 1
ATOM 2287 O O . GLN A 1 298 ? 3.234 -28.282 -17.098 1.00 89.25 298 GLN A O 1
ATOM 2292 N N . PRO A 1 299 ? 3.512 -26.736 -18.721 1.00 86.06 299 PRO A N 1
ATOM 2293 C CA . PRO A 1 299 ? 3.457 -27.699 -19.813 1.00 86.06 299 PRO A CA 1
ATOM 2294 C C . PRO A 1 299 ? 4.486 -28.814 -19.613 1.00 86.06 299 PRO A C 1
ATOM 2296 O O . PRO A 1 299 ? 5.643 -28.553 -19.288 1.00 86.06 299 PRO A O 1
ATOM 2299 N N . GLU A 1 300 ? 4.052 -30.065 -19.782 1.00 87.38 300 GLU A N 1
ATOM 2300 C CA . GLU A 1 300 ? 4.901 -31.265 -19.689 1.00 87.38 300 GLU A CA 1
ATOM 2301 C C . GLU A 1 300 ? 5.543 -31.524 -18.310 1.00 87.38 300 GLU A C 1
ATOM 2303 O O . GLU A 1 300 ? 6.343 -32.451 -18.165 1.00 87.38 300 GLU A O 1
ATOM 2308 N N . ARG A 1 301 ? 5.173 -30.760 -17.274 1.00 87.38 301 ARG A N 1
ATOM 2309 C CA . ARG A 1 301 ? 5.628 -30.971 -15.893 1.00 87.38 301 ARG A CA 1
ATOM 2310 C C . ARG A 1 301 ? 4.492 -31.418 -14.982 1.00 87.38 301 ARG A C 1
ATOM 2312 O O . ARG A 1 301 ? 3.317 -31.401 -15.339 1.00 87.38 301 ARG A O 1
ATOM 2319 N N . HIS A 1 302 ? 4.871 -31.856 -13.788 1.00 92.12 302 HIS A N 1
ATOM 2320 C CA . HIS A 1 302 ? 3.930 -32.152 -12.715 1.00 92.12 302 HIS A CA 1
ATOM 2321 C C . HIS A 1 302 ? 3.547 -30.864 -11.978 1.00 92.12 302 HIS A C 1
ATOM 2323 O O . HIS A 1 302 ? 4.139 -29.809 -12.198 1.00 92.12 302 HIS A O 1
ATOM 2329 N N . TRP A 1 303 ? 2.559 -30.960 -11.090 1.00 94.75 303 TRP A N 1
ATOM 2330 C CA . TRP A 1 303 ? 2.265 -29.884 -10.151 1.00 94.75 303 TRP A CA 1
ATOM 2331 C C . TRP A 1 303 ? 3.470 -29.633 -9.242 1.00 94.75 303 TRP A C 1
ATOM 2333 O O . TRP A 1 303 ? 3.952 -30.552 -8.579 1.00 94.75 303 TRP A O 1
ATOM 2343 N N . GLU A 1 304 ? 3.915 -28.385 -9.194 1.00 94.81 304 GLU A N 1
ATOM 2344 C CA . GLU A 1 304 ? 4.973 -27.898 -8.318 1.00 94.81 304 GLU A CA 1
ATOM 2345 C C . GLU A 1 304 ? 4.371 -26.930 -7.295 1.00 94.81 304 GLU A C 1
ATOM 2347 O O . GLU A 1 304 ? 3.579 -26.051 -7.639 1.00 94.81 304 GLU A O 1
ATOM 2352 N N . THR A 1 305 ? 4.732 -27.085 -6.024 1.00 95.31 305 THR A N 1
ATOM 2353 C CA . THR A 1 305 ? 4.335 -26.146 -4.969 1.00 95.31 305 THR A CA 1
ATOM 2354 C C . THR A 1 305 ? 5.420 -25.089 -4.789 1.00 95.31 305 THR A C 1
ATOM 2356 O O . THR A 1 305 ? 6.617 -25.382 -4.825 1.00 95.31 305 THR A O 1
ATOM 2359 N N . GLY A 1 306 ? 5.006 -23.841 -4.602 1.00 95.06 306 GLY A N 1
ATOM 2360 C CA . GLY A 1 306 ? 5.928 -22.742 -4.348 1.00 95.06 306 GLY A CA 1
ATOM 2361 C C . GLY A 1 306 ? 5.202 -21.438 -4.068 1.00 95.06 306 GLY A C 1
ATOM 2362 O O . GLY A 1 306 ? 4.032 -21.425 -3.676 1.00 95.06 306 GLY A O 1
ATOM 2363 N N . THR A 1 307 ? 5.908 -20.332 -4.251 1.00 96.06 307 THR A N 1
ATOM 2364 C CA . THR A 1 307 ? 5.379 -18.979 -4.079 1.00 96.06 307 THR A CA 1
ATOM 2365 C C . THR A 1 307 ? 5.257 -18.305 -5.437 1.00 96.06 307 THR A C 1
ATOM 2367 O O . THR A 1 307 ? 6.251 -18.163 -6.145 1.00 96.06 307 THR A O 1
ATOM 2370 N N . LEU A 1 308 ? 4.048 -17.874 -5.794 1.00 96.25 308 LEU A N 1
ATOM 2371 C CA . LEU A 1 308 ? 3.821 -16.990 -6.936 1.00 96.25 308 LEU A CA 1
ATOM 2372 C C . LEU A 1 308 ? 3.857 -15.547 -6.449 1.00 96.25 308 LEU A C 1
ATOM 2374 O O . LEU A 1 308 ? 3.100 -15.196 -5.540 1.00 96.25 308 LEU A O 1
ATOM 2378 N N . ARG A 1 309 ? 4.692 -14.715 -7.071 1.00 95.88 309 ARG A N 1
ATOM 2379 C CA . ARG A 1 309 ? 4.821 -13.298 -6.730 1.00 95.88 309 ARG A CA 1
ATOM 2380 C C . ARG A 1 309 ? 4.586 -12.417 -7.951 1.00 95.88 309 ARG A C 1
ATOM 2382 O O . ARG A 1 309 ? 5.061 -12.716 -9.043 1.00 95.88 309 ARG A O 1
ATOM 2389 N N . LEU A 1 310 ? 3.843 -11.331 -7.759 1.00 96.19 310 LEU A N 1
ATOM 2390 C CA . LEU A 1 310 ? 3.739 -10.246 -8.723 1.00 96.19 310 LEU A CA 1
ATOM 2391 C C . LEU A 1 310 ? 4.998 -9.387 -8.630 1.00 96.19 310 LEU A C 1
ATOM 2393 O O . LEU A 1 310 ? 5.188 -8.664 -7.653 1.00 96.19 310 LEU A O 1
ATOM 2397 N N . LEU A 1 311 ? 5.829 -9.451 -9.663 1.00 95.38 311 LEU A N 1
ATOM 2398 C CA . LEU A 1 311 ? 7.026 -8.642 -9.797 1.00 95.38 311 LEU A CA 1
ATOM 2399 C C . LEU A 1 311 ? 6.687 -7.352 -10.550 1.00 95.38 311 LEU A C 1
ATOM 2401 O O . LEU A 1 311 ? 6.532 -7.345 -11.773 1.00 95.38 311 LEU A O 1
ATOM 2405 N N . ALA A 1 312 ? 6.590 -6.251 -9.808 1.00 96.19 312 ALA A N 1
ATOM 2406 C CA . ALA A 1 312 ? 6.532 -4.903 -10.360 1.00 96.19 312 ALA A CA 1
ATOM 2407 C C . ALA A 1 312 ? 7.944 -4.313 -10.340 1.00 96.19 312 ALA A C 1
ATOM 2409 O O . ALA A 1 312 ? 8.506 -4.063 -9.278 1.00 96.19 312 ALA A O 1
ATOM 2410 N N . ARG A 1 313 ? 8.532 -4.108 -11.515 1.00 95.62 313 ARG A N 1
ATOM 2411 C CA . ARG A 1 313 ? 9.923 -3.691 -11.679 1.00 95.62 313 ARG A CA 1
ATOM 2412 C C . ARG A 1 313 ? 9.999 -2.327 -12.339 1.00 95.62 313 ARG A C 1
ATOM 2414 O O . ARG A 1 313 ? 9.536 -2.163 -13.465 1.00 95.62 313 ARG A O 1
ATOM 2421 N N . LEU A 1 314 ? 10.634 -1.374 -11.673 1.00 97.06 314 LEU A N 1
ATOM 2422 C CA . LEU A 1 314 ? 11.055 -0.130 -12.294 1.00 97.06 314 LEU A CA 1
ATOM 2423 C C . LEU A 1 314 ? 12.382 -0.367 -13.008 1.00 97.06 314 LEU A C 1
ATOM 2425 O O . LEU A 1 314 ? 13.351 -0.824 -12.405 1.00 97.06 314 LEU A O 1
ATOM 2429 N N . ASN A 1 315 ? 12.408 -0.081 -14.300 1.00 95.94 315 ASN A N 1
ATOM 2430 C CA . ASN A 1 315 ? 13.596 -0.180 -15.127 1.00 95.94 315 ASN A CA 1
ATOM 2431 C C . ASN A 1 315 ? 14.024 1.226 -15.526 1.00 95.94 315 ASN A C 1
ATOM 2433 O O . ASN A 1 315 ? 13.184 2.053 -15.892 1.00 95.94 315 ASN A O 1
ATOM 2437 N N . SER A 1 316 ? 15.329 1.445 -15.527 1.00 95.50 316 SER A N 1
ATOM 2438 C CA . SER A 1 316 ? 15.949 2.630 -16.092 1.00 95.50 316 SER A CA 1
ATOM 2439 C C . SER A 1 316 ? 16.982 2.241 -17.122 1.00 95.50 316 SER A C 1
ATOM 2441 O O . SER A 1 316 ? 17.726 1.280 -16.918 1.00 95.50 316 SER A O 1
ATOM 2443 N N . LYS A 1 317 ? 17.053 3.035 -18.188 1.00 96.06 317 LYS A N 1
ATOM 2444 C CA . LYS A 1 317 ? 18.105 2.949 -19.196 1.00 96.06 317 LYS A CA 1
ATOM 2445 C C . LYS A 1 317 ? 18.738 4.314 -19.406 1.00 96.06 317 LYS A C 1
ATOM 2447 O O . LYS A 1 317 ? 18.040 5.231 -19.842 1.00 96.06 317 LYS A O 1
ATOM 2452 N N . THR A 1 318 ? 20.033 4.438 -19.128 1.00 93.75 318 THR A N 1
ATOM 2453 C CA . THR A 1 318 ? 20.864 5.590 -19.520 1.00 93.75 318 THR A CA 1
ATOM 2454 C C . THR A 1 318 ? 21.997 5.122 -20.441 1.00 93.75 318 THR A C 1
ATOM 2456 O O . THR A 1 318 ? 22.250 3.921 -20.546 1.00 93.75 318 THR A O 1
ATOM 2459 N N . PRO A 1 319 ? 22.699 6.033 -21.140 1.00 91.25 319 PRO A N 1
ATOM 2460 C CA . PRO A 1 319 ? 23.890 5.676 -21.905 1.00 91.25 319 PRO A CA 1
ATOM 2461 C C . PRO A 1 319 ? 24.999 5.031 -21.062 1.00 91.25 319 PRO A C 1
ATOM 2463 O O . PRO A 1 319 ? 25.757 4.221 -21.595 1.00 91.25 319 PRO A O 1
ATOM 2466 N N . GLU A 1 320 ? 25.120 5.388 -19.778 1.00 89.56 320 GLU A N 1
ATOM 2467 C CA . GLU A 1 320 ? 26.143 4.837 -18.884 1.00 89.56 320 GLU A CA 1
ATOM 2468 C C . GLU A 1 320 ? 25.718 3.533 -18.206 1.00 89.56 320 GLU A C 1
ATOM 2470 O O . GLU A 1 320 ? 26.560 2.653 -18.010 1.00 89.56 320 GLU A O 1
ATOM 2475 N N . GLN A 1 321 ? 24.452 3.420 -17.789 1.00 88.19 321 GLN A N 1
ATOM 2476 C CA . GLN A 1 321 ? 24.016 2.339 -16.913 1.00 88.19 321 GLN A CA 1
ATOM 2477 C C . GLN A 1 321 ? 22.523 2.015 -17.047 1.00 88.19 321 GLN A C 1
ATOM 2479 O O . GLN A 1 321 ? 21.656 2.890 -17.045 1.00 88.19 321 GLN A O 1
ATOM 2484 N N . ASP A 1 322 ? 22.236 0.714 -17.027 1.00 92.31 322 ASP A N 1
ATOM 2485 C CA . ASP A 1 322 ? 20.897 0.178 -16.815 1.00 92.31 322 ASP A CA 1
ATOM 2486 C C . ASP A 1 322 ? 20.753 -0.272 -15.358 1.00 92.31 322 ASP A C 1
ATOM 2488 O O . ASP A 1 322 ? 21.651 -0.910 -14.795 1.00 92.31 322 ASP A O 1
ATOM 2492 N N . TRP A 1 323 ? 19.608 0.022 -14.747 1.00 92.88 323 TRP A N 1
ATOM 2493 C CA . TRP A 1 323 ? 19.270 -0.505 -13.429 1.00 92.88 323 TRP A CA 1
ATOM 2494 C C . TRP A 1 323 ? 17.823 -0.978 -13.362 1.00 92.88 323 TRP A C 1
ATOM 2496 O O . TRP A 1 323 ? 16.950 -0.560 -14.127 1.00 92.88 323 TRP A O 1
ATOM 2506 N N . TYR A 1 324 ? 17.596 -1.888 -12.421 1.00 93.44 324 TYR A N 1
ATOM 2507 C CA . TYR A 1 324 ? 16.330 -2.564 -12.194 1.00 93.44 324 TYR A CA 1
ATOM 2508 C C . TYR A 1 324 ? 16.032 -2.537 -10.702 1.00 93.44 324 TYR A C 1
ATOM 2510 O O . TYR A 1 324 ? 16.901 -2.874 -9.900 1.00 93.44 324 TYR A O 1
ATOM 2518 N N . LEU A 1 325 ? 14.808 -2.174 -10.341 1.00 94.81 325 LEU A N 1
ATOM 2519 C CA . LEU A 1 325 ? 14.358 -2.106 -8.959 1.00 94.81 325 LEU A CA 1
ATOM 2520 C C . LEU A 1 325 ? 13.005 -2.802 -8.834 1.00 94.81 325 LEU A C 1
ATOM 2522 O O . LEU A 1 325 ? 12.041 -2.405 -9.484 1.00 94.81 325 LEU A O 1
ATOM 2526 N N . ASP A 1 326 ? 12.923 -3.839 -8.010 1.00 95.31 326 ASP A N 1
ATOM 2527 C CA . ASP A 1 326 ? 11.648 -4.414 -7.586 1.00 95.31 326 ASP A CA 1
ATOM 2528 C C . ASP A 1 326 ? 10.966 -3.432 -6.622 1.00 95.31 326 ASP A C 1
ATOM 2530 O O . ASP A 1 326 ? 11.507 -3.098 -5.569 1.00 95.31 326 ASP A O 1
ATOM 2534 N N . ILE A 1 327 ? 9.776 -2.954 -6.988 1.00 95.56 327 ILE A N 1
ATOM 2535 C CA . ILE A 1 327 ? 9.004 -1.969 -6.222 1.00 95.56 327 ILE A CA 1
ATOM 2536 C C . ILE A 1 327 ? 8.627 -2.507 -4.835 1.00 95.56 327 ILE A C 1
ATOM 2538 O O . ILE A 1 327 ? 8.569 -1.738 -3.875 1.00 95.56 327 ILE A O 1
ATOM 2542 N N . ALA A 1 328 ? 8.373 -3.814 -4.713 1.00 93.38 328 ALA A N 1
ATOM 2543 C CA . ALA A 1 328 ? 7.941 -4.424 -3.460 1.00 93.38 328 ALA A CA 1
ATOM 2544 C C . ALA A 1 328 ? 9.100 -4.559 -2.465 1.00 93.38 328 ALA A C 1
ATOM 2546 O O . ALA A 1 328 ? 8.941 -4.266 -1.282 1.00 93.38 328 ALA A O 1
ATOM 2547 N N . THR A 1 329 ? 10.268 -5.002 -2.940 1.00 93.00 329 THR A N 1
ATOM 2548 C CA . THR A 1 329 ? 11.434 -5.258 -2.077 1.00 93.00 329 THR A CA 1
ATOM 2549 C C . THR A 1 329 ? 12.407 -4.088 -2.000 1.00 93.00 329 THR A C 1
ATOM 2551 O O . THR A 1 329 ? 13.240 -4.056 -1.096 1.00 93.00 329 THR A O 1
ATOM 2554 N N . ARG A 1 330 ? 12.310 -3.125 -2.925 1.00 92.12 330 ARG A N 1
ATOM 2555 C CA . ARG A 1 330 ? 13.278 -2.033 -3.132 1.00 92.12 330 ARG A CA 1
ATOM 2556 C C . ARG A 1 330 ? 14.701 -2.547 -3.354 1.00 92.12 330 ARG A C 1
ATOM 2558 O O . ARG A 1 330 ? 15.674 -1.877 -3.022 1.00 92.12 330 ARG A O 1
ATOM 2565 N N . GLN A 1 331 ? 14.817 -3.752 -3.896 1.00 91.62 331 GLN A N 1
ATOM 2566 C CA . GLN A 1 331 ? 16.082 -4.385 -4.232 1.00 91.62 331 GLN A CA 1
ATOM 2567 C C . GLN A 1 331 ? 16.111 -4.695 -5.727 1.00 91.62 331 GLN A C 1
ATOM 2569 O O . GLN A 1 331 ? 15.056 -4.812 -6.359 1.00 91.62 331 GLN A O 1
ATOM 2574 N N . PRO A 1 332 ? 17.299 -4.849 -6.324 1.00 90.44 332 PRO A N 1
ATOM 2575 C CA . PRO A 1 332 ? 17.396 -5.440 -7.645 1.00 90.44 332 PRO A CA 1
ATOM 2576 C C . PRO A 1 332 ? 16.715 -6.818 -7.652 1.00 90.44 332 PRO A C 1
ATOM 2578 O O . PRO A 1 332 ? 16.919 -7.603 -6.719 1.00 90.44 332 PRO A O 1
ATOM 2581 N N . PRO A 1 333 ? 15.899 -7.132 -8.672 1.00 87.00 333 PRO A N 1
ATOM 2582 C CA . PRO A 1 333 ? 15.258 -8.436 -8.770 1.00 87.00 333 PRO A CA 1
ATOM 2583 C C . PRO A 1 333 ? 16.328 -9.529 -8.835 1.00 87.00 333 PRO A C 1
ATOM 2585 O O . PRO A 1 333 ? 17.293 -9.429 -9.598 1.00 87.00 333 PRO A O 1
ATOM 2588 N N . GLN A 1 334 ? 16.162 -10.582 -8.040 1.00 83.25 334 GLN A N 1
ATOM 2589 C CA . GLN A 1 334 ? 17.036 -11.745 -8.123 1.00 83.25 334 GLN A CA 1
ATOM 2590 C C . GLN A 1 334 ? 16.718 -12.546 -9.395 1.00 83.25 334 GLN A C 1
ATOM 2592 O O . GLN A 1 334 ? 15.574 -12.551 -9.854 1.00 83.25 334 GLN A O 1
ATOM 2597 N N . PRO A 1 335 ? 17.705 -13.242 -9.986 1.00 63.59 335 PRO A N 1
ATOM 2598 C CA . PRO A 1 335 ? 17.451 -14.153 -11.092 1.00 63.59 335 PRO A CA 1
ATOM 2599 C C . PRO A 1 335 ? 16.657 -15.369 -10.583 1.00 63.59 335 PRO A C 1
ATOM 2601 O O . PRO A 1 335 ? 17.224 -16.361 -10.128 1.00 63.59 335 PRO A O 1
ATOM 2604 N N . HIS A 1 336 ? 15.330 -15.284 -10.629 1.00 69.88 336 HIS A N 1
ATOM 2605 C CA . HIS A 1 336 ? 14.411 -16.404 -10.418 1.00 69.88 336 HIS A CA 1
ATOM 2606 C C . HIS A 1 336 ? 13.800 -16.859 -11.751 1.00 69.88 336 HIS A C 1
ATOM 2608 O O . HIS A 1 336 ? 14.132 -16.321 -12.808 1.00 69.88 336 HIS A O 1
ATOM 2614 N N . VAL A 1 337 ? 12.940 -17.887 -11.721 1.00 65.50 337 VAL A N 1
ATOM 2615 C CA . VAL A 1 337 ? 12.249 -18.410 -12.913 1.00 65.50 337 VAL A CA 1
ATOM 2616 C C . VAL A 1 337 ? 11.267 -17.348 -13.422 1.00 65.50 337 VAL A C 1
ATOM 2618 O O . VAL A 1 337 ? 10.107 -17.299 -13.015 1.00 65.50 337 VAL A O 1
ATOM 2621 N N . PHE A 1 338 ? 11.771 -16.466 -14.282 1.00 67.31 338 PHE A N 1
ATOM 2622 C CA . PHE A 1 338 ? 11.043 -15.392 -14.943 1.00 67.31 338 PHE A CA 1
ATOM 2623 C C . PHE A 1 338 ? 11.546 -15.240 -16.390 1.00 67.31 338 PHE A C 1
ATOM 2625 O O . PHE A 1 338 ? 12.763 -15.206 -16.601 1.00 67.31 338 PHE A O 1
ATOM 2632 N N . PRO A 1 339 ? 10.653 -15.076 -17.384 1.00 76.38 339 PRO A N 1
ATOM 2633 C CA . PRO A 1 339 ? 9.190 -15.119 -17.284 1.00 76.38 339 PRO A CA 1
ATOM 2634 C C . PRO A 1 339 ? 8.649 -16.555 -17.176 1.00 76.38 339 PRO A C 1
ATOM 2636 O O . PRO A 1 339 ? 9.265 -17.504 -17.661 1.00 76.38 339 PRO A O 1
ATOM 2639 N N . LEU A 1 340 ? 7.491 -16.712 -16.532 1.00 86.94 340 LEU A N 1
ATOM 2640 C CA . LEU A 1 340 ? 6.691 -17.938 -16.624 1.00 86.94 340 LEU A CA 1
ATOM 2641 C C . LEU A 1 340 ? 6.023 -18.018 -18.004 1.00 86.94 340 LEU A C 1
ATOM 2643 O O . LEU A 1 340 ? 5.799 -16.990 -18.634 1.00 86.94 340 LEU A O 1
ATOM 2647 N N . ALA A 1 341 ? 5.713 -19.228 -18.475 1.00 88.56 341 ALA A N 1
ATOM 2648 C CA . ALA A 1 341 ? 4.942 -19.392 -19.705 1.00 88.56 341 ALA A CA 1
ATOM 2649 C C . ALA A 1 341 ? 3.466 -19.007 -19.486 1.00 88.56 341 ALA A C 1
ATOM 2651 O O . ALA A 1 341 ? 2.900 -19.276 -18.424 1.00 88.56 341 ALA A O 1
ATOM 2652 N N . ASP A 1 342 ? 2.841 -18.415 -20.502 1.00 87.81 342 ASP A N 1
ATOM 2653 C CA . ASP A 1 342 ? 1.482 -17.857 -20.414 1.00 87.81 342 ASP A CA 1
ATOM 2654 C C . ASP A 1 342 ? 0.406 -18.927 -20.139 1.00 87.81 342 ASP A C 1
ATOM 2656 O O . ASP A 1 342 ? -0.624 -18.648 -19.522 1.00 87.81 342 ASP A O 1
ATOM 2660 N N . ASP A 1 343 ? 0.660 -20.172 -20.557 1.00 93.38 343 ASP A N 1
ATOM 2661 C CA . ASP A 1 343 ? -0.238 -21.325 -20.431 1.00 93.38 343 ASP A CA 1
ATOM 2662 C C . ASP A 1 343 ? -0.097 -22.093 -19.105 1.00 93.38 343 ASP A C 1
ATOM 2664 O O . ASP A 1 343 ? -0.780 -23.098 -18.881 1.00 93.38 343 ASP A O 1
ATOM 2668 N N . VAL A 1 344 ? 0.742 -21.599 -18.191 1.00 95.00 344 VAL A N 1
ATOM 2669 C CA . VAL A 1 344 ? 0.878 -22.133 -16.835 1.00 95.00 344 VAL A CA 1
ATOM 2670 C C . VAL A 1 344 ? -0.454 -22.061 -16.092 1.00 95.00 344 VAL A C 1
ATOM 2672 O O . VAL A 1 344 ? -1.121 -21.028 -16.076 1.00 95.00 344 VAL A O 1
ATOM 2675 N N . ILE A 1 345 ? -0.826 -23.142 -15.403 1.00 97.06 345 ILE A N 1
ATOM 2676 C CA . ILE A 1 345 ? -2.020 -23.167 -14.551 1.00 97.06 345 ILE A CA 1
ATOM 2677 C C . ILE A 1 345 ? -1.612 -22.944 -13.096 1.00 97.06 345 ILE A C 1
ATOM 2679 O O . ILE A 1 345 ? -0.769 -23.655 -12.554 1.00 97.06 345 ILE A O 1
ATOM 2683 N N . VAL A 1 346 ? -2.262 -21.982 -12.447 1.00 97.19 346 VAL A N 1
ATOM 2684 C CA . VAL A 1 346 ? -2.036 -21.594 -11.054 1.00 97.19 346 VAL A CA 1
ATOM 2685 C C . VAL A 1 346 ? -3.273 -21.903 -10.218 1.00 97.19 346 VAL A C 1
ATOM 2687 O O . VAL A 1 346 ? -4.397 -21.563 -10.592 1.00 97.19 346 VAL A O 1
ATOM 2690 N N . GLN A 1 347 ? -3.064 -22.483 -9.037 1.00 97.75 347 GLN A N 1
ATOM 2691 C CA . GLN A 1 347 ? -4.093 -22.639 -8.014 1.00 97.75 347 GLN A CA 1
ATOM 2692 C C . GLN A 1 347 ? -3.558 -22.236 -6.634 1.00 97.75 347 GLN A C 1
ATOM 2694 O O . GLN A 1 347 ? -2.501 -22.697 -6.219 1.00 97.75 347 GLN A O 1
ATOM 2699 N N . SER A 1 348 ? -4.313 -21.432 -5.887 1.00 96.88 348 SER A N 1
ATOM 2700 C CA . SER A 1 348 ? -3.991 -21.027 -4.514 1.00 96.88 348 SER A CA 1
ATOM 2701 C C . SER A 1 348 ? -5.205 -21.132 -3.604 1.00 96.88 348 SER A C 1
ATOM 2703 O O . SER A 1 348 ? -6.309 -20.770 -3.990 1.00 96.88 348 SER A O 1
ATOM 2705 N N . HIS A 1 349 ? -5.020 -21.544 -2.353 1.00 94.12 349 HIS A N 1
ATOM 2706 C CA . HIS A 1 349 ? -6.071 -21.413 -1.338 1.00 94.12 349 HIS A CA 1
ATOM 2707 C C . HIS A 1 349 ? -6.083 -20.033 -0.660 1.00 94.12 349 HIS A C 1
ATOM 2709 O O . HIS A 1 349 ? -7.053 -19.707 0.025 1.00 94.12 349 HIS A O 1
ATOM 2715 N N . GLU A 1 350 ? -5.037 -19.229 -0.863 1.00 90.81 350 GLU A N 1
ATOM 2716 C CA . GLU A 1 350 ? -4.811 -17.947 -0.185 1.00 90.81 350 GLU A CA 1
ATOM 2717 C C . GLU A 1 350 ? -5.376 -16.746 -0.955 1.00 90.81 350 GLU A C 1
ATOM 2719 O O . GLU A 1 350 ? -5.634 -15.705 -0.350 1.00 90.81 350 GLU A O 1
ATOM 2724 N N . SER A 1 351 ? -5.598 -16.889 -2.268 1.00 93.38 351 SER A N 1
ATOM 2725 C CA . SER A 1 351 ? -6.088 -15.820 -3.146 1.00 93.38 351 SER A CA 1
ATOM 2726 C C . SER A 1 351 ? -7.428 -16.161 -3.794 1.00 93.38 351 SER A C 1
ATOM 2728 O O . SER A 1 351 ? -7.649 -17.258 -4.312 1.00 93.38 351 SER A O 1
ATOM 2730 N N . HIS A 1 352 ? -8.332 -15.180 -3.824 1.00 93.94 352 HIS A N 1
ATOM 2731 C CA . HIS A 1 352 ? -9.616 -15.308 -4.509 1.00 93.94 352 HIS A CA 1
ATOM 2732 C C . HIS A 1 352 ? -9.474 -15.362 -6.036 1.00 93.94 352 HIS A C 1
ATOM 2734 O O . HIS A 1 352 ? -10.315 -15.971 -6.698 1.00 93.94 352 HIS A O 1
ATOM 2740 N N . TRP A 1 353 ? -8.411 -14.780 -6.601 1.00 95.62 353 TRP A N 1
ATOM 2741 C CA . TRP A 1 353 ? -8.203 -14.717 -8.053 1.00 95.62 353 TRP A CA 1
ATOM 2742 C C . TRP A 1 353 ? -7.828 -16.063 -8.686 1.00 95.62 353 TRP A C 1
ATOM 2744 O O . TRP A 1 353 ? -8.111 -16.281 -9.869 1.00 95.62 353 TRP A O 1
ATOM 2754 N N . CYS A 1 354 ? -7.240 -16.970 -7.903 1.00 94.94 354 CYS A N 1
ATOM 2755 C CA . CYS A 1 354 ? -6.813 -18.303 -8.334 1.00 94.94 354 CYS A CA 1
ATOM 2756 C C . CYS A 1 354 ? -7.246 -19.409 -7.355 1.00 94.94 354 CYS A C 1
ATOM 2758 O O . CYS A 1 354 ? -6.587 -20.439 -7.234 1.00 94.94 354 CYS A O 1
ATOM 2760 N N . LYS A 1 355 ? -8.391 -19.232 -6.674 1.00 94.62 355 LYS A N 1
ATOM 2761 C CA . LYS A 1 355 ? -8.966 -20.273 -5.796 1.00 94.62 355 LYS A CA 1
ATOM 2762 C C . LYS A 1 355 ? -9.277 -21.574 -6.537 1.00 94.62 355 LYS A C 1
ATOM 2764 O O . LYS A 1 355 ? -9.173 -22.669 -5.982 1.00 94.62 355 LYS A O 1
ATOM 2769 N N . GLN A 1 356 ? -9.685 -21.428 -7.790 1.00 95.94 356 GLN A N 1
ATOM 2770 C CA . GLN A 1 356 ? -9.797 -22.508 -8.761 1.00 95.94 356 GLN A CA 1
ATOM 2771 C C . GLN A 1 356 ? -8.600 -22.441 -9.717 1.00 95.94 356 GLN A C 1
ATOM 2773 O O . GLN A 1 356 ? -8.080 -21.337 -9.910 1.00 95.94 356 GLN A O 1
ATOM 2778 N N . PRO A 1 357 ? -8.188 -23.575 -10.318 1.00 96.81 357 PRO A N 1
ATOM 2779 C CA . PRO A 1 357 ? -7.137 -23.589 -11.329 1.00 96.81 357 PRO A CA 1
ATOM 2780 C C . PRO A 1 357 ? -7.422 -22.554 -12.419 1.00 96.81 357 PRO A C 1
ATOM 2782 O O . PRO A 1 357 ? -8.499 -22.557 -13.018 1.00 96.81 357 PRO A O 1
ATOM 2785 N N . ASN A 1 358 ? -6.477 -21.644 -12.627 1.00 96.25 358 ASN A N 1
ATOM 2786 C CA . ASN A 1 358 ? -6.606 -20.523 -13.545 1.00 96.25 358 ASN A CA 1
ATOM 2787 C C . ASN A 1 358 ? -5.328 -20.405 -14.381 1.00 96.25 358 ASN A C 1
ATOM 2789 O O . ASN A 1 358 ? -4.235 -20.574 -13.847 1.00 96.25 358 ASN A O 1
ATOM 2793 N N . VAL A 1 359 ? -5.465 -20.130 -15.675 1.00 96.75 359 VAL A N 1
ATOM 2794 C CA . VAL A 1 359 ? -4.315 -19.922 -16.565 1.00 96.75 359 VAL A CA 1
ATOM 2795 C C . VAL A 1 359 ? -3.650 -18.588 -16.213 1.00 96.75 359 VAL A C 1
ATOM 2797 O O . VAL A 1 359 ? -4.348 -17.621 -15.890 1.00 96.75 359 VAL A O 1
ATOM 2800 N N . LEU A 1 360 ? -2.320 -18.530 -16.251 1.00 95.56 360 LEU A N 1
ATOM 2801 C CA . LEU A 1 360 ? -1.548 -17.352 -15.867 1.00 95.56 360 LEU A CA 1
ATOM 2802 C C . LEU A 1 360 ? -1.929 -16.130 -16.711 1.00 95.56 360 LEU A C 1
ATOM 2804 O O . LEU A 1 360 ? -2.210 -15.082 -16.137 1.00 95.56 360 LEU A O 1
ATOM 2808 N N . GLU A 1 361 ? -2.095 -16.292 -18.026 1.00 96.06 361 GLU A N 1
ATOM 2809 C CA . GLU A 1 361 ? -2.592 -15.242 -18.932 1.00 96.06 361 GLU A CA 1
ATOM 2810 C C . GLU A 1 361 ? -3.917 -14.616 -18.445 1.00 96.06 361 GLU A C 1
ATOM 2812 O O . GLU A 1 361 ? -4.111 -13.401 -18.469 1.00 96.06 361 GLU A O 1
ATOM 2817 N N . GLN A 1 362 ? -4.849 -15.427 -17.932 1.00 96.00 362 GLN A N 1
ATOM 2818 C CA . GLN A 1 362 ? -6.122 -14.918 -17.408 1.00 96.00 362 GLN A CA 1
ATOM 2819 C C . GLN A 1 362 ? -5.939 -14.169 -16.084 1.00 96.00 362 GLN A C 1
ATOM 2821 O O . GLN A 1 362 ? -6.710 -13.254 -15.779 1.00 96.00 362 GLN A O 1
ATOM 2826 N N . LEU A 1 363 ? -4.964 -14.569 -15.265 1.00 95.75 363 LEU A N 1
ATOM 2827 C CA . LEU A 1 363 ? -4.598 -13.847 -14.049 1.00 95.75 363 LEU A CA 1
ATOM 2828 C C . LEU A 1 363 ? -3.956 -12.494 -14.390 1.00 95.75 363 LEU A C 1
ATOM 2830 O O . LEU A 1 363 ? -4.316 -11.491 -13.776 1.00 95.75 363 LEU A O 1
ATOM 2834 N N . GLU A 1 364 ? -3.085 -12.452 -15.398 1.00 96.19 364 GLU A N 1
ATOM 2835 C CA . GLU A 1 364 ? -2.486 -11.226 -15.935 1.00 96.19 364 GLU A CA 1
ATOM 2836 C C . GLU A 1 364 ? -3.543 -10.287 -16.517 1.00 96.19 364 GLU A C 1
ATOM 2838 O O . GLU A 1 364 ? -3.578 -9.111 -16.165 1.00 96.19 364 GLU A O 1
ATOM 2843 N N . ALA A 1 365 ? -4.483 -10.798 -17.314 1.00 96.25 365 ALA A N 1
ATOM 2844 C CA . ALA A 1 365 ? -5.578 -9.995 -17.849 1.00 96.25 365 ALA A CA 1
ATOM 2845 C C . ALA A 1 365 ? -6.452 -9.388 -16.734 1.00 96.25 365 ALA A C 1
ATOM 2847 O O . ALA A 1 365 ? -6.814 -8.210 -16.798 1.00 96.25 365 ALA A O 1
ATOM 2848 N N . LYS A 1 366 ? -6.764 -10.163 -15.681 1.00 96.19 366 LYS A N 1
ATOM 2849 C CA . LYS A 1 366 ? -7.488 -9.660 -14.496 1.00 96.19 366 LYS A CA 1
ATOM 2850 C C . LYS A 1 366 ? -6.701 -8.569 -13.776 1.00 96.19 366 LYS A C 1
ATOM 2852 O O . LYS A 1 366 ? -7.287 -7.552 -13.408 1.00 96.19 366 LYS A O 1
ATOM 2857 N N . LEU A 1 367 ? -5.396 -8.771 -13.592 1.00 96.75 367 LEU A N 1
ATOM 2858 C CA . LEU A 1 367 ? -4.504 -7.786 -12.991 1.00 96.75 367 LEU A CA 1
ATOM 2859 C C . LEU A 1 367 ? -4.503 -6.487 -13.799 1.00 96.75 367 LEU A C 1
ATOM 2861 O O . LEU A 1 367 ? -4.789 -5.431 -13.244 1.00 96.75 367 LEU A O 1
ATOM 2865 N N . MET A 1 368 ? -4.228 -6.563 -15.100 1.00 97.31 368 MET A N 1
ATOM 2866 C CA . MET A 1 368 ? -4.148 -5.392 -15.973 1.00 97.31 368 MET A CA 1
ATOM 2867 C C . MET A 1 368 ? -5.464 -4.621 -15.989 1.00 97.31 368 MET A C 1
ATOM 2869 O O . MET A 1 368 ? -5.460 -3.408 -15.794 1.00 97.31 368 MET A O 1
ATOM 2873 N N . HIS A 1 369 ? -6.595 -5.325 -16.089 1.00 96.12 369 HIS A N 1
ATOM 2874 C CA . HIS A 1 369 ? -7.909 -4.701 -15.993 1.00 96.12 369 HIS A CA 1
ATOM 2875 C C . HIS A 1 369 ? -8.118 -3.986 -14.647 1.00 96.12 369 HIS A C 1
ATOM 2877 O O . HIS A 1 369 ? -8.605 -2.858 -14.614 1.00 96.12 369 HIS A O 1
ATOM 2883 N N . GLN A 1 370 ? -7.719 -4.602 -13.529 1.00 95.69 370 GLN A N 1
ATOM 2884 C CA . GLN A 1 370 ? -7.822 -3.983 -12.205 1.00 95.69 370 GLN A CA 1
ATOM 2885 C C . GLN A 1 370 ? -6.968 -2.711 -12.094 1.00 95.69 370 GLN A C 1
ATOM 2887 O O . GLN A 1 370 ? -7.431 -1.701 -11.556 1.00 95.69 370 GLN A O 1
ATOM 2892 N N . LEU A 1 371 ? -5.730 -2.751 -12.597 1.00 94.81 371 LEU A N 1
ATOM 2893 C CA . LEU A 1 371 ? -4.823 -1.604 -12.576 1.00 94.81 371 LEU A CA 1
ATOM 2894 C C . LEU A 1 371 ? -5.342 -0.471 -13.467 1.00 94.81 371 LEU A C 1
ATOM 2896 O O . LEU A 1 371 ? -5.342 0.674 -13.034 1.00 94.81 371 LEU A O 1
ATOM 2900 N N . GLU A 1 372 ? -5.869 -0.769 -14.655 1.00 93.75 372 GLU A N 1
ATOM 2901 C CA . GLU A 1 372 ? -6.467 0.236 -15.545 1.00 93.75 372 GLU A CA 1
ATOM 2902 C C . GLU A 1 372 ? -7.652 0.970 -14.905 1.00 93.75 372 GLU A C 1
ATOM 2904 O O . GLU A 1 372 ? -7.815 2.174 -15.104 1.00 93.75 372 GLU A O 1
ATOM 2909 N N . GLN A 1 373 ? -8.477 0.263 -14.128 1.00 91.50 373 GLN A N 1
ATOM 2910 C CA . GLN A 1 373 ? -9.654 0.854 -13.488 1.00 91.50 373 GLN A CA 1
ATOM 2911 C C . GLN A 1 373 ? -9.309 1.690 -12.250 1.00 91.50 373 GLN A C 1
ATOM 2913 O O . GLN A 1 373 ? -9.942 2.719 -12.014 1.00 91.50 373 GLN A O 1
ATOM 2918 N N . VAL A 1 374 ? -8.344 1.248 -11.435 1.00 90.31 374 VAL A N 1
ATOM 2919 C CA . VAL A 1 374 ? -8.100 1.841 -10.104 1.00 90.31 374 VAL A CA 1
ATOM 2920 C C . VAL A 1 374 ? -6.823 2.679 -10.036 1.00 90.31 374 VAL A C 1
ATOM 2922 O O . VAL A 1 374 ? -6.768 3.633 -9.261 1.00 90.31 374 VAL A O 1
ATOM 2925 N N . ALA A 1 375 ? -5.821 2.357 -10.849 1.00 93.25 375 ALA A N 1
ATOM 2926 C CA . ALA A 1 375 ? -4.521 3.024 -10.888 1.00 93.25 375 ALA A CA 1
ATOM 2927 C C . ALA A 1 375 ? -4.042 3.280 -12.341 1.00 93.25 375 ALA A C 1
ATOM 2929 O O . ALA A 1 375 ? -2.957 2.827 -12.725 1.00 93.25 375 ALA A O 1
ATOM 2930 N N . PRO A 1 376 ? -4.832 3.984 -13.184 1.00 93.44 376 PRO A N 1
ATOM 2931 C CA . PRO A 1 376 ? -4.491 4.271 -14.583 1.00 93.44 376 PRO A CA 1
ATOM 2932 C C . PRO A 1 376 ? -3.132 4.957 -14.789 1.00 93.44 376 PRO A C 1
ATOM 2934 O O . PRO A 1 376 ? -2.538 4.834 -15.858 1.00 93.44 376 PRO A O 1
ATOM 2937 N N . GLU A 1 377 ? -2.600 5.648 -13.784 1.00 93.56 377 GLU A N 1
ATOM 2938 C CA . GLU A 1 377 ? -1.264 6.237 -13.819 1.00 93.56 377 GLU A CA 1
ATOM 2939 C C . GLU A 1 377 ? -0.156 5.189 -13.988 1.00 93.56 377 GLU A C 1
ATOM 2941 O O . GLU A 1 377 ? 0.840 5.464 -14.654 1.00 93.56 377 GLU A O 1
ATOM 2946 N N . LEU A 1 378 ? -0.344 3.962 -13.485 1.00 96.00 378 LEU A N 1
ATOM 2947 C CA . LEU A 1 378 ? 0.617 2.874 -13.683 1.00 96.00 378 LEU A CA 1
ATOM 2948 C C . LEU A 1 378 ? 0.768 2.524 -15.167 1.00 96.00 378 LEU A C 1
ATOM 2950 O O . LEU A 1 378 ? 1.864 2.191 -15.611 1.00 96.00 378 LEU A O 1
ATOM 2954 N N . HIS A 1 379 ? -0.295 2.662 -15.965 1.00 95.25 379 HIS A N 1
ATOM 2955 C CA . HIS A 1 379 ? -0.247 2.414 -17.408 1.00 95.25 379 HIS A CA 1
ATOM 2956 C C . HIS A 1 379 ? 0.647 3.412 -18.155 1.00 95.25 379 HIS A C 1
ATOM 2958 O O . HIS A 1 379 ? 1.323 3.052 -19.125 1.00 95.25 379 HIS A O 1
ATOM 2964 N N . LEU A 1 380 ? 0.727 4.652 -17.662 1.00 95.38 380 LEU A N 1
ATOM 2965 C CA . LEU A 1 380 ? 1.653 5.652 -18.193 1.00 95.38 380 LEU A CA 1
ATOM 2966 C C . LEU A 1 380 ? 3.109 5.260 -17.927 1.00 95.38 380 LEU A C 1
ATOM 2968 O O . LEU A 1 380 ? 3.951 5.443 -18.804 1.00 95.38 380 LEU A O 1
ATOM 2972 N N . PHE A 1 381 ? 3.409 4.677 -16.764 1.00 96.94 381 PHE A N 1
ATOM 2973 C CA . PHE A 1 381 ? 4.744 4.143 -16.479 1.00 96.94 381 PHE A CA 1
ATOM 2974 C C . PHE A 1 381 ? 5.053 2.872 -17.275 1.00 96.94 381 PHE A C 1
ATOM 2976 O O . PHE A 1 381 ? 6.195 2.679 -17.687 1.00 96.94 381 PHE A O 1
ATOM 2983 N N . MET A 1 382 ? 4.056 2.022 -17.534 1.00 97.06 382 MET A N 1
ATOM 2984 C CA . MET A 1 382 ? 4.233 0.814 -18.352 1.00 97.06 382 MET A CA 1
ATOM 2985 C C . MET A 1 382 ? 4.594 1.123 -19.806 1.00 97.06 382 MET A C 1
ATOM 2987 O O . MET A 1 382 ? 5.372 0.396 -20.426 1.00 97.06 382 MET A O 1
ATOM 2991 N N . SER A 1 383 ? 4.091 2.242 -20.329 1.00 96.44 383 SER A N 1
ATOM 2992 C CA . SER A 1 383 ? 4.428 2.735 -21.670 1.00 96.44 383 SER A CA 1
ATOM 2993 C C . SER A 1 383 ? 5.866 3.264 -21.778 1.00 96.44 383 SER A C 1
ATOM 2995 O O . SER A 1 383 ? 6.392 3.382 -22.882 1.00 96.44 383 SER A O 1
ATOM 2997 N N . GLY A 1 384 ? 6.506 3.555 -20.642 1.00 96.88 384 GLY A N 1
ATOM 2998 C CA . GLY A 1 384 ? 7.804 4.214 -20.573 1.00 96.88 384 GLY A CA 1
ATOM 2999 C C . GLY A 1 384 ? 7.722 5.727 -20.802 1.00 96.88 384 GLY A C 1
ATOM 3000 O O . GLY A 1 384 ? 6.799 6.238 -21.438 1.00 96.88 384 GLY A O 1
ATOM 3001 N N . THR A 1 385 ? 8.695 6.459 -20.265 1.00 96.88 385 THR A N 1
ATOM 3002 C CA . THR A 1 385 ? 8.849 7.903 -20.482 1.00 96.88 385 THR A CA 1
ATOM 3003 C C . THR A 1 385 ? 10.313 8.312 -20.444 1.00 96.88 385 THR A C 1
ATOM 3005 O O . THR A 1 385 ? 11.122 7.702 -19.745 1.00 96.88 385 THR A O 1
ATOM 3008 N N . GLU A 1 386 ? 10.639 9.379 -21.169 1.00 97.12 386 GLU A N 1
ATOM 3009 C CA . GLU A 1 386 ? 11.934 10.047 -21.067 1.00 97.12 386 GLU A CA 1
ATOM 3010 C C . GLU A 1 386 ? 12.080 10.730 -19.701 1.00 97.12 386 GLU A C 1
ATOM 3012 O O . GLU A 1 386 ? 11.123 11.315 -19.169 1.00 97.12 386 GLU A O 1
ATOM 3017 N N . ALA A 1 387 ? 13.285 10.644 -19.143 1.00 96.12 387 ALA A N 1
ATOM 3018 C CA . ALA A 1 387 ? 13.657 11.281 -17.891 1.00 96.12 387 ALA A CA 1
ATOM 3019 C C . ALA A 1 387 ? 15.142 11.672 -17.888 1.00 96.12 387 ALA A C 1
ATOM 3021 O O . ALA A 1 387 ? 15.966 11.077 -18.577 1.00 96.12 387 ALA A O 1
ATOM 3022 N N . GLU A 1 388 ? 15.486 12.662 -17.075 1.00 96.31 388 GLU A N 1
ATOM 3023 C CA . GLU A 1 388 ? 16.845 12.898 -16.600 1.00 96.31 388 GLU A CA 1
ATOM 3024 C C . GLU A 1 388 ? 17.008 12.185 -15.253 1.00 96.31 388 GLU A C 1
ATOM 3026 O O . GLU A 1 388 ? 16.124 12.260 -14.396 1.00 96.31 388 GLU A O 1
ATOM 3031 N N . ILE A 1 389 ? 18.123 11.486 -15.064 1.00 94.56 389 ILE A N 1
ATOM 3032 C CA . ILE A 1 389 ? 18.403 10.695 -13.863 1.00 94.56 389 ILE A CA 1
ATOM 3033 C C . ILE A 1 389 ? 19.726 11.177 -13.288 1.00 94.56 389 ILE A C 1
ATOM 3035 O O . ILE A 1 389 ? 20.725 11.228 -14.008 1.00 94.56 389 ILE A O 1
ATOM 3039 N N . SER A 1 390 ? 19.725 11.576 -12.018 1.00 93.88 390 SER A N 1
ATOM 3040 C CA . SER A 1 390 ? 20.946 11.987 -11.336 1.00 93.88 390 SER A CA 1
ATOM 3041 C C . SER A 1 390 ? 21.705 10.768 -10.827 1.00 93.88 390 SER A C 1
ATOM 3043 O O . SER A 1 390 ? 21.097 9.837 -10.309 1.00 93.88 390 SER A O 1
ATOM 3045 N N . ASP A 1 391 ? 23.027 10.760 -10.967 1.00 86.38 391 ASP A N 1
ATOM 3046 C CA . ASP A 1 391 ? 23.886 9.771 -10.314 1.00 86.38 391 ASP A CA 1
ATOM 3047 C C . ASP A 1 391 ? 24.255 10.187 -8.872 1.00 86.38 391 ASP A C 1
ATOM 3049 O O . ASP A 1 391 ? 23.897 11.264 -8.389 1.00 86.38 391 ASP A O 1
ATOM 3053 N N . ALA A 1 392 ? 25.036 9.355 -8.174 1.00 83.75 392 ALA A N 1
ATOM 3054 C CA . ALA A 1 392 ? 25.522 9.649 -6.820 1.00 83.75 392 ALA A CA 1
ATOM 3055 C C . ALA A 1 392 ? 26.374 10.937 -6.722 1.00 83.75 392 ALA A C 1
ATOM 3057 O O . ALA A 1 392 ? 26.614 11.445 -5.627 1.00 83.75 392 ALA A O 1
ATOM 3058 N N . ARG A 1 393 ? 26.846 11.477 -7.854 1.00 86.75 393 ARG A N 1
ATOM 3059 C CA . ARG A 1 393 ? 27.603 12.734 -7.952 1.00 86.75 393 ARG A CA 1
ATOM 3060 C C . ARG A 1 393 ? 26.723 13.909 -8.386 1.00 86.75 393 ARG A C 1
ATOM 3062 O O . ARG A 1 393 ? 27.261 14.984 -8.647 1.00 86.75 393 ARG A O 1
ATOM 3069 N N . GLN A 1 394 ? 25.403 13.721 -8.447 1.00 86.38 394 GLN A N 1
ATOM 3070 C CA . GLN A 1 394 ? 24.424 14.709 -8.902 1.00 86.38 394 GLN A CA 1
ATOM 3071 C C . GLN A 1 394 ? 24.641 15.154 -10.360 1.00 86.38 394 GLN A C 1
ATOM 3073 O O . GLN A 1 394 ? 24.281 16.272 -10.737 1.00 86.38 394 GLN A O 1
ATOM 3078 N N . GLN A 1 395 ? 25.240 14.298 -11.194 1.00 92.44 395 GLN A N 1
ATOM 3079 C CA . GLN A 1 395 ? 25.300 14.522 -12.637 1.00 92.44 395 GLN A CA 1
ATOM 3080 C C . GLN A 1 395 ? 24.041 13.959 -13.287 1.00 92.44 395 GLN A C 1
ATOM 3082 O O . GLN A 1 395 ? 23.648 12.833 -12.997 1.00 92.44 395 GLN A O 1
ATOM 3087 N N . TRP A 1 396 ? 23.409 14.759 -14.145 1.00 95.44 396 TRP A N 1
ATOM 3088 C CA . TRP A 1 396 ? 22.165 14.402 -14.818 1.00 95.44 396 TRP A CA 1
ATOM 3089 C C . TRP A 1 396 ? 22.443 13.740 -16.159 1.00 95.44 396 TRP A C 1
ATOM 3091 O O . TRP A 1 396 ? 23.080 14.338 -17.028 1.00 95.44 396 TRP A O 1
ATOM 3101 N N . HIS A 1 397 ? 21.888 12.547 -16.332 1.00 95.31 397 HIS A N 1
ATOM 3102 C CA . HIS A 1 397 ? 22.002 11.759 -17.552 1.00 95.31 397 HIS A CA 1
ATOM 3103 C C . HIS A 1 397 ? 20.623 11.579 -18.174 1.00 95.31 397 HIS A C 1
ATOM 3105 O O . HIS A 1 397 ? 19.652 11.273 -17.479 1.00 95.31 397 HIS A O 1
ATOM 3111 N N . SER A 1 398 ? 20.510 11.788 -19.485 1.00 97.06 398 SER A N 1
ATOM 3112 C CA . SER A 1 398 ? 19.263 11.520 -20.203 1.00 97.06 398 SER A CA 1
ATOM 3113 C C . SER A 1 398 ? 19.037 10.016 -20.313 1.00 97.06 398 SER A C 1
ATOM 3115 O O . SER A 1 398 ? 19.950 9.269 -20.655 1.00 97.06 398 SER A O 1
ATOM 3117 N N . GLY A 1 399 ? 17.811 9.574 -20.073 1.00 96.62 399 GLY A N 1
ATOM 3118 C CA . GLY A 1 399 ? 17.447 8.169 -20.114 1.00 96.62 399 GLY A CA 1
ATOM 3119 C C . GLY A 1 399 ? 15.946 7.957 -20.240 1.00 96.62 399 GLY A C 1
ATOM 3120 O O . GLY A 1 399 ? 15.184 8.865 -20.582 1.00 96.62 399 GLY A O 1
ATOM 3121 N N . ALA A 1 400 ? 15.519 6.732 -19.960 1.00 97.38 400 ALA A N 1
ATOM 3122 C CA . ALA A 1 400 ? 14.114 6.358 -19.932 1.00 97.38 400 ALA A CA 1
ATOM 3123 C C . ALA A 1 400 ? 13.787 5.564 -18.670 1.00 97.38 400 ALA A C 1
ATOM 3125 O O . ALA A 1 400 ? 14.562 4.700 -18.262 1.00 97.38 400 ALA A O 1
ATOM 3126 N N . ILE A 1 401 ? 12.613 5.831 -18.100 1.00 97.25 401 ILE A N 1
ATOM 3127 C CA . ILE A 1 401 ? 12.029 5.085 -16.984 1.00 97.25 401 ILE A CA 1
ATOM 3128 C C . ILE A 1 401 ? 10.824 4.303 -17.499 1.00 97.25 401 ILE A C 1
ATOM 3130 O O . ILE A 1 401 ? 9.971 4.859 -18.190 1.00 97.25 401 ILE A O 1
ATOM 3134 N N . GLN A 1 402 ? 10.731 3.022 -17.143 1.00 98.00 402 GLN A N 1
ATOM 3135 C CA . GLN A 1 402 ? 9.605 2.163 -17.504 1.00 98.00 402 GLN A CA 1
ATOM 3136 C C . GLN A 1 402 ? 9.260 1.195 -16.374 1.00 98.00 402 GLN A C 1
ATOM 3138 O O . GLN A 1 402 ? 10.139 0.541 -15.818 1.00 98.00 402 GLN A O 1
ATOM 3143 N N . LEU A 1 403 ? 7.971 1.038 -16.084 1.00 97.88 403 LEU A N 1
ATOM 3144 C CA . LEU A 1 403 ? 7.462 -0.007 -15.200 1.00 97.88 403 LEU A CA 1
ATOM 3145 C C . LEU A 1 403 ? 7.184 -1.282 -16.007 1.00 97.88 403 LEU A C 1
ATOM 3147 O O . LEU A 1 403 ? 6.455 -1.258 -16.991 1.00 97.88 403 LEU A O 1
ATOM 3151 N N . SER A 1 404 ? 7.734 -2.412 -15.584 1.00 96.00 404 SER A N 1
ATOM 3152 C CA . SER A 1 404 ? 7.375 -3.733 -16.102 1.00 96.00 404 SER A CA 1
ATOM 3153 C C . SER A 1 404 ? 6.676 -4.532 -15.020 1.00 96.00 404 SER A C 1
ATOM 3155 O O . SER A 1 404 ? 7.076 -4.492 -13.860 1.00 96.00 404 SER A O 1
ATOM 3157 N N . ILE A 1 405 ? 5.651 -5.278 -15.407 1.00 95.50 405 ILE A N 1
ATOM 3158 C CA . ILE A 1 405 ? 4.851 -6.095 -14.503 1.00 95.50 405 ILE A CA 1
ATOM 3159 C C . ILE A 1 405 ? 4.842 -7.516 -15.055 1.00 95.50 405 ILE A C 1
ATOM 3161 O O . ILE A 1 405 ? 4.693 -7.700 -16.260 1.00 95.50 405 ILE A O 1
ATOM 3165 N N . GLY A 1 406 ? 5.010 -8.506 -14.190 1.00 94.12 406 GLY A N 1
ATOM 3166 C CA . GLY A 1 406 ? 4.842 -9.910 -14.546 1.00 94.12 406 GLY A CA 1
ATOM 3167 C C . GLY A 1 406 ? 4.870 -10.799 -13.313 1.00 94.12 406 GLY A C 1
ATOM 3168 O O . GLY A 1 406 ? 5.054 -10.317 -12.196 1.00 94.12 406 GLY A O 1
ATOM 3169 N N . PHE A 1 407 ? 4.689 -12.099 -13.506 1.00 95.00 407 PHE A N 1
ATOM 3170 C CA . PHE A 1 407 ? 4.735 -13.063 -12.413 1.00 95.00 407 PHE A CA 1
ATOM 3171 C C . PHE A 1 407 ? 6.041 -13.843 -12.397 1.00 95.00 407 PHE A C 1
ATOM 3173 O O . PHE A 1 407 ? 6.519 -14.299 -13.434 1.00 95.00 407 PHE A O 1
ATOM 3180 N N . GLU A 1 408 ? 6.578 -14.050 -11.202 1.00 94.19 408 GLU A N 1
ATOM 3181 C CA . GLU A 1 408 ? 7.671 -14.986 -10.965 1.00 94.19 408 GLU A CA 1
ATOM 3182 C C . GLU A 1 408 ? 7.228 -16.101 -10.018 1.00 94.19 408 GLU A C 1
ATOM 3184 O O . GLU A 1 408 ? 6.346 -15.919 -9.169 1.00 94.19 408 GLU A O 1
ATOM 3189 N N . PHE A 1 409 ? 7.861 -17.262 -10.165 1.00 94.19 409 PHE A N 1
ATOM 3190 C CA . PHE A 1 409 ? 7.648 -18.407 -9.292 1.00 94.19 409 PHE A CA 1
ATOM 3191 C C . PHE A 1 409 ? 8.930 -18.762 -8.551 1.00 94.19 409 PHE A C 1
ATOM 3193 O O . PHE A 1 409 ? 9.991 -18.944 -9.153 1.00 94.19 409 PHE A O 1
ATOM 3200 N N . ILE A 1 410 ? 8.803 -18.904 -7.237 1.00 93.38 410 ILE A N 1
ATOM 3201 C CA . ILE A 1 410 ? 9.871 -19.329 -6.342 1.00 93.38 410 ILE A CA 1
ATOM 3202 C C . ILE A 1 410 ? 9.489 -20.730 -5.843 1.00 93.38 410 ILE A C 1
ATOM 3204 O O . ILE A 1 410 ? 8.594 -20.836 -4.997 1.00 93.38 410 ILE A O 1
ATOM 3208 N N . PRO A 1 411 ? 10.093 -21.808 -6.379 1.00 92.31 411 PRO A N 1
ATOM 3209 C CA . PRO A 1 411 ? 9.757 -23.167 -5.967 1.00 92.31 411 PRO A CA 1
ATOM 3210 C C . PRO A 1 411 ? 10.116 -23.386 -4.497 1.00 92.31 411 PRO A C 1
ATOM 3212 O O . PRO A 1 411 ? 11.124 -22.868 -4.008 1.00 92.31 411 PRO A O 1
ATOM 3215 N N . ASP A 1 412 ? 9.320 -24.189 -3.788 1.00 92.06 412 ASP A N 1
ATOM 3216 C CA . ASP A 1 412 ? 9.729 -24.651 -2.466 1.00 92.06 412 ASP A CA 1
ATOM 3217 C C . ASP A 1 412 ? 10.963 -25.544 -2.607 1.00 92.06 412 ASP A C 1
ATOM 3219 O O . ASP A 1 412 ? 10.903 -26.628 -3.180 1.00 92.06 412 ASP A O 1
ATOM 3223 N N . LEU A 1 413 ? 12.094 -25.121 -2.036 1.00 81.81 413 LEU A N 1
ATOM 3224 C CA . LEU A 1 413 ? 13.346 -25.894 -2.045 1.00 81.81 413 LEU A CA 1
ATOM 3225 C C . LEU A 1 413 ? 13.279 -27.186 -1.202 1.00 81.81 413 LEU A C 1
ATOM 3227 O O . LEU A 1 413 ? 14.280 -27.874 -1.017 1.00 81.81 413 LEU A O 1
ATOM 3231 N N . ASN A 1 414 ? 12.092 -27.544 -0.716 1.00 61.16 414 ASN A N 1
ATOM 3232 C CA . ASN A 1 414 ? 11.831 -28.716 0.096 1.00 61.16 414 ASN A CA 1
ATOM 3233 C C . ASN A 1 414 ? 10.957 -29.692 -0.686 1.00 61.16 414 ASN A C 1
ATOM 3235 O O . ASN A 1 414 ? 9.743 -29.575 -0.648 1.00 61.16 414 ASN A O 1
ATOM 3239 N N . TYR A 1 415 ? 11.586 -30.625 -1.397 1.00 49.38 415 TYR A N 1
ATOM 3240 C CA . TYR A 1 415 ? 11.303 -32.069 -1.380 1.00 49.38 415 TYR A CA 1
ATOM 3241 C C . TYR A 1 415 ? 12.211 -32.735 -2.424 1.00 49.38 415 TYR A C 1
ATOM 3243 O O . TYR A 1 415 ? 11.766 -33.304 -3.418 1.00 49.38 415 TYR A O 1
ATOM 3251 N N . SER A 1 416 ? 13.520 -32.744 -2.154 1.00 45.00 416 SER A N 1
ATOM 3252 C CA . SER A 1 416 ? 14.302 -33.937 -2.480 1.00 45.00 416 SER A CA 1
ATOM 3253 C C . SER A 1 416 ? 13.663 -35.064 -1.679 1.00 45.00 416 SER A C 1
ATOM 3255 O O . SER A 1 416 ? 14.007 -35.250 -0.520 1.00 45.00 416 SER A O 1
ATOM 3257 N N . ASN A 1 417 ? 12.637 -35.711 -2.226 1.00 43.78 417 ASN A N 1
ATOM 3258 C CA . ASN A 1 417 ? 12.016 -36.876 -1.625 1.00 43.78 417 ASN A CA 1
ATOM 3259 C C . ASN A 1 417 ? 13.084 -37.984 -1.632 1.00 43.78 417 ASN A C 1
ATOM 3261 O O . ASN A 1 417 ? 13.399 -38.480 -2.714 1.00 43.78 417 ASN A O 1
ATOM 3265 N N . PRO A 1 418 ? 13.698 -38.360 -0.492 1.00 49.59 418 PRO A N 1
ATOM 3266 C CA . PRO A 1 418 ? 14.672 -39.447 -0.486 1.00 49.59 418 PRO A CA 1
ATOM 3267 C C . PRO A 1 418 ? 14.003 -40.818 -0.713 1.00 49.59 418 PRO A C 1
ATOM 3269 O O . PRO A 1 418 ? 14.709 -41.809 -0.872 1.00 49.59 418 PRO A O 1
ATOM 3272 N N . ASP A 1 419 ? 12.665 -40.873 -0.777 1.00 47.34 419 ASP A N 1
ATOM 3273 C CA . ASP A 1 419 ? 11.885 -42.112 -0.803 1.00 47.34 419 ASP A CA 1
ATOM 3274 C C . ASP A 1 419 ? 11.310 -42.493 -2.178 1.00 47.34 419 ASP A C 1
ATOM 3276 O O . ASP A 1 419 ? 10.453 -43.376 -2.261 1.00 47.34 419 ASP A O 1
ATOM 3280 N N . SER A 1 420 ? 11.796 -41.929 -3.291 1.00 42.72 420 SER A N 1
ATOM 3281 C CA . SER A 1 420 ? 11.566 -42.560 -4.602 1.00 42.72 420 SER A CA 1
ATOM 3282 C C . SER A 1 420 ? 12.463 -43.798 -4.758 1.00 42.72 420 SER A C 1
ATOM 3284 O O . SER A 1 420 ? 13.434 -43.799 -5.516 1.00 42.72 420 SER A O 1
ATOM 3286 N N . TYR A 1 421 ? 12.138 -44.855 -4.008 1.00 41.09 421 TYR A N 1
ATOM 3287 C CA . TYR A 1 421 ? 12.568 -46.219 -4.298 1.00 41.09 421 TYR A CA 1
ATOM 3288 C C . TYR A 1 421 ? 11.967 -46.657 -5.644 1.00 41.09 421 TYR A C 1
ATOM 3290 O O . TYR A 1 421 ? 10.773 -46.440 -5.869 1.00 41.09 421 TYR A O 1
ATOM 3298 N N . PRO A 1 422 ? 12.746 -47.295 -6.535 1.00 52.22 422 PRO A N 1
ATOM 3299 C CA . PRO A 1 422 ? 12.194 -47.928 -7.720 1.00 52.22 422 PRO A CA 1
ATOM 3300 C C . PRO A 1 422 ? 11.394 -49.162 -7.281 1.00 52.22 422 PRO A C 1
ATOM 3302 O O . PRO A 1 422 ? 11.952 -50.088 -6.688 1.00 52.22 422 PRO A O 1
ATOM 3305 N N . GLY A 1 423 ? 10.087 -49.137 -7.540 1.00 53.34 423 GLY A N 1
ATOM 3306 C CA . GLY A 1 423 ? 9.231 -50.323 -7.579 1.00 53.34 423 GLY A CA 1
ATOM 3307 C C . GLY A 1 423 ? 9.140 -50.864 -8.994 1.00 53.34 423 GLY A C 1
ATOM 3308 O O . GLY A 1 423 ? 9.047 -50.024 -9.918 1.00 53.34 423 GLY A O 1
#

pLDDT: mean 84.94, std 17.31, range [29.75, 98.19]

Foldseek 3Di:
DLLVLLLLLLLLDLLSVCQQVWDWKWKQDVPPGIFTFTKHKWKWKWWDFVPDIWIAGSNPRDTDDDFDDQQMWMDDCPHDVRVDTDGNVPVVVVSLVSSCLRRVVNVCQQVWDWDFDDDPPDDTTITIIHIDIGMDTDGPVNPPPPPPPPPPPPPDDDDDDDDDDDDDDDPDPPPPPPPPPPAPLQAKWKFFDDPVLLVVLLVVVLVQLCVSCVSVQPLNVVVPPPDDPDDPVNSVVSVVVSVVVSVVVLVPDPSNPSVSNRDIDRPLRVLSVVVSLQSSLDVQSVCQQVWAWKFKDAVPDDTFTFTKHKFKWKWKDFPVDIAIAGSSVRDGDDPAPPDGDQQMWIAGCVHPLRVDTDGQVVSVVVSVVSSCVRPVSLVSQQVKGWIWMQGPVRDTTTIIIHIDIHMGTDTDPDDPPVPPDPD

Sequence (423 aa):
MAPWLLWGIARSSHEVMQLLEGIPAKAFKLGQGWRTGIVRLVATLETKIPGLSASLDLATLQVNQSLLSSDTMLQSDQYSACQQPTWIAGFLPDLIQQIEATTPSVSRFFAGAEVDALAPNRNWQSGSIQLQLGFEFVATDAIAFPDFAEASVEEGGEERGAIASDPSPQNAIDMAPCSTPSSDLSHLQIKFTHPDWLEKYSKTLLQQQIASNIQQLPTFRAAGEKNRNLSSQSLIPLIVKDACNLVDLLQTSPALSNQALQQAVELEALTHQLLWSFSRSSYEVVQLMGGIRVNLLQPERHWETGTLRLLARLNSKTPEQDWYLDIATRQPPQPHVFPLADDVIVQSHESHWCKQPNVLEQLEAKLMHQLEQVAPELHLFMSGTEAEISDARQQWHSGAIQLSIGFEFIPDLNYSNPDSYPG